Protein AF-A0A535S0N4-F1 (afdb_monomer_lite)

Sequence (488 aa):
NDIAVAIAHVLRCSEAKVLYIDFDAHHGDGVQRAFYDEPRVMTVSLHETGRYLFPGTGDVLELGNGLGRGYSVNLPLAPFTEDDSYIEVMNVLLPPLVMSFAPDVIISQHGCDTHAWDPLTHLELTTRSIQAQVRCAHQLAHTYCHGRWVALGGGGYDQFRVVPRVWSMLWADMSGQALPEQLPEQWVERWHPAWEAVKEQEVLEQELAGKTSFFADFPTTFEDQADHFSPQPRRWSISLENRRTAAMLRQILVPSPIRKVFSMAQRQSPLTDLYDLLHPGGAHAEQSEVFETHKESILLRNFCPPSLVERLSADSGLHAFARLPEREHQLLVDIARSPDCALTLAHTSAGAIVGEVTLTFGDDWWEGLEDIYEVTIEVSSNWRKLGIARKLLAFALELETLDDMILFAMGLSWHWDLEGMGITPRHYRKMITQLFASQGFSEYETTEPNISLEPANVLLVRIGKRVDQYVANRFLRRISSSPRLTGL

Secondary structure (DSSP, 8-state):
-HHHHHHHHHHHH-S--EEEEE-SSS--HHHHHHHTT-TTEEEEEEEE-TTTSTTS---TT----GGGTT-EEEEEEPTT-BHHHHHHHHHHHHHHHHHHH--SEEEEE--STTBTT-SS---BB-HHHHHHHHHHHHHHHHHHSTT-EEEE------TTTTHHHHHHHHHHHHTTPPPPSBPPHHHHHHHHHHHHHHHHHHHHHHHHTTPPP--PPPP-BSSPPGGGSPPPTTHHHHHHHHHHHHHHHHHHHS-HHHHHHT-SS----SSS-HHHHH-TT------EEEEE-SS-EEEEESS--HHHHTTSEE-TT--TTTSSHHHHHHHHHHHHH-TTEEEEEEEETTSEEEEEEEEEE--GGGTT-SSEEEEEEEE-GGGTTSSHHHHHHHHHT--GGGGGSEEEEEE-GGG--HHHHT--HHHHHHHHHHHHHTTT-EEE----HHHHT-TT-EEEEEE-TTS-HHHHHHHHHHHHS----TT-

Radius of gyration: 25.56 Å; chains: 1; bounding box: 58×51×79 Å

pLDDT: mean 88.7, std 12.51, range [27.3, 98.81]

Foldseek 3Di:
DVVLVVVVVDVVVDPFAEEEEEPAQEDPVVNCVSCLQPLSYAYAYAHAALVPAPPSDQDQLSQGDHLSGLRYGGQHAHFQAEQVLLLVLCLLFPPLLCQQSLGQAYEYEQAQCLDCPRPRGRHHYWLNNLLSVLVVQQVSCVVRNVRRYHYDYHHDHPPQQTPVLSVVSSVCSNVVHDFDFFDDPVSCVVCVVVVVVVVVVVCVVCVVVVHDDDDDHRDGGSGDDCVVGDDDPCNVVSSVVSVVSSQVSCLQNRDPLSCLLSPPDPPPPPDFFPVCLLPVPPPPDFDWDWDQFPVGIKIKTKLQALVLLVQAWEDQQPQLGRNGRVSVSVSLSSQNVDRQKMKMFIAGPVRYTFKIWIWGADDPLCPPFPQEIEIDIDGGLVCPPRCCLLVNVCVHLVRLSCLQHKYKYKDQQSSDPCPSVVHDLQVSLVVVQVSVVSVQWDWDQFLPPRQVSDVSMTMIMHNRNNHDPVSVVVVNCSRVPNPPPVDD

Structure (mmCIF, N/CA/C/O backbone):
data_AF-A0A535S0N4-F1
#
_entry.id   AF-A0A535S0N4-F1
#
loop_
_atom_site.group_PDB
_atom_site.id
_atom_site.type_symbol
_atom_site.label_atom_id
_atom_site.label_alt_id
_atom_site.label_comp_id
_atom_site.label_asym_id
_atom_site.label_entity_id
_atom_site.label_seq_id
_atom_site.pdbx_PDB_ins_code
_atom_site.Cartn_x
_atom_site.Cartn_y
_atom_site.Cartn_z
_atom_site.occupancy
_atom_site.B_iso_or_equiv
_atom_site.auth_seq_id
_atom_site.auth_comp_id
_atom_site.auth_asym_id
_atom_site.auth_atom_id
_atom_site.pdbx_PDB_model_num
ATOM 1 N N . ASN A 1 1 ? -4.486 -9.075 -22.495 1.00 92.50 1 ASN A N 1
ATOM 2 C CA . ASN A 1 1 ? -4.234 -8.936 -21.053 1.00 92.50 1 ASN A CA 1
ATOM 3 C C . ASN A 1 1 ? -4.127 -10.335 -20.462 1.00 92.50 1 ASN A C 1
ATOM 5 O O . ASN A 1 1 ? -5.129 -10.955 -20.131 1.00 92.50 1 ASN A O 1
ATOM 9 N N . ASP A 1 2 ? -2.918 -10.873 -20.500 1.00 96.44 2 ASP A N 1
ATOM 10 C CA . ASP A 1 2 ? -2.497 -12.170 -19.960 1.00 96.44 2 ASP A CA 1
ATOM 11 C C . ASP A 1 2 ? -2.483 -12.188 -18.423 1.00 96.44 2 ASP A C 1
ATOM 13 O O . ASP A 1 2 ? -2.951 -13.155 -17.823 1.00 96.44 2 ASP A O 1
ATOM 17 N N . ILE A 1 3 ? -2.063 -11.091 -17.789 1.00 97.94 3 ILE A N 1
ATOM 18 C CA . ILE A 1 3 ? -2.089 -10.902 -16.330 1.00 97.94 3 ILE A CA 1
ATOM 19 C C . ILE A 1 3 ? -3.505 -11.063 -15.781 1.00 97.94 3 ILE A C 1
ATOM 21 O O . ILE A 1 3 ? -3.727 -11.829 -14.845 1.00 97.94 3 ILE A O 1
ATOM 25 N N . ALA A 1 4 ? -4.494 -10.415 -16.399 1.00 98.19 4 ALA A N 1
ATOM 26 C CA . ALA A 1 4 ? -5.887 -10.549 -15.990 1.00 98.19 4 ALA A CA 1
ATOM 27 C C . ALA A 1 4 ? -6.392 -11.992 -16.119 1.00 98.19 4 ALA A C 1
ATOM 29 O O . ALA A 1 4 ? -7.151 -12.462 -15.273 1.00 98.19 4 ALA A O 1
ATOM 30 N N . VAL A 1 5 ? -5.936 -12.733 -17.134 1.00 98.19 5 VAL A N 1
ATOM 31 C CA . VAL A 1 5 ? -6.260 -14.160 -17.275 1.00 98.19 5 VAL A CA 1
ATOM 32 C C . VAL A 1 5 ? -5.619 -14.982 -16.151 1.00 98.19 5 VAL A C 1
ATOM 34 O O . VAL A 1 5 ? -6.281 -15.866 -15.604 1.00 98.19 5 VAL A O 1
ATOM 37 N N . ALA A 1 6 ? -4.373 -14.686 -15.769 1.00 97.69 6 ALA A N 1
ATOM 38 C CA . ALA A 1 6 ? -3.690 -15.352 -14.661 1.00 97.69 6 ALA A CA 1
ATOM 39 C C . ALA A 1 6 ? -4.379 -15.081 -13.312 1.00 97.69 6 ALA A C 1
ATOM 41 O O . ALA A 1 6 ? -4.686 -16.026 -12.582 1.00 97.69 6 ALA A O 1
ATOM 42 N N . ILE A 1 7 ? -4.710 -13.820 -13.017 1.00 98.50 7 ILE A N 1
ATOM 43 C CA . ILE A 1 7 ? -5.450 -13.434 -11.807 1.00 98.50 7 ILE A CA 1
ATOM 44 C C . ILE A 1 7 ? -6.812 -14.139 -11.780 1.00 98.50 7 ILE A C 1
ATOM 46 O O . ILE A 1 7 ? -7.130 -14.829 -10.812 1.00 98.50 7 ILE A O 1
ATOM 50 N N . ALA A 1 8 ? -7.589 -14.064 -12.866 1.00 98.12 8 ALA A N 1
ATOM 51 C CA . ALA A 1 8 ? -8.893 -14.723 -12.953 1.00 98.12 8 ALA A CA 1
ATOM 52 C C . ALA A 1 8 ? -8.799 -16.250 -12.772 1.00 98.12 8 ALA A C 1
ATOM 54 O O . ALA A 1 8 ? -9.701 -16.868 -12.203 1.00 98.12 8 ALA A O 1
ATOM 55 N N . HIS A 1 9 ? -7.706 -16.875 -13.223 1.00 97.50 9 HIS A N 1
ATOM 56 C CA . HIS A 1 9 ? -7.458 -18.291 -12.977 1.00 97.50 9 HIS A CA 1
ATOM 57 C C . HIS A 1 9 ? -7.271 -18.585 -11.483 1.00 97.50 9 HIS A C 1
ATOM 59 O O . HIS A 1 9 ? -7.917 -19.500 -10.971 1.00 97.50 9 HIS A O 1
ATOM 65 N N . VAL A 1 10 ? -6.442 -17.807 -10.777 1.00 97.50 10 VAL A N 1
ATOM 66 C CA . VAL A 1 10 ? -6.228 -17.959 -9.324 1.00 97.50 10 VAL A CA 1
ATOM 67 C C . VAL A 1 10 ? -7.541 -17.785 -8.562 1.00 97.50 10 VAL A C 1
ATOM 69 O O . VAL A 1 10 ? -7.902 -18.643 -7.754 1.00 97.50 10 VAL A O 1
ATOM 72 N N . LEU A 1 11 ? -8.286 -16.728 -8.886 1.00 97.00 11 LEU A N 1
ATOM 73 C CA . LEU A 1 11 ? -9.571 -16.394 -8.274 1.00 97.00 11 LEU A CA 1
ATOM 74 C C . LEU A 1 11 ? -10.645 -17.471 -8.466 1.00 97.00 11 LEU A C 1
ATOM 76 O O . LEU A 1 11 ? -11.520 -17.627 -7.618 1.00 97.00 11 LEU A O 1
ATOM 80 N N . ARG A 1 12 ? -10.613 -18.197 -9.588 1.00 97.31 12 ARG A N 1
ATOM 81 C CA . ARG A 1 12 ? -11.555 -19.289 -9.874 1.00 97.31 12 ARG A CA 1
ATOM 82 C C . ARG A 1 12 ? -11.171 -20.589 -9.170 1.00 97.31 12 ARG A C 1
ATOM 84 O O . ARG A 1 12 ? -12.041 -21.398 -8.865 1.00 97.31 12 ARG A O 1
ATOM 91 N N . CYS A 1 13 ? -9.876 -20.821 -8.978 1.00 95.62 13 CYS A N 1
ATOM 92 C CA . CYS A 1 13 ? -9.352 -22.072 -8.435 1.00 95.62 13 CYS A CA 1
ATOM 93 C C . CYS A 1 13 ? -9.148 -22.027 -6.911 1.00 95.62 13 CYS A C 1
ATOM 95 O O . CYS A 1 13 ? -8.820 -23.056 -6.322 1.00 95.62 13 CYS A O 1
ATOM 97 N N . SER A 1 14 ? -9.294 -20.860 -6.275 1.00 94.31 14 SER A N 1
ATOM 98 C CA . SER A 1 14 ? -8.999 -20.666 -4.854 1.00 94.31 14 SER A CA 1
ATOM 99 C C . SER A 1 14 ? -9.685 -19.423 -4.271 1.00 94.31 14 SER A C 1
ATOM 101 O O . SER A 1 14 ? -10.188 -18.575 -5.004 1.00 94.31 14 SER A O 1
ATOM 103 N N . GLU A 1 15 ? -9.621 -19.287 -2.946 1.00 90.75 15 GLU A N 1
ATOM 104 C CA . GLU A 1 15 ? -10.018 -18.077 -2.204 1.00 90.75 15 GLU A CA 1
ATOM 105 C C . GLU A 1 15 ? -8.841 -17.116 -1.948 1.00 90.75 15 GLU A C 1
ATOM 107 O O . GLU A 1 15 ? -8.884 -16.275 -1.047 1.00 90.75 15 GLU A O 1
ATOM 112 N N . ALA A 1 16 ? -7.757 -17.269 -2.714 1.00 94.62 16 ALA A N 1
ATOM 113 C CA . ALA A 1 16 ? -6.544 -16.484 -2.553 1.00 94.62 16 ALA A CA 1
ATOM 114 C C . ALA A 1 16 ? -6.771 -15.012 -2.918 1.00 94.62 16 ALA A C 1
ATOM 116 O O . ALA A 1 16 ? -7.397 -14.701 -3.935 1.00 94.62 16 ALA A O 1
ATOM 117 N N . LYS A 1 17 ? -6.188 -14.110 -2.124 1.00 95.81 17 LYS A N 1
ATOM 118 C CA . LYS A 1 17 ? -6.025 -12.707 -2.504 1.00 95.81 17 LYS A CA 1
ATOM 119 C C . LYS A 1 17 ? -4.791 -12.535 -3.375 1.00 95.81 17 LYS A C 1
ATOM 121 O O . LYS A 1 17 ? -3.712 -13.026 -3.035 1.00 95.81 17 LYS A O 1
ATOM 126 N N . VAL A 1 18 ? -4.946 -11.803 -4.470 1.00 98.62 18 VAL A N 1
ATOM 127 C CA . VAL A 1 18 ? -3.879 -11.542 -5.434 1.00 98.62 18 VAL A CA 1
ATOM 128 C C . VAL A 1 18 ? -3.472 -10.080 -5.348 1.00 98.62 18 VAL A C 1
ATOM 130 O O . VAL A 1 18 ? -4.295 -9.193 -5.558 1.00 98.62 18 VAL A O 1
ATOM 133 N N . LEU A 1 19 ? -2.204 -9.827 -5.039 1.00 98.69 19 LEU A N 1
ATOM 134 C CA . LEU A 1 19 ? -1.613 -8.505 -5.212 1.00 98.69 19 LEU A CA 1
ATOM 135 C C . LEU A 1 19 ? -0.948 -8.457 -6.586 1.00 98.69 19 LEU A C 1
ATOM 137 O O . LEU A 1 19 ? -0.023 -9.224 -6.848 1.00 98.69 19 LEU A O 1
ATOM 141 N N . TYR A 1 20 ? -1.424 -7.565 -7.444 1.00 98.81 20 TYR A N 1
ATOM 142 C CA . TYR A 1 20 ? -0.793 -7.223 -8.706 1.00 98.81 20 TYR A CA 1
ATOM 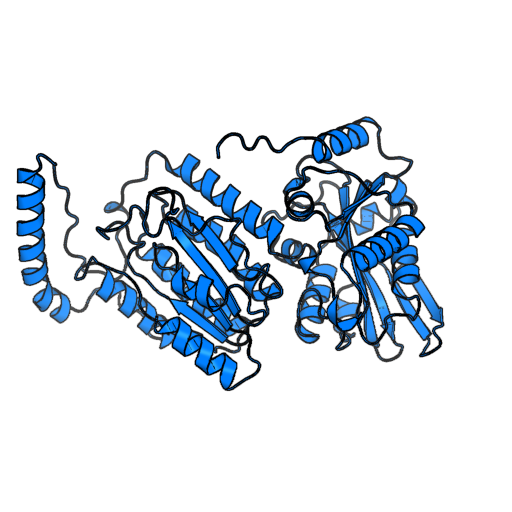143 C C . TYR A 1 20 ? 0.065 -5.966 -8.532 1.00 98.81 20 TYR A C 1
ATOM 145 O O . TYR A 1 20 ? -0.469 -4.929 -8.141 1.00 98.81 20 TYR A O 1
ATOM 153 N N . ILE A 1 21 ? 1.369 -6.055 -8.809 1.00 98.81 21 ILE A N 1
ATOM 154 C CA . ILE A 1 21 ? 2.291 -4.909 -8.791 1.00 98.81 21 ILE A CA 1
ATOM 155 C C . ILE A 1 21 ? 2.780 -4.643 -10.212 1.00 98.81 21 ILE A C 1
ATOM 157 O O . ILE A 1 21 ? 3.430 -5.491 -10.817 1.00 98.81 21 ILE A O 1
ATOM 161 N N . ASP A 1 22 ? 2.481 -3.463 -10.726 1.00 98.81 22 ASP A N 1
ATOM 162 C CA . ASP A 1 22 ? 2.873 -3.015 -12.049 1.00 98.81 22 ASP A CA 1
ATOM 163 C C . ASP A 1 22 ? 4.026 -2.015 -11.955 1.00 98.81 22 ASP A C 1
ATOM 165 O O . ASP A 1 22 ? 3.853 -0.916 -11.416 1.00 98.81 22 ASP A O 1
ATOM 169 N N . PHE A 1 23 ? 5.196 -2.425 -12.445 1.00 98.62 23 PHE A N 1
ATOM 170 C CA . PHE A 1 23 ? 6.384 -1.580 -12.560 1.00 98.62 23 PHE A CA 1
ATOM 171 C C . PHE A 1 23 ? 6.606 -1.050 -13.983 1.00 98.62 23 PHE A C 1
ATOM 173 O O . PHE A 1 23 ? 7.646 -0.450 -14.237 1.00 98.62 23 PHE A O 1
ATOM 180 N N . ASP A 1 24 ? 5.681 -1.301 -14.912 1.00 98.31 24 ASP A N 1
ATOM 181 C CA . ASP A 1 24 ? 5.698 -0.670 -16.230 1.00 98.31 24 ASP A CA 1
ATOM 182 C C . ASP A 1 24 ? 5.465 0.838 -16.100 1.00 98.31 24 ASP A C 1
ATOM 184 O O . ASP A 1 24 ? 4.709 1.307 -15.244 1.00 98.31 24 ASP A O 1
ATOM 188 N N . ALA A 1 25 ? 6.139 1.611 -16.946 1.00 98.25 25 ALA A N 1
ATOM 189 C CA . ALA A 1 25 ? 6.037 3.062 -16.923 1.00 98.25 25 ALA A CA 1
ATOM 190 C C . ALA A 1 25 ? 4.658 3.568 -17.367 1.00 98.25 25 ALA A C 1
ATOM 192 O O . ALA A 1 25 ? 4.308 4.708 -17.055 1.00 98.25 25 ALA A O 1
ATOM 193 N N . HIS A 1 26 ? 3.874 2.751 -18.073 1.00 98.50 26 HIS A N 1
ATOM 194 C CA . HIS A 1 26 ? 2.494 3.043 -18.425 1.00 98.50 26 HIS A CA 1
ATOM 195 C C . HIS A 1 26 ? 1.540 2.499 -17.360 1.00 98.50 26 HIS A C 1
ATOM 197 O O . HIS A 1 26 ? 1.743 1.438 -16.773 1.00 98.50 26 HIS A O 1
ATOM 203 N N . HIS A 1 27 ? 0.436 3.207 -17.131 1.00 98.50 27 HIS A N 1
ATOM 204 C CA . HIS A 1 27 ? -0.585 2.722 -16.209 1.00 98.50 27 HIS A CA 1
ATOM 205 C C . HIS A 1 27 ? -1.194 1.394 -16.698 1.00 98.50 27 HIS A C 1
ATOM 207 O O . HIS A 1 27 ? -1.699 1.310 -17.820 1.00 98.50 27 HIS A O 1
ATOM 213 N N . GLY A 1 28 ? -1.227 0.392 -15.812 1.00 97.44 28 GLY A N 1
ATOM 214 C CA . GLY A 1 28 ? -1.862 -0.920 -15.999 1.00 97.44 28 GLY A CA 1
ATOM 215 C C . GLY A 1 28 ? -3.400 -0.900 -16.044 1.00 97.44 28 GLY A C 1
ATOM 216 O O . GLY A 1 28 ? -4.067 -1.715 -15.393 1.00 97.44 28 GLY A O 1
ATOM 217 N N . ASP A 1 29 ? -3.978 0.012 -16.825 1.00 97.25 29 ASP A N 1
ATOM 218 C CA . ASP A 1 29 ? -5.404 0.349 -16.878 1.00 97.25 29 ASP A CA 1
ATOM 219 C C . ASP A 1 29 ? -6.316 -0.854 -17.166 1.00 97.25 29 ASP A C 1
ATOM 221 O O . ASP A 1 29 ? -7.404 -0.989 -16.599 1.00 97.25 29 ASP A O 1
ATOM 225 N N . GLY A 1 30 ? -5.863 -1.774 -18.017 1.00 98.00 30 GLY A N 1
ATOM 226 C CA . GLY A 1 30 ? -6.599 -2.980 -18.365 1.00 98.00 30 GLY A CA 1
ATOM 227 C C . GLY A 1 30 ? -6.750 -3.953 -17.194 1.00 98.00 30 GLY A C 1
ATOM 228 O O . GLY A 1 30 ? -7.814 -4.559 -17.053 1.00 98.00 30 GLY A O 1
ATOM 229 N N . VAL A 1 31 ? -5.711 -4.113 -16.361 1.00 98.38 31 VAL A N 1
ATOM 230 C CA . VAL A 1 31 ? -5.774 -4.984 -15.172 1.00 98.38 31 VAL A CA 1
ATOM 231 C C . VAL A 1 31 ? -6.602 -4.305 -14.088 1.00 98.38 31 VAL A C 1
ATOM 233 O O . VAL A 1 31 ? -7.505 -4.942 -13.546 1.00 98.38 31 VAL A O 1
ATOM 236 N N . GLN A 1 32 ? -6.375 -3.006 -13.848 1.00 98.44 32 GLN A N 1
ATOM 237 C CA . GLN A 1 32 ? -7.184 -2.207 -12.924 1.00 98.44 32 GLN A CA 1
ATOM 238 C C . GLN A 1 32 ? -8.675 -2.335 -13.253 1.00 98.44 32 GLN A C 1
ATOM 240 O O . GLN A 1 32 ? -9.481 -2.705 -12.402 1.00 98.44 32 GLN A O 1
ATOM 245 N N . ARG A 1 33 ? -9.057 -2.097 -14.513 1.00 98.06 33 ARG A N 1
ATOM 246 C CA . ARG A 1 33 ? -10.456 -2.167 -14.946 1.00 98.06 33 ARG A CA 1
ATOM 247 C C . ARG A 1 33 ? -11.065 -3.558 -14.775 1.00 98.06 33 ARG A C 1
ATOM 249 O O . ARG A 1 33 ? -12.255 -3.658 -14.483 1.00 98.06 33 ARG A O 1
ATOM 256 N N . ALA A 1 34 ? -10.291 -4.621 -14.986 1.00 98.38 34 ALA A N 1
ATOM 257 C CA . ALA A 1 34 ? -10.788 -5.991 -14.881 1.00 98.38 34 ALA A CA 1
ATOM 258 C C . ALA A 1 34 ? -11.195 -6.372 -13.446 1.00 98.38 34 ALA A C 1
ATOM 260 O O . ALA A 1 34 ? -12.080 -7.210 -13.280 1.00 98.38 34 ALA A O 1
ATOM 261 N N . PHE A 1 35 ? -10.581 -5.749 -12.435 1.00 98.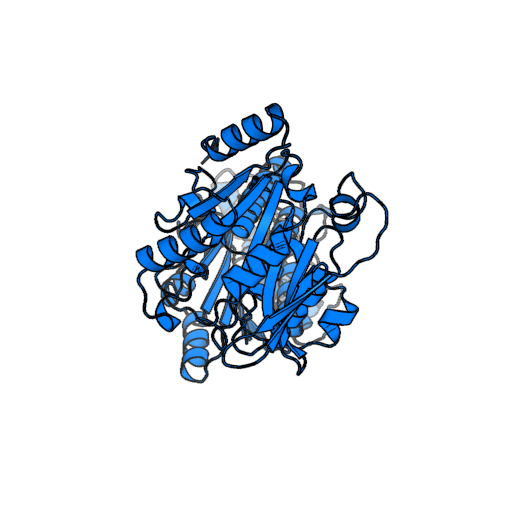31 35 PHE A N 1
ATOM 262 C CA . PHE A 1 35 ? -10.764 -6.095 -11.022 1.00 98.31 35 PHE A CA 1
ATOM 263 C C . PHE A 1 35 ? -11.190 -4.913 -10.142 1.00 98.31 35 PHE A C 1
ATOM 265 O O . PHE A 1 35 ? -11.116 -4.997 -8.923 1.00 98.31 35 PHE A O 1
ATOM 272 N N . TYR A 1 36 ? -11.688 -3.834 -10.749 1.00 97.69 36 TYR A N 1
ATOM 273 C CA . TYR A 1 36 ? -12.005 -2.573 -10.068 1.00 97.69 36 TYR A CA 1
ATOM 274 C C . TYR A 1 36 ? -13.025 -2.705 -8.918 1.00 97.69 36 TYR A C 1
ATOM 276 O O . TYR A 1 36 ? -13.026 -1.897 -7.991 1.00 97.69 36 TYR A O 1
ATOM 284 N N . ASP A 1 37 ? -13.879 -3.733 -8.972 1.00 94.38 37 ASP A N 1
ATOM 285 C CA . ASP A 1 37 ? -14.899 -4.040 -7.960 1.00 94.38 37 ASP A CA 1
ATOM 286 C C . ASP A 1 37 ? -14.574 -5.303 -7.121 1.00 94.38 37 ASP A C 1
ATOM 288 O O . ASP A 1 37 ? -15.393 -5.718 -6.300 1.00 94.38 37 ASP A O 1
ATOM 292 N N . GLU A 1 38 ? -13.420 -5.953 -7.332 1.00 95.56 38 GLU A N 1
ATOM 293 C CA . GLU A 1 38 ? -13.083 -7.267 -6.757 1.00 95.56 38 GLU A CA 1
ATOM 294 C C . GLU A 1 38 ? -12.259 -7.134 -5.456 1.00 95.56 38 GLU A C 1
ATOM 296 O O . GLU A 1 38 ? -11.072 -6.812 -5.510 1.00 95.56 38 GLU A O 1
ATOM 301 N N . PRO A 1 39 ? -12.828 -7.445 -4.273 1.00 91.75 39 PRO A N 1
ATOM 302 C CA . PRO A 1 39 ? -12.140 -7.292 -2.987 1.00 91.75 39 PRO A CA 1
ATOM 303 C C . PRO A 1 39 ? -10.934 -8.223 -2.790 1.00 91.75 39 PRO A C 1
ATOM 305 O O . PRO A 1 39 ? -10.112 -8.018 -1.889 1.00 91.75 39 PRO A O 1
ATOM 308 N N . ARG A 1 40 ? -10.822 -9.290 -3.593 1.00 95.25 40 ARG A N 1
ATOM 309 C CA . ARG A 1 40 ? -9.703 -10.235 -3.516 1.00 95.25 40 ARG A CA 1
ATOM 310 C C . ARG A 1 40 ? -8.510 -9.838 -4.382 1.00 95.25 40 ARG A C 1
ATOM 312 O O . ARG A 1 40 ? -7.495 -10.530 -4.324 1.00 95.25 40 ARG A O 1
ATOM 319 N N . VAL A 1 41 ? -8.580 -8.749 -5.146 1.00 98.25 41 VAL A N 1
ATOM 320 C CA . VAL A 1 41 ? -7.472 -8.286 -5.993 1.00 98.25 41 VAL A CA 1
ATOM 321 C C . VAL A 1 41 ? -7.111 -6.856 -5.637 1.00 98.25 41 VAL A C 1
ATOM 323 O O . VAL A 1 41 ? -7.968 -5.985 -5.657 1.00 98.25 41 VAL A O 1
ATOM 326 N N . MET A 1 42 ? -5.832 -6.620 -5.347 1.00 98.44 42 MET A N 1
ATOM 327 C CA . MET A 1 42 ? -5.281 -5.273 -5.257 1.00 98.44 42 MET A CA 1
ATOM 328 C C . MET A 1 42 ? -4.370 -5.034 -6.447 1.00 98.44 42 MET A C 1
ATOM 330 O O . MET A 1 42 ? -3.444 -5.809 -6.668 1.00 98.44 42 MET A O 1
ATOM 334 N N . THR A 1 43 ? -4.623 -3.969 -7.199 1.00 98.75 43 THR A N 1
ATOM 335 C CA . THR A 1 43 ? -3.753 -3.505 -8.281 1.00 98.75 43 THR A CA 1
ATOM 336 C C . THR A 1 43 ? -2.959 -2.304 -7.795 1.00 98.75 43 THR A C 1
ATOM 338 O O . THR A 1 43 ? -3.552 -1.313 -7.378 1.00 98.75 43 THR A O 1
ATOM 341 N N . VAL A 1 44 ? -1.632 -2.379 -7.857 1.00 98.81 44 VAL A N 1
ATOM 342 C CA . VAL A 1 44 ? -0.731 -1.268 -7.546 1.00 98.81 44 VAL A CA 1
ATOM 343 C C . VAL A 1 44 ? 0.097 -0.962 -8.780 1.00 98.81 44 VAL A C 1
ATOM 345 O O . VAL A 1 44 ? 0.812 -1.842 -9.240 1.00 98.81 44 VAL A O 1
ATOM 348 N N . SER A 1 45 ? 0.021 0.255 -9.311 1.00 98.75 45 SER A N 1
ATOM 349 C CA . SER A 1 45 ? 0.784 0.662 -10.494 1.00 98.75 45 SER A CA 1
ATOM 350 C C . SER A 1 45 ? 1.634 1.894 -10.198 1.00 98.75 45 SER A C 1
ATOM 352 O O . SER A 1 45 ? 1.116 2.909 -9.728 1.00 98.75 45 SER A O 1
ATOM 354 N N . LEU A 1 46 ? 2.941 1.782 -10.450 1.00 98.69 46 LEU A N 1
ATOM 355 C CA . LEU A 1 46 ? 3.918 2.864 -10.339 1.00 98.69 46 LEU A CA 1
ATOM 356 C C . LEU A 1 46 ? 4.309 3.286 -11.756 1.00 98.69 46 LEU A C 1
ATOM 358 O O . LEU A 1 46 ? 5.177 2.672 -12.361 1.00 98.69 46 LEU A O 1
ATOM 362 N N . HIS A 1 47 ? 3.661 4.324 -12.272 1.00 98.69 47 HIS A N 1
ATOM 363 C CA . HIS A 1 47 ? 3.736 4.705 -13.684 1.00 98.69 47 HIS A CA 1
ATOM 364 C C . HIS A 1 47 ? 3.986 6.203 -13.836 1.00 98.69 47 HIS A C 1
ATOM 366 O O . HIS A 1 47 ? 3.706 6.980 -12.927 1.00 98.69 47 HIS A O 1
ATOM 372 N N . GLU A 1 48 ? 4.476 6.642 -14.992 1.00 98.56 48 GLU A N 1
ATOM 373 C CA . GLU A 1 48 ? 4.490 8.064 -15.328 1.00 98.56 48 GLU A CA 1
ATOM 374 C C . GLU A 1 48 ? 3.054 8.585 -15.455 1.00 98.56 48 GLU A C 1
ATOM 376 O O . GLU A 1 48 ? 2.181 7.942 -16.035 1.00 98.56 48 GLU A O 1
ATOM 381 N N . THR A 1 49 ? 2.796 9.772 -14.910 1.00 97.31 49 THR A N 1
ATOM 382 C CA . THR A 1 49 ? 1.460 10.367 -14.900 1.00 97.31 49 THR A CA 1
ATOM 383 C C . THR A 1 49 ? 0.799 10.403 -16.286 1.00 97.31 49 THR A C 1
ATOM 385 O O . THR A 1 49 ? 1.330 10.950 -17.259 1.00 97.31 49 THR A O 1
ATOM 388 N N . GLY A 1 50 ? -0.452 9.930 -16.343 1.00 93.50 50 GLY A N 1
ATOM 389 C CA . GLY A 1 50 ? -1.288 9.967 -17.546 1.00 93.50 50 GLY A CA 1
ATOM 390 C C . GLY A 1 50 ? -1.589 11.378 -18.077 1.00 93.50 50 GLY A C 1
ATOM 391 O O . GLY A 1 50 ? -2.132 11.536 -19.165 1.00 93.50 50 GLY A O 1
ATOM 392 N N . ARG A 1 51 ? -1.213 12.442 -17.351 1.00 92.12 51 ARG A N 1
ATOM 393 C CA . ARG A 1 51 ? -1.288 13.821 -17.868 1.00 92.12 51 ARG A CA 1
ATOM 394 C C . ARG A 1 51 ? -0.446 14.018 -19.131 1.00 92.12 51 ARG A C 1
ATOM 396 O O . ARG A 1 51 ? -0.790 14.872 -19.948 1.00 92.12 51 ARG A O 1
ATOM 403 N N . TYR A 1 52 ? 0.644 13.261 -19.267 1.00 88.69 52 TYR A N 1
ATOM 404 C CA . TYR A 1 52 ? 1.589 13.373 -20.381 1.00 88.69 52 TYR A CA 1
ATOM 405 C C . TYR A 1 52 ? 1.775 12.062 -21.149 1.00 88.69 52 TYR A C 1
ATOM 407 O O . TYR A 1 52 ? 2.107 12.119 -22.333 1.00 88.69 52 TYR A O 1
ATOM 415 N N . LEU A 1 53 ? 1.531 10.911 -20.511 1.00 94.12 53 LEU A N 1
ATOM 416 C CA . LEU A 1 53 ? 1.743 9.593 -21.105 1.00 94.12 53 LEU A CA 1
ATOM 417 C C . LEU A 1 53 ? 0.422 8.849 -21.377 1.00 94.12 53 LEU A C 1
ATOM 419 O O . LEU A 1 53 ? -0.586 9.026 -20.689 1.00 94.12 53 LEU A O 1
ATOM 423 N N . PHE A 1 54 ? 0.419 7.996 -22.404 1.00 94.00 54 PHE A N 1
ATOM 424 C CA . PHE A 1 54 ? -0.648 7.010 -22.603 1.00 94.00 54 PHE A CA 1
ATOM 425 C C . PHE A 1 54 ? -0.758 6.114 -21.349 1.00 94.00 54 PHE A C 1
ATOM 427 O O . PHE A 1 54 ? 0.268 5.823 -20.740 1.00 94.00 54 PHE A O 1
ATOM 434 N N . PRO A 1 55 ? -1.950 5.645 -20.935 1.00 95.88 55 PRO A N 1
ATOM 435 C CA . PRO A 1 55 ? -3.277 5.764 -21.557 1.00 95.88 55 PRO A CA 1
ATOM 436 C C . PRO A 1 55 ? -4.095 7.009 -21.183 1.00 95.88 55 PRO A C 1
ATOM 438 O O . PRO A 1 55 ? -5.244 7.127 -21.610 1.00 95.88 55 PRO A O 1
ATOM 441 N N . GLY A 1 56 ? -3.550 7.941 -20.399 1.00 94.31 56 GLY A N 1
ATOM 442 C CA . GLY A 1 56 ? -4.314 9.089 -19.897 1.00 94.31 56 GLY A CA 1
ATOM 443 C C . GLY A 1 56 ? -5.188 8.805 -18.669 1.00 94.31 56 GLY A C 1
ATOM 444 O O . GLY A 1 56 ? -5.984 9.658 -18.281 1.00 94.31 56 GLY A O 1
ATOM 445 N N . THR A 1 57 ? -5.053 7.621 -18.070 1.00 96.69 57 THR A N 1
ATOM 446 C CA . THR A 1 57 ? -5.677 7.210 -16.797 1.00 96.69 57 THR A CA 1
ATOM 447 C C . THR A 1 57 ? -4.594 6.992 -15.733 1.00 96.69 57 THR A C 1
ATOM 449 O O . THR A 1 57 ? -3.417 7.237 -16.006 1.00 96.69 57 THR A O 1
ATOM 452 N N . GLY A 1 58 ? -4.973 6.544 -14.534 1.00 96.44 58 GLY A N 1
ATOM 453 C CA . GLY A 1 58 ? -4.031 6.298 -13.436 1.00 96.44 58 GLY A CA 1
ATOM 454 C C . GLY A 1 58 ? -3.984 7.446 -12.427 1.00 96.44 58 GLY A C 1
ATOM 455 O O . GLY A 1 58 ? -2.954 7.712 -11.809 1.00 96.44 58 GLY A O 1
ATOM 456 N N . ASP A 1 59 ? -5.091 8.177 -12.268 1.00 95.31 59 ASP A N 1
ATOM 457 C CA . ASP A 1 59 ? -5.189 9.203 -11.232 1.00 95.31 59 ASP A CA 1
ATOM 458 C C . ASP A 1 59 ? -5.261 8.577 -9.827 1.00 95.31 59 ASP A C 1
ATOM 460 O O . ASP A 1 59 ? -5.802 7.485 -9.628 1.00 95.31 59 ASP A O 1
ATOM 464 N N . VAL A 1 60 ? -4.747 9.300 -8.827 1.00 93.00 60 VAL A N 1
ATOM 465 C CA . VAL A 1 60 ? -4.737 8.869 -7.418 1.00 93.00 60 VAL A CA 1
ATOM 466 C C . VAL A 1 60 ? -6.134 8.618 -6.843 1.00 93.00 60 VAL A C 1
ATOM 468 O O . VAL A 1 60 ? -6.257 7.911 -5.848 1.00 93.00 60 VAL A O 1
ATOM 471 N N . LEU A 1 61 ? -7.185 9.203 -7.428 1.00 90.75 61 LEU A N 1
ATOM 472 C CA . LEU A 1 61 ? -8.570 9.039 -6.978 1.00 90.75 61 LEU A CA 1
ATOM 473 C C . LEU A 1 61 ? -9.302 7.866 -7.653 1.00 90.75 61 LEU A C 1
ATOM 475 O O . LEU A 1 61 ? -10.447 7.573 -7.291 1.00 90.75 61 LEU A O 1
ATOM 479 N N . GLU A 1 62 ? -8.658 7.156 -8.583 1.00 94.19 62 GLU A N 1
ATOM 480 C CA . GLU A 1 62 ? -9.164 5.912 -9.180 1.00 94.19 62 GLU A CA 1
ATOM 481 C C . GLU A 1 62 ? -8.989 4.725 -8.210 1.00 94.19 62 GLU A C 1
ATOM 483 O O . GLU A 1 62 ? -8.203 3.810 -8.430 1.00 94.19 62 GLU A O 1
ATOM 488 N N . LEU A 1 63 ? -9.726 4.759 -7.098 1.00 92.38 63 LEU A N 1
ATOM 489 C CA . LEU A 1 63 ? -9.511 3.895 -5.929 1.00 92.38 63 LEU A CA 1
ATOM 490 C C . LEU A 1 63 ? -10.248 2.546 -5.976 1.00 92.38 63 LEU A C 1
ATOM 492 O O . LEU A 1 63 ? -10.306 1.858 -4.961 1.00 92.38 63 LEU A O 1
ATOM 496 N N . GLY A 1 64 ? -10.878 2.174 -7.087 1.00 92.75 64 GLY A N 1
ATOM 497 C CA . GLY A 1 64 ? -11.819 1.050 -7.130 1.00 92.75 64 GLY A CA 1
ATOM 498 C C . GLY A 1 64 ? -13.244 1.461 -6.742 1.00 92.75 64 GLY A C 1
ATOM 499 O O . GLY A 1 64 ? -13.520 2.619 -6.397 1.00 92.75 64 GLY A O 1
ATOM 500 N N . ASN A 1 65 ? -14.175 0.513 -6.804 1.00 87.00 65 ASN A N 1
ATOM 501 C CA . ASN A 1 65 ? -15.591 0.745 -6.527 1.00 87.00 65 ASN A CA 1
ATOM 502 C C . ASN A 1 65 ? -16.237 -0.427 -5.767 1.00 87.00 65 ASN A C 1
ATOM 504 O O . ASN A 1 65 ? -15.714 -1.536 -5.709 1.00 87.00 65 ASN A O 1
ATOM 508 N N . GLY A 1 66 ? -17.365 -0.155 -5.101 1.00 84.81 66 GLY A N 1
ATOM 509 C CA . GLY A 1 66 ? -18.070 -1.142 -4.285 1.00 84.81 66 GLY A CA 1
ATOM 510 C C . GLY A 1 66 ? -17.155 -1.792 -3.243 1.00 84.81 66 GLY A C 1
ATOM 511 O O . GLY A 1 66 ? -16.543 -1.099 -2.433 1.00 84.81 66 GLY A O 1
ATOM 512 N N . LEU A 1 67 ? -17.064 -3.124 -3.283 1.00 80.44 67 LEU A N 1
ATOM 513 C CA . LEU A 1 67 ? -16.198 -3.914 -2.399 1.00 80.44 67 LEU A CA 1
ATOM 514 C C . LEU A 1 67 ? -14.708 -3.841 -2.785 1.00 80.44 67 LEU A C 1
ATOM 516 O O . LEU A 1 67 ? -13.861 -4.127 -1.948 1.00 80.44 67 LEU A O 1
ATOM 520 N N . GLY A 1 68 ? -14.387 -3.449 -4.022 1.00 86.81 68 GLY A N 1
ATOM 521 C CA . GLY A 1 68 ? -13.017 -3.246 -4.507 1.00 86.81 68 GLY A CA 1
ATOM 522 C C . GLY A 1 68 ? -12.429 -1.871 -4.169 1.00 86.81 68 GLY A C 1
ATOM 523 O O . GLY A 1 68 ? -11.272 -1.596 -4.484 1.00 86.81 68 GLY A O 1
ATOM 524 N N . ARG A 1 69 ? -13.203 -0.978 -3.533 1.00 87.38 69 ARG A N 1
ATOM 525 C CA . ARG A 1 69 ? -12.721 0.355 -3.150 1.00 87.38 69 ARG A CA 1
ATOM 526 C C . ARG A 1 69 ? -11.583 0.253 -2.129 1.00 87.38 69 ARG A C 1
ATOM 528 O O . ARG A 1 69 ? -11.710 -0.415 -1.110 1.00 87.38 69 ARG A O 1
ATOM 535 N N . GLY A 1 70 ? -10.498 0.974 -2.389 1.00 88.00 70 GLY A N 1
ATOM 536 C CA . GLY A 1 70 ? -9.236 0.902 -1.654 1.00 88.00 70 GLY A CA 1
ATOM 537 C C . GLY A 1 70 ? -8.250 -0.129 -2.213 1.00 88.00 70 GLY A C 1
ATOM 538 O O . GLY A 1 70 ? -7.138 -0.229 -1.701 1.00 88.00 70 GLY A O 1
ATOM 539 N N . TYR A 1 71 ? -8.620 -0.886 -3.254 1.00 94.56 71 TYR A N 1
ATOM 540 C CA . TYR A 1 71 ? -7.768 -1.924 -3.844 1.00 94.56 71 TYR A CA 1
ATOM 541 C C . TYR A 1 71 ? -7.307 -1.618 -5.276 1.00 94.56 71 TYR A C 1
ATOM 543 O O . TYR A 1 71 ? -6.619 -2.432 -5.883 1.00 94.56 71 TYR A O 1
ATOM 551 N N . SER A 1 72 ? -7.579 -0.420 -5.792 1.00 97.19 72 SER A N 1
ATOM 552 C CA . SER A 1 72 ? -6.845 0.138 -6.933 1.00 97.19 72 SER A CA 1
ATOM 553 C C . SER A 1 72 ? -5.963 1.284 -6.449 1.00 97.19 72 SER A C 1
ATOM 555 O O . SER A 1 72 ? -6.448 2.240 -5.848 1.00 97.19 72 SER A O 1
ATOM 557 N N . VAL A 1 73 ? -4.654 1.143 -6.645 1.00 98.25 73 VAL A N 1
ATOM 558 C CA . VAL A 1 73 ? -3.634 2.058 -6.138 1.00 98.25 73 VAL A CA 1
ATOM 559 C C . VAL A 1 73 ? -2.769 2.534 -7.293 1.00 98.25 73 VAL A C 1
ATOM 561 O O . VAL A 1 73 ? -1.961 1.780 -7.832 1.00 98.25 73 VAL A O 1
ATOM 564 N N . ASN A 1 74 ? -2.900 3.812 -7.624 1.00 98.50 74 ASN A N 1
ATOM 565 C CA . ASN A 1 74 ? -2.120 4.449 -8.675 1.00 98.50 74 ASN A CA 1
ATOM 566 C C . ASN A 1 74 ? -1.143 5.436 -8.070 1.00 98.50 74 ASN A C 1
ATOM 568 O O . ASN A 1 74 ? -1.565 6.389 -7.417 1.00 98.50 74 ASN A O 1
ATOM 572 N N . LEU A 1 75 ? 0.149 5.218 -8.309 1.00 98.44 75 LEU A N 1
ATOM 573 C CA . LEU A 1 75 ? 1.209 6.168 -8.005 1.00 98.44 75 LEU A CA 1
ATOM 574 C C . LEU A 1 75 ? 1.681 6.822 -9.313 1.00 98.44 75 LEU A C 1
ATOM 576 O O . LEU A 1 75 ? 2.660 6.354 -9.897 1.00 98.44 75 LEU A O 1
ATOM 580 N N . PRO A 1 76 ? 1.006 7.893 -9.775 1.00 98.31 76 PRO A N 1
ATOM 581 C CA . PRO A 1 76 ? 1.455 8.656 -10.927 1.00 98.31 76 PRO A CA 1
ATOM 582 C C . PRO A 1 76 ? 2.711 9.451 -10.557 1.00 98.31 76 PRO A C 1
ATOM 584 O O . PRO A 1 76 ? 2.680 10.370 -9.735 1.00 98.31 76 PRO A O 1
ATOM 587 N N . LEU A 1 77 ? 3.823 9.082 -11.176 1.00 98.56 77 LEU A N 1
ATOM 588 C CA . LEU A 1 77 ? 5.128 9.705 -11.038 1.00 98.56 77 LEU A CA 1
ATOM 589 C C . LEU A 1 77 ? 5.254 10.879 -12.004 1.00 98.56 77 LEU A C 1
ATOM 591 O O . LEU A 1 77 ? 4.776 10.840 -13.142 1.00 98.56 77 LEU A O 1
ATOM 595 N N . ALA A 1 78 ? 5.931 11.931 -11.561 1.00 98.06 78 ALA A N 1
ATOM 596 C CA . ALA A 1 78 ? 6.285 13.032 -12.438 1.00 98.06 78 ALA A CA 1
ATOM 597 C C . ALA A 1 78 ? 7.271 12.556 -13.534 1.00 98.06 78 ALA A C 1
ATOM 599 O O . ALA A 1 78 ? 8.152 11.736 -13.250 1.00 98.06 78 ALA A O 1
ATOM 600 N N . PRO A 1 79 ? 7.174 13.081 -14.770 1.00 97.56 79 PRO A N 1
ATOM 601 C CA . PRO A 1 79 ? 8.168 12.828 -15.812 1.00 97.56 79 PRO A CA 1
ATOM 602 C C . PRO A 1 79 ? 9.580 13.153 -15.316 1.00 97.56 79 PRO A C 1
ATOM 604 O O . PRO A 1 79 ? 9.755 14.074 -14.508 1.00 97.56 79 PRO A O 1
ATOM 607 N N . PHE A 1 80 ? 10.582 12.434 -15.822 1.00 97.81 80 PHE A N 1
ATOM 608 C CA . PHE A 1 80 ? 11.990 12.577 -15.430 1.00 97.81 80 PHE A CA 1
ATOM 609 C C . PHE A 1 80 ? 12.283 12.204 -13.970 1.00 97.81 80 PHE A C 1
ATOM 611 O O . PHE A 1 80 ? 13.202 12.729 -13.340 1.00 97.81 80 PHE A O 1
ATOM 618 N N . THR A 1 81 ? 11.474 11.316 -13.390 1.00 98.50 81 THR A N 1
ATOM 619 C CA . THR A 1 81 ? 11.773 10.736 -12.076 1.00 98.50 81 THR A CA 1
ATOM 620 C C . THR A 1 81 ? 13.050 9.899 -12.161 1.00 98.50 81 THR A C 1
ATOM 622 O O . THR A 1 81 ? 13.126 8.971 -12.960 1.00 98.50 81 THR A O 1
ATOM 625 N N . GLU A 1 82 ? 14.027 10.233 -11.315 1.00 98.06 82 GLU A N 1
ATOM 626 C CA . GLU A 1 82 ? 15.300 9.518 -11.158 1.00 98.06 82 GLU A CA 1
ATOM 627 C C . GLU A 1 82 ? 15.222 8.453 -10.048 1.00 98.06 82 GLU A C 1
ATOM 629 O O . GLU A 1 82 ? 14.297 8.434 -9.225 1.00 98.06 82 GLU A O 1
ATOM 634 N N . ASP A 1 83 ? 16.262 7.619 -9.967 1.00 98.19 83 ASP A N 1
ATOM 635 C CA . ASP A 1 83 ? 16.298 6.442 -9.102 1.00 98.19 83 ASP A CA 1
ATOM 636 C C . ASP A 1 83 ? 15.953 6.689 -7.630 1.00 98.19 83 ASP A C 1
ATOM 638 O O . ASP A 1 83 ? 15.115 5.992 -7.061 1.00 98.19 83 ASP A O 1
ATOM 642 N N . ASP A 1 84 ? 16.593 7.673 -6.992 1.00 97.06 84 ASP A N 1
ATOM 643 C CA . ASP A 1 84 ? 16.393 7.924 -5.558 1.00 97.06 84 ASP A CA 1
ATOM 644 C C . ASP A 1 84 ? 14.938 8.268 -5.250 1.00 97.06 84 ASP A C 1
ATOM 646 O O . ASP A 1 84 ? 14.373 7.775 -4.275 1.00 97.06 84 ASP A O 1
ATOM 650 N N . SER A 1 85 ? 14.315 9.066 -6.120 1.00 98.06 85 SER A N 1
ATOM 651 C CA . SER A 1 85 ? 12.919 9.443 -5.962 1.00 98.06 85 SER A CA 1
ATOM 652 C C . SER A 1 85 ? 11.987 8.253 -6.143 1.00 98.06 85 SER A C 1
ATOM 654 O O . SER A 1 85 ? 11.017 8.162 -5.398 1.00 98.06 85 SER A O 1
ATOM 656 N N . TYR A 1 86 ? 12.247 7.388 -7.129 1.00 98.69 86 TYR A N 1
ATOM 657 C CA . TYR A 1 86 ? 11.429 6.207 -7.406 1.00 98.69 86 TYR A CA 1
ATOM 658 C C . TYR A 1 86 ? 11.515 5.195 -6.260 1.00 98.69 86 TYR A C 1
ATOM 660 O O . TYR A 1 86 ? 10.498 4.748 -5.727 1.00 98.69 86 TYR A O 1
ATOM 668 N N . ILE A 1 87 ? 12.742 4.868 -5.844 1.00 98.56 87 ILE A N 1
ATOM 669 C CA . ILE A 1 87 ? 13.011 3.903 -4.775 1.00 98.56 87 ILE A CA 1
ATOM 670 C C . ILE A 1 87 ? 12.413 4.389 -3.450 1.00 98.56 87 ILE A C 1
ATOM 672 O O . ILE A 1 87 ? 11.825 3.587 -2.723 1.00 98.56 87 ILE A O 1
ATOM 676 N N . GLU A 1 88 ? 12.530 5.685 -3.137 1.00 96.81 88 GLU A N 1
ATOM 677 C CA . GLU A 1 88 ? 11.936 6.275 -1.934 1.00 96.81 88 GLU A CA 1
ATOM 678 C C . GLU A 1 88 ? 10.423 6.030 -1.887 1.00 96.81 88 GLU A C 1
ATOM 680 O O . GLU A 1 88 ? 9.928 5.414 -0.942 1.00 96.81 88 GLU A O 1
ATOM 685 N N . VAL A 1 89 ? 9.683 6.469 -2.909 1.00 97.19 89 VAL A N 1
ATOM 686 C CA . VAL A 1 89 ? 8.215 6.382 -2.888 1.00 97.19 89 VAL A CA 1
ATOM 687 C C . VAL A 1 89 ? 7.707 4.944 -2.969 1.00 97.19 89 VAL A C 1
ATOM 689 O O . VAL A 1 89 ? 6.731 4.610 -2.297 1.00 97.19 89 VAL A O 1
ATOM 692 N N . MET A 1 90 ? 8.399 4.071 -3.706 1.00 97.94 90 MET A N 1
ATOM 693 C CA . MET A 1 90 ? 8.094 2.640 -3.764 1.00 97.94 90 MET A CA 1
ATOM 694 C C . MET A 1 90 ? 8.210 1.988 -2.379 1.00 97.94 90 MET A C 1
ATOM 696 O O . MET A 1 90 ? 7.281 1.311 -1.932 1.00 97.94 90 MET A O 1
ATOM 700 N N . ASN A 1 91 ? 9.320 2.225 -1.672 1.00 94.56 91 ASN A N 1
ATOM 701 C CA . ASN A 1 91 ? 9.570 1.644 -0.349 1.00 94.56 91 ASN A CA 1
ATOM 702 C C . ASN A 1 91 ? 8.645 2.207 0.736 1.00 94.56 91 ASN A C 1
ATOM 704 O O . ASN A 1 91 ? 8.340 1.520 1.708 1.00 94.56 91 ASN A O 1
ATOM 708 N N . VAL A 1 92 ? 8.190 3.449 0.579 1.00 90.06 92 VAL A N 1
ATOM 709 C CA . VAL A 1 92 ? 7.235 4.086 1.494 1.00 90.06 92 VAL A CA 1
ATOM 710 C C . VAL A 1 92 ? 5.823 3.527 1.334 1.00 90.06 92 VAL A C 1
ATOM 712 O O . VAL A 1 92 ? 5.074 3.487 2.316 1.00 90.06 92 VAL A O 1
ATOM 715 N N . LEU A 1 93 ? 5.455 3.129 0.114 1.00 94.31 93 LEU A N 1
ATOM 716 C CA . LEU A 1 93 ? 4.086 2.775 -0.248 1.00 94.31 93 LEU A CA 1
ATOM 717 C C . LEU A 1 93 ? 3.825 1.261 -0.224 1.00 94.31 93 LEU A C 1
ATOM 719 O O . LEU A 1 93 ? 2.823 0.833 0.345 1.00 94.31 93 LEU A O 1
ATOM 723 N N . LEU A 1 94 ? 4.701 0.438 -0.813 1.00 96.69 94 LEU A N 1
ATOM 724 C CA . LEU A 1 94 ? 4.405 -0.986 -1.025 1.00 96.69 94 LEU A CA 1
ATOM 725 C C . LEU A 1 94 ? 4.316 -1.811 0.272 1.00 96.69 94 LEU A C 1
ATOM 727 O O . LEU A 1 94 ? 3.294 -2.476 0.454 1.00 96.69 94 LEU A O 1
ATOM 731 N N . PRO A 1 95 ? 5.298 -1.791 1.198 1.00 93.50 95 PRO A N 1
ATOM 732 C CA . PRO A 1 95 ? 5.237 -2.613 2.409 1.00 93.50 95 PRO A CA 1
ATOM 733 C C . PRO A 1 95 ? 3.963 -2.428 3.256 1.00 93.50 95 PRO A C 1
ATOM 735 O O . PRO A 1 95 ? 3.331 -3.442 3.576 1.00 93.50 95 PRO A O 1
ATOM 738 N N . PRO A 1 96 ? 3.508 -1.196 3.578 1.00 90.81 96 PRO A N 1
ATOM 739 C CA . PRO A 1 96 ? 2.275 -1.029 4.341 1.00 90.81 96 PRO A CA 1
ATOM 740 C C . PRO A 1 96 ? 1.023 -1.493 3.583 1.00 90.81 96 PRO A C 1
ATOM 742 O O . PRO A 1 96 ? 0.122 -2.058 4.206 1.00 90.81 96 PRO A O 1
ATOM 745 N N . LEU A 1 97 ? 0.963 -1.315 2.256 1.00 93.31 97 LEU A N 1
ATOM 746 C CA . LEU A 1 97 ? -0.143 -1.835 1.442 1.00 93.31 97 LEU A CA 1
ATOM 747 C C . LEU A 1 97 ? -0.184 -3.363 1.463 1.00 93.31 97 LEU A C 1
ATOM 749 O O . LEU A 1 97 ? -1.247 -3.941 1.671 1.00 93.31 97 LEU A O 1
ATOM 753 N N . VAL A 1 98 ? 0.965 -4.026 1.301 1.00 93.56 98 VAL A N 1
ATOM 754 C CA . VAL A 1 98 ? 1.049 -5.495 1.323 1.00 93.56 98 VAL A CA 1
ATOM 755 C C . VAL A 1 98 ? 0.666 -6.042 2.698 1.00 93.56 98 VAL A C 1
ATOM 757 O O . VAL A 1 98 ? -0.066 -7.031 2.781 1.00 93.56 98 VAL A O 1
ATOM 760 N N . MET A 1 99 ? 1.110 -5.388 3.779 1.00 88.75 99 MET A N 1
ATOM 761 C CA . MET A 1 99 ? 0.726 -5.768 5.139 1.00 88.75 99 MET A CA 1
ATOM 762 C C . MET A 1 99 ? -0.787 -5.646 5.348 1.00 88.75 99 MET A C 1
ATOM 764 O O . MET A 1 99 ? -1.398 -6.599 5.828 1.00 88.75 99 MET A O 1
ATOM 768 N N . SER A 1 100 ? -1.388 -4.526 4.934 1.00 87.25 100 SER A N 1
ATOM 769 C CA . SER A 1 100 ? -2.828 -4.278 5.084 1.00 87.25 100 SER A CA 1
ATOM 770 C C . SER A 1 100 ? -3.687 -5.186 4.206 1.00 87.25 100 SER A C 1
ATOM 772 O O . SER A 1 100 ? -4.671 -5.764 4.662 1.00 87.25 100 SER A O 1
ATOM 774 N N . PHE A 1 101 ? -3.318 -5.349 2.935 1.00 91.81 101 PHE A N 1
ATOM 775 C CA . PHE A 1 101 ? -4.083 -6.163 1.998 1.00 91.81 101 PHE A CA 1
ATOM 776 C C . PHE A 1 101 ? -3.994 -7.654 2.322 1.00 91.81 101 PHE A C 1
ATOM 778 O O . PHE A 1 101 ? -4.935 -8.405 2.055 1.00 91.81 101 PHE A O 1
ATOM 785 N N . ALA A 1 102 ? -2.873 -8.077 2.900 1.00 90.94 102 ALA A N 1
ATOM 786 C CA . ALA A 1 102 ? -2.565 -9.457 3.214 1.00 90.94 102 ALA A CA 1
ATOM 787 C C . ALA A 1 102 ? -2.777 -10.425 2.030 1.00 90.94 102 ALA A C 1
ATOM 789 O O . ALA A 1 102 ? -3.657 -11.296 2.094 1.00 90.94 102 ALA A O 1
ATOM 790 N N . PRO A 1 103 ? -2.000 -10.267 0.936 1.00 95.69 103 PRO A N 1
ATOM 791 C CA . PRO A 1 103 ? -2.105 -11.141 -0.220 1.00 95.69 103 PRO A CA 1
ATOM 792 C C . PRO A 1 103 ? -1.618 -12.552 0.091 1.00 95.69 103 PRO A C 1
ATOM 794 O O . PRO A 1 103 ? -0.759 -12.772 0.948 1.00 95.69 103 PRO A O 1
ATOM 797 N N . ASP A 1 104 ? -2.158 -13.497 -0.668 1.00 95.81 104 ASP A N 1
ATOM 798 C CA . ASP A 1 104 ? -1.741 -14.891 -0.667 1.00 95.81 104 ASP A CA 1
ATOM 799 C C . ASP A 1 104 ? -0.726 -15.169 -1.785 1.00 95.81 104 ASP A C 1
ATOM 801 O O . ASP A 1 104 ? 0.066 -16.102 -1.665 1.00 95.81 104 ASP A O 1
ATOM 805 N N . VAL A 1 105 ? -0.734 -14.377 -2.858 1.00 98.06 105 VAL A N 1
ATOM 806 C CA . VAL A 1 105 ? 0.207 -14.448 -3.983 1.00 98.06 105 VAL A CA 1
ATOM 807 C C . VAL A 1 105 ? 0.469 -13.048 -4.535 1.00 98.06 105 VAL A C 1
ATOM 809 O O . VAL A 1 105 ? -0.450 -12.227 -4.612 1.00 98.06 105 VAL A O 1
ATOM 812 N N . ILE A 1 106 ? 1.716 -12.792 -4.938 1.00 98.69 106 ILE A N 1
ATOM 813 C CA . ILE A 1 106 ? 2.091 -11.587 -5.686 1.00 98.69 106 ILE A CA 1
ATOM 814 C C . ILE A 1 106 ? 2.279 -11.956 -7.156 1.00 98.69 106 ILE A C 1
ATOM 816 O O . ILE A 1 106 ? 3.012 -12.892 -7.482 1.00 98.69 106 ILE A O 1
ATOM 820 N N . ILE A 1 107 ? 1.623 -11.207 -8.035 1.00 98.69 107 ILE A N 1
ATOM 821 C CA . ILE A 1 107 ? 1.870 -11.209 -9.475 1.00 98.69 107 ILE A CA 1
ATOM 822 C C . ILE A 1 107 ? 2.488 -9.855 -9.819 1.00 98.69 107 ILE A C 1
ATOM 824 O O . ILE A 1 107 ? 1.883 -8.833 -9.514 1.00 98.69 107 ILE A O 1
ATOM 828 N N . SER A 1 108 ? 3.673 -9.816 -10.421 1.00 98.56 108 SER A N 1
ATOM 829 C CA . SER A 1 108 ? 4.315 -8.551 -10.803 1.00 98.56 108 SER A CA 1
ATOM 830 C C . SER A 1 108 ? 4.579 -8.457 -12.301 1.00 98.56 108 SER A C 1
ATOM 832 O O . SER A 1 108 ? 4.970 -9.442 -12.928 1.00 98.56 108 SER A O 1
ATOM 834 N N . GLN A 1 109 ? 4.369 -7.269 -12.865 1.00 98.25 109 GLN A N 1
ATOM 835 C CA . GLN A 1 109 ? 4.733 -6.912 -14.236 1.00 98.25 109 GLN A CA 1
ATOM 836 C C . GLN A 1 109 ? 6.035 -6.108 -14.198 1.00 98.25 109 GLN A C 1
ATOM 838 O O . GLN A 1 109 ? 6.110 -5.087 -13.518 1.00 98.25 109 GLN A O 1
ATOM 843 N N . HIS A 1 110 ? 7.066 -6.584 -14.897 1.00 97.94 110 HIS A N 1
ATOM 844 C CA . HIS A 1 110 ? 8.385 -5.950 -14.954 1.00 97.94 110 HIS A CA 1
ATOM 845 C C . HIS A 1 110 ? 8.632 -5.365 -16.346 1.00 97.94 110 HIS A C 1
ATOM 847 O O . HIS A 1 110 ? 9.412 -5.912 -17.139 1.00 97.94 110 HIS A O 1
ATOM 853 N N . GLY A 1 111 ? 7.935 -4.263 -16.637 1.00 97.25 111 GLY A N 1
ATOM 854 C CA . GLY A 1 111 ? 8.258 -3.410 -17.775 1.00 97.25 111 GLY A CA 1
ATOM 855 C C . GLY A 1 111 ? 9.670 -2.834 -17.636 1.00 97.25 111 GLY A C 1
ATOM 856 O O . GLY A 1 111 ? 10.134 -2.529 -16.540 1.00 97.25 111 GLY A O 1
ATOM 857 N N . CYS A 1 112 ? 10.385 -2.738 -18.751 1.00 97.69 112 CYS A N 1
ATOM 858 C CA . CYS A 1 112 ? 11.721 -2.145 -18.832 1.00 97.69 112 CYS A CA 1
ATOM 859 C C . CYS A 1 112 ? 11.675 -0.675 -19.272 1.00 97.69 112 CYS A C 1
ATOM 861 O O . CYS A 1 112 ? 12.716 -0.023 -19.342 1.00 97.69 112 CYS A O 1
ATOM 863 N N . ASP A 1 113 ? 10.488 -0.171 -19.601 1.00 97.81 113 ASP A N 1
ATOM 864 C CA . ASP A 1 113 ? 10.265 1.143 -20.196 1.00 97.81 113 ASP A CA 1
ATOM 865 C C . ASP A 1 113 ? 10.321 2.300 -19.197 1.00 97.81 113 ASP A C 1
ATOM 867 O O . ASP A 1 113 ? 10.251 3.458 -19.590 1.00 97.81 113 ASP A O 1
ATOM 871 N N . THR A 1 114 ? 10.557 2.015 -17.915 1.00 97.75 114 THR A N 1
ATOM 872 C CA . THR A 1 114 ? 10.948 3.026 -16.925 1.00 97.75 114 THR A CA 1
ATOM 873 C C . THR A 1 114 ? 12.400 3.495 -17.083 1.00 97.75 114 THR A C 1
ATOM 875 O O . THR A 1 114 ? 12.806 4.459 -16.437 1.00 97.75 114 THR A O 1
ATOM 878 N N . HIS A 1 115 ? 13.223 2.770 -17.851 1.00 97.88 115 HIS A N 1
ATOM 879 C CA . HIS A 1 115 ? 14.647 3.068 -18.008 1.00 97.88 115 HIS A CA 1
ATOM 880 C C . HIS A 1 115 ? 14.868 4.342 -18.832 1.00 97.88 115 HIS A C 1
ATOM 882 O O . HIS A 1 115 ? 14.257 4.512 -19.879 1.00 97.88 115 HIS A O 1
ATOM 888 N N . ALA A 1 116 ? 15.864 5.152 -18.472 1.00 96.00 116 ALA A N 1
ATOM 889 C CA . ALA A 1 116 ? 16.215 6.421 -19.128 1.00 96.00 116 ALA A CA 1
ATOM 890 C C . ALA A 1 116 ? 16.620 6.327 -20.617 1.00 96.00 116 ALA A C 1
ATOM 892 O O . ALA A 1 116 ? 16.904 7.338 -21.255 1.00 96.00 116 ALA A O 1
ATOM 893 N N . TRP A 1 117 ? 16.733 5.115 -21.161 1.00 93.88 117 TRP A N 1
ATOM 894 C CA . TRP A 1 117 ? 17.060 4.870 -22.573 1.00 93.88 117 TRP A CA 1
ATOM 895 C C . TRP A 1 117 ? 15.856 4.354 -23.351 1.00 93.88 117 TRP A C 1
ATOM 897 O O . TRP A 1 117 ? 15.963 4.159 -24.560 1.00 93.88 117 TRP A O 1
ATOM 907 N N . ASP A 1 118 ? 14.734 4.107 -22.676 1.00 94.69 118 ASP A N 1
ATOM 908 C CA . ASP A 1 118 ? 13.520 3.707 -23.352 1.00 94.69 118 ASP A CA 1
ATOM 909 C C . ASP A 1 118 ? 12.966 4.883 -24.176 1.00 94.69 118 ASP A C 1
ATOM 911 O O . ASP A 1 118 ? 12.893 6.008 -23.681 1.00 94.69 118 ASP A O 1
ATOM 915 N N . PRO A 1 119 ? 12.599 4.661 -25.447 1.00 91.50 119 PRO A N 1
ATOM 916 C CA . PRO A 1 119 ? 12.141 5.731 -26.323 1.00 91.50 119 PRO A CA 1
ATOM 917 C C . PRO A 1 119 ? 10.692 6.175 -26.082 1.00 91.50 119 PRO A C 1
ATOM 919 O O . PRO A 1 119 ? 10.281 7.173 -26.679 1.00 91.50 119 PRO A O 1
ATOM 922 N N . LEU A 1 120 ? 9.886 5.435 -25.309 1.00 94.44 120 LEU A N 1
ATOM 923 C CA . LEU A 1 120 ? 8.442 5.686 -25.208 1.00 94.44 120 LEU A CA 1
ATOM 924 C C . LEU A 1 120 ? 8.018 6.460 -23.960 1.00 94.44 120 LEU A C 1
ATOM 926 O O . LEU A 1 120 ? 6.860 6.866 -23.885 1.00 94.44 120 LEU A O 1
ATOM 930 N N . THR A 1 121 ? 8.919 6.688 -23.008 1.00 95.94 121 THR A N 1
ATOM 931 C CA . THR A 1 121 ? 8.595 7.310 -21.716 1.00 95.94 121 THR A CA 1
ATOM 932 C C . THR A 1 121 ? 9.626 8.376 -21.363 1.00 95.94 121 THR A C 1
ATOM 934 O O . THR A 1 121 ? 10.616 8.562 -22.072 1.00 95.94 121 THR A O 1
ATOM 937 N N . HIS A 1 122 ? 9.384 9.124 -20.289 1.00 96.81 122 HIS A N 1
ATOM 938 C CA . HIS A 1 122 ? 10.287 10.174 -19.830 1.00 96.81 122 HIS A CA 1
ATOM 939 C C . HIS A 1 122 ? 10.909 9.853 -18.472 1.00 96.81 122 HIS A C 1
ATOM 941 O O . HIS A 1 122 ? 11.557 10.723 -17.890 1.00 96.81 122 HIS A O 1
ATOM 947 N N . LEU A 1 123 ? 10.682 8.663 -17.912 1.00 97.75 123 LEU A N 1
ATOM 948 C CA . LEU A 1 123 ? 11.309 8.277 -16.652 1.00 97.75 123 LEU A CA 1
ATOM 949 C C . LEU A 1 123 ? 12.818 8.098 -16.857 1.00 97.75 123 LEU A C 1
ATOM 951 O O . LEU A 1 123 ? 13.271 7.600 -17.882 1.00 97.75 123 LEU A O 1
ATOM 955 N N . GLU A 1 124 ? 13.606 8.521 -15.871 1.00 97.12 124 GLU A N 1
ATOM 956 C CA . GLU A 1 124 ? 15.070 8.532 -15.947 1.00 97.12 124 GLU A CA 1
ATOM 957 C C . GLU A 1 124 ? 15.660 7.496 -14.978 1.00 97.12 124 GLU A C 1
ATOM 959 O O . GLU A 1 124 ? 16.611 7.774 -14.245 1.00 97.12 124 GLU A O 1
ATOM 964 N N . LEU A 1 125 ? 15.072 6.293 -14.935 1.00 98.00 125 LEU A N 1
ATOM 965 C CA . LEU A 1 125 ? 15.588 5.223 -14.082 1.00 98.00 125 LEU A CA 1
ATOM 966 C C . LEU A 1 125 ? 16.793 4.538 -14.718 1.00 98.00 125 LEU A C 1
ATOM 968 O O . LEU A 1 125 ? 16.893 4.395 -15.937 1.00 98.00 125 LEU A O 1
ATOM 972 N N . THR A 1 126 ? 17.673 4.035 -13.865 1.00 97.62 126 THR A N 1
ATOM 973 C CA . THR A 1 126 ? 18.743 3.119 -14.248 1.00 97.62 126 THR A CA 1
ATOM 974 C C . THR A 1 126 ? 18.407 1.698 -13.798 1.00 97.62 126 THR A C 1
ATOM 976 O O . THR A 1 126 ? 17.469 1.439 -13.030 1.00 97.62 126 THR A O 1
ATOM 979 N N . THR A 1 127 ? 19.230 0.748 -14.223 1.00 96.81 127 THR A N 1
ATOM 980 C CA . THR A 1 127 ? 19.267 -0.627 -13.709 1.00 96.81 127 THR A CA 1
ATOM 981 C C . THR A 1 127 ? 19.281 -0.706 -12.177 1.00 96.81 127 THR A C 1
ATOM 983 O O . THR A 1 127 ? 18.768 -1.686 -11.636 1.00 96.81 127 THR A O 1
ATOM 986 N N . ARG A 1 128 ? 19.754 0.319 -11.447 1.00 96.69 128 ARG A N 1
ATOM 987 C CA . ARG A 1 128 ? 19.672 0.376 -9.977 1.00 96.69 128 ARG A CA 1
ATOM 988 C C . ARG A 1 128 ? 18.229 0.336 -9.465 1.00 96.69 128 ARG A C 1
ATOM 990 O O . ARG A 1 128 ? 17.928 -0.461 -8.574 1.00 96.69 128 ARG A O 1
ATOM 997 N N . SER A 1 129 ? 17.335 1.172 -9.994 1.00 97.31 129 SER A N 1
ATOM 998 C CA . SER A 1 129 ? 15.925 1.164 -9.568 1.00 97.31 129 SER A CA 1
ATOM 999 C C . SER A 1 129 ? 15.208 -0.092 -10.000 1.00 97.31 129 SER A C 1
ATOM 1001 O O . SER A 1 129 ? 14.416 -0.637 -9.239 1.00 97.31 129 SER A O 1
ATOM 1003 N N . ILE A 1 130 ? 15.524 -0.592 -11.189 1.00 96.06 130 ILE A N 1
ATOM 1004 C CA . ILE A 1 130 ? 14.923 -1.819 -11.702 1.00 96.06 130 ILE A CA 1
ATOM 1005 C C . ILE A 1 130 ? 15.318 -3.017 -10.824 1.00 96.06 130 ILE A C 1
ATOM 1007 O O . ILE A 1 130 ? 14.464 -3.801 -10.415 1.00 96.06 130 ILE A O 1
ATOM 1011 N N . GLN A 1 131 ? 16.588 -3.127 -10.419 1.00 96.81 131 GLN A N 1
ATOM 1012 C CA . GLN A 1 131 ? 16.999 -4.116 -9.418 1.00 96.81 131 GLN A CA 1
ATOM 1013 C C . GLN A 1 131 ? 16.275 -3.915 -8.078 1.00 96.81 131 GLN A C 1
ATOM 1015 O O . GLN A 1 131 ? 15.922 -4.895 -7.420 1.00 96.81 131 GLN A O 1
ATOM 1020 N N . ALA A 1 132 ? 16.037 -2.669 -7.658 1.00 98.12 132 ALA A N 1
ATOM 1021 C CA . ALA A 1 132 ? 15.273 -2.387 -6.446 1.00 98.12 132 ALA A CA 1
ATOM 1022 C C . ALA A 1 132 ? 13.807 -2.848 -6.559 1.00 98.12 132 ALA A C 1
ATOM 1024 O O . ALA A 1 132 ? 13.299 -3.423 -5.599 1.00 98.12 132 ALA A O 1
ATOM 1025 N N . GLN A 1 133 ? 13.152 -2.678 -7.715 1.00 98.19 133 GLN A N 1
ATOM 1026 C CA . GLN A 1 133 ? 11.804 -3.203 -7.987 1.00 98.19 133 GLN A CA 1
ATOM 1027 C C . GLN A 1 133 ? 11.767 -4.732 -7.846 1.00 98.19 133 GLN A C 1
ATOM 1029 O O . GLN A 1 133 ? 10.919 -5.274 -7.134 1.00 98.19 133 GLN A O 1
ATOM 1034 N N . VAL A 1 134 ? 12.722 -5.427 -8.479 1.00 97.81 134 VAL A N 1
ATOM 1035 C CA . VAL A 1 134 ? 12.856 -6.894 -8.422 1.00 97.81 134 VAL A CA 1
ATOM 1036 C C . VAL A 1 134 ? 13.038 -7.367 -6.979 1.00 97.81 134 VAL A C 1
ATOM 1038 O O . VAL A 1 134 ? 12.261 -8.189 -6.493 1.00 97.81 134 VAL A O 1
ATOM 1041 N N . ARG A 1 135 ? 14.006 -6.788 -6.255 1.00 97.56 135 ARG A N 1
ATOM 1042 C CA . ARG A 1 135 ? 14.268 -7.128 -4.848 1.00 97.56 135 ARG A CA 1
ATOM 1043 C C . ARG A 1 135 ? 13.069 -6.833 -3.954 1.00 97.56 135 ARG A C 1
ATOM 1045 O O . ARG A 1 135 ? 12.801 -7.602 -3.036 1.00 97.56 135 ARG A O 1
ATOM 1052 N N . CYS A 1 136 ? 12.342 -5.747 -4.214 1.00 97.94 136 CYS A N 1
ATOM 1053 C CA . CYS A 1 136 ? 11.133 -5.405 -3.474 1.00 97.94 136 CYS A CA 1
ATOM 1054 C C . CYS A 1 136 ? 10.055 -6.484 -3.661 1.00 97.94 136 CYS A C 1
ATOM 1056 O O . CYS A 1 136 ? 9.573 -7.036 -2.673 1.00 97.94 136 CYS A O 1
ATOM 1058 N N . ALA A 1 137 ? 9.735 -6.862 -4.905 1.00 98.19 137 ALA A N 1
ATOM 1059 C CA . ALA A 1 137 ? 8.758 -7.917 -5.191 1.00 98.19 137 ALA A CA 1
ATOM 1060 C C . ALA A 1 137 ? 9.153 -9.263 -4.559 1.00 98.19 137 ALA A C 1
ATOM 1062 O O . ALA A 1 137 ? 8.326 -9.895 -3.895 1.00 98.19 137 ALA A O 1
ATOM 1063 N N . HIS A 1 138 ? 10.428 -9.649 -4.678 1.00 98.06 138 HIS A N 1
ATOM 1064 C CA . HIS A 1 138 ? 10.992 -10.830 -4.026 1.00 98.06 138 HIS A CA 1
ATOM 1065 C C . HIS A 1 138 ? 10.766 -10.788 -2.509 1.00 98.06 138 HIS A C 1
ATOM 1067 O O . HIS A 1 138 ? 10.156 -11.689 -1.928 1.00 98.06 138 HIS A O 1
ATOM 1073 N N . GLN A 1 139 ? 11.227 -9.724 -1.845 1.00 97.75 139 GLN A N 1
ATOM 1074 C CA . GLN A 1 139 ? 11.134 -9.585 -0.391 1.00 97.75 139 GLN A CA 1
ATOM 1075 C C . GLN A 1 139 ? 9.684 -9.602 0.091 1.00 97.75 139 GLN A C 1
ATOM 1077 O O . GLN A 1 139 ? 9.372 -10.305 1.055 1.00 97.75 139 GLN A O 1
ATOM 1082 N N . LEU A 1 140 ? 8.786 -8.889 -0.590 1.00 97.19 140 LEU A N 1
ATOM 1083 C CA . LEU A 1 140 ? 7.365 -8.863 -0.254 1.00 97.19 140 LEU A CA 1
ATOM 1084 C C . LEU A 1 140 ? 6.726 -10.250 -0.414 1.00 97.19 140 LEU A C 1
ATOM 1086 O O . LEU A 1 140 ? 6.000 -10.698 0.475 1.00 97.19 140 LEU A O 1
ATOM 1090 N N . ALA A 1 141 ? 7.027 -10.975 -1.493 1.00 97.81 141 ALA A N 1
ATOM 1091 C CA . ALA A 1 141 ? 6.459 -12.300 -1.715 1.00 97.81 141 ALA A CA 1
ATOM 1092 C C . ALA A 1 141 ? 6.978 -13.332 -0.703 1.00 97.81 141 ALA A C 1
ATOM 1094 O O . ALA A 1 141 ? 6.202 -14.134 -0.176 1.00 97.81 141 ALA A O 1
ATOM 1095 N N . HIS A 1 142 ? 8.273 -13.308 -0.383 1.00 96.50 142 HIS A N 1
ATOM 1096 C CA . HIS A 1 142 ? 8.858 -14.215 0.605 1.00 96.50 142 HIS A CA 1
ATOM 1097 C C . HIS A 1 142 ? 8.396 -13.912 2.032 1.00 96.50 142 HIS A C 1
ATOM 1099 O O . HIS A 1 142 ? 8.126 -14.846 2.787 1.00 96.50 142 HIS A O 1
ATOM 1105 N N . THR A 1 143 ? 8.227 -12.633 2.369 1.00 92.38 143 THR A N 1
ATOM 1106 C CA . THR A 1 143 ? 7.774 -12.200 3.698 1.00 92.38 143 THR A CA 1
ATOM 1107 C C . THR A 1 143 ? 6.283 -12.467 3.902 1.00 92.38 143 THR A C 1
ATOM 1109 O O . THR A 1 143 ? 5.894 -13.020 4.927 1.00 92.38 143 THR A O 1
ATOM 1112 N N . TYR A 1 144 ? 5.435 -12.115 2.928 1.00 91.00 144 TYR A N 1
ATOM 1113 C CA . TYR A 1 144 ? 3.979 -12.085 3.119 1.00 91.00 144 TYR A CA 1
ATOM 1114 C C . TYR A 1 144 ? 3.213 -13.193 2.391 1.00 91.00 144 TYR A C 1
ATOM 1116 O O . TYR A 1 144 ? 2.063 -13.447 2.738 1.00 91.00 144 TYR A O 1
ATOM 1124 N N . CYS A 1 145 ? 3.813 -13.857 1.401 1.00 94.62 145 CYS A N 1
ATOM 1125 C CA . CYS A 1 145 ? 3.135 -14.849 0.553 1.00 94.62 145 CYS A CA 1
ATOM 1126 C C . CYS A 1 145 ? 3.817 -16.226 0.573 1.00 94.62 145 CYS A C 1
ATOM 1128 O O . CYS A 1 145 ? 3.564 -17.051 -0.304 1.00 94.62 145 CYS A O 1
ATOM 1130 N N . HIS A 1 146 ? 4.698 -16.491 1.546 1.00 94.12 146 HIS A N 1
ATOM 1131 C CA . HIS A 1 146 ? 5.492 -17.725 1.624 1.00 94.12 146 HIS A CA 1
ATOM 1132 C C . HIS A 1 146 ? 6.261 -18.034 0.324 1.00 94.12 146 HIS A C 1
ATOM 1134 O O . HIS A 1 146 ? 6.354 -19.186 -0.096 1.00 94.12 146 HIS A O 1
ATOM 1140 N N . GLY A 1 147 ? 6.762 -16.994 -0.348 1.00 96.38 147 GLY A N 1
ATOM 1141 C CA . GLY A 1 147 ? 7.509 -17.110 -1.602 1.00 96.38 147 GLY A CA 1
ATOM 1142 C C . GLY A 1 147 ? 6.648 -17.355 -2.844 1.00 96.38 147 GLY A C 1
ATOM 1143 O O . GLY A 1 147 ? 7.193 -17.621 -3.910 1.00 96.38 147 GLY A O 1
ATOM 1144 N N . ARG A 1 148 ? 5.312 -17.280 -2.750 1.00 97.69 148 ARG A N 1
ATOM 1145 C CA . ARG A 1 148 ? 4.429 -17.394 -3.921 1.00 97.69 148 ARG A CA 1
ATOM 1146 C C . ARG A 1 148 ? 4.473 -16.108 -4.744 1.00 97.69 148 ARG A C 1
ATOM 1148 O O . ARG A 1 148 ? 3.759 -15.147 -4.450 1.00 97.69 148 ARG A O 1
ATOM 1155 N N . TRP A 1 149 ? 5.305 -16.131 -5.778 1.00 98.25 149 TRP A N 1
ATOM 1156 C CA . TRP A 1 149 ? 5.540 -15.026 -6.698 1.00 98.25 149 TRP A CA 1
ATOM 1157 C C . TRP A 1 149 ? 5.460 -15.499 -8.152 1.00 98.25 149 TRP A C 1
ATOM 1159 O O . TRP A 1 149 ? 6.073 -16.502 -8.519 1.00 98.25 149 TRP A O 1
ATOM 1169 N N . VAL A 1 150 ? 4.708 -14.772 -8.978 1.00 98.06 150 VAL A N 1
ATOM 1170 C CA . VAL A 1 150 ? 4.712 -14.912 -10.438 1.00 98.06 150 VAL A CA 1
ATOM 1171 C C . VAL A 1 150 ? 5.165 -13.587 -11.041 1.00 98.06 150 VAL A C 1
ATOM 1173 O O . VAL A 1 150 ? 4.487 -12.578 -10.874 1.00 98.06 150 VAL A O 1
ATOM 1176 N N . ALA A 1 151 ? 6.289 -13.589 -11.750 1.00 97.88 151 ALA A N 1
ATOM 1177 C CA . ALA A 1 151 ? 6.772 -12.418 -12.471 1.00 97.88 151 ALA A CA 1
ATOM 1178 C C . ALA A 1 151 ? 6.475 -12.557 -13.967 1.00 97.88 151 ALA A C 1
ATOM 1180 O O . ALA A 1 151 ? 6.658 -13.628 -14.551 1.00 97.88 151 ALA A O 1
ATOM 1181 N N . LEU A 1 152 ? 6.029 -11.469 -14.581 1.00 97.56 152 LEU A N 1
ATOM 1182 C CA . LEU A 1 152 ? 5.849 -11.332 -16.018 1.00 97.56 152 LEU A CA 1
ATOM 1183 C C . LEU A 1 152 ? 6.774 -10.227 -16.540 1.00 97.56 152 LEU A C 1
ATOM 1185 O O . LEU A 1 152 ? 7.239 -9.382 -15.774 1.00 97.56 152 LEU A O 1
ATOM 1189 N N . GLY A 1 153 ? 7.032 -10.246 -17.851 1.00 96.00 153 GLY A N 1
ATOM 1190 C CA . GLY A 1 153 ? 7.631 -9.103 -18.548 1.00 96.00 153 GLY A CA 1
ATOM 1191 C C . GLY A 1 153 ? 6.660 -7.919 -18.605 1.00 96.00 153 GLY A C 1
ATOM 1192 O O . GLY A 1 153 ? 5.782 -7.800 -17.762 1.00 96.00 153 GLY A O 1
ATOM 1193 N N . GLY A 1 154 ? 6.787 -7.067 -19.613 1.00 94.62 154 GLY A N 1
ATOM 1194 C CA . GLY A 1 154 ? 5.945 -5.885 -19.809 1.00 94.62 154 GLY A CA 1
ATOM 1195 C C . GLY A 1 154 ? 6.393 -5.117 -21.049 1.00 94.62 154 GLY A C 1
ATOM 1196 O O . GLY A 1 154 ? 6.962 -5.719 -21.968 1.00 94.62 154 GLY A O 1
ATOM 1197 N N . GLY A 1 155 ? 6.168 -3.806 -21.060 1.00 95.19 155 GLY A N 1
ATOM 1198 C CA . GLY A 1 155 ? 6.784 -2.866 -21.989 1.00 95.19 155 GLY A CA 1
ATOM 1199 C C . GLY A 1 155 ? 8.310 -2.852 -21.880 1.00 95.19 155 GLY A C 1
ATOM 1200 O O . GLY A 1 155 ? 8.910 -3.454 -20.989 1.00 95.19 155 GLY A O 1
ATOM 1201 N N . GLY A 1 156 ? 8.968 -2.208 -22.836 1.00 95.94 156 GLY A N 1
ATOM 1202 C CA . GLY A 1 156 ? 10.422 -2.206 -22.950 1.00 95.94 156 GLY A CA 1
ATOM 1203 C C . GLY A 1 156 ? 10.837 -2.208 -24.408 1.00 95.94 156 GLY A C 1
ATOM 1204 O O . GLY A 1 156 ? 10.723 -3.220 -25.103 1.00 95.94 156 GLY A O 1
ATOM 1205 N N . TYR A 1 157 ? 11.306 -1.060 -24.873 1.00 95.25 157 TYR A N 1
ATOM 1206 C CA . TYR A 1 157 ? 11.431 -0.768 -26.296 1.00 95.25 157 TYR A CA 1
ATOM 1207 C C . TYR A 1 157 ? 12.876 -0.483 -26.713 1.00 95.25 157 TYR A C 1
ATOM 1209 O O . TYR A 1 157 ? 13.180 -0.529 -27.904 1.00 95.25 157 TYR A O 1
ATOM 1217 N N . ASP A 1 158 ? 13.797 -0.343 -25.754 1.00 93.31 158 ASP A N 1
ATOM 1218 C CA . ASP A 1 158 ? 15.228 -0.529 -26.004 1.00 93.31 158 ASP A CA 1
ATOM 1219 C C . ASP A 1 158 ? 15.593 -2.028 -25.955 1.00 93.31 158 ASP A C 1
ATOM 1221 O O . ASP A 1 158 ? 15.891 -2.627 -24.913 1.00 93.31 158 ASP A O 1
ATOM 1225 N N . GLN A 1 159 ? 15.536 -2.643 -27.135 1.00 91.56 159 GLN A N 1
ATOM 1226 C CA . GLN A 1 159 ? 15.623 -4.094 -27.335 1.00 91.56 159 GLN A CA 1
ATOM 1227 C C . GLN A 1 159 ? 17.027 -4.671 -27.124 1.00 91.56 159 GLN A C 1
ATOM 1229 O O . GLN A 1 159 ? 17.172 -5.883 -26.957 1.00 91.56 159 GLN A O 1
ATOM 1234 N N . PHE A 1 160 ? 18.060 -3.829 -27.164 1.00 92.62 160 PHE A N 1
ATOM 1235 C CA . PHE A 1 160 ? 19.449 -4.281 -27.156 1.00 92.62 160 PHE A CA 1
ATOM 1236 C C . PHE A 1 160 ? 20.133 -3.948 -25.843 1.00 92.62 160 PHE A C 1
ATOM 1238 O O . PHE A 1 160 ? 20.708 -4.827 -25.211 1.00 92.62 160 PHE A O 1
ATOM 1245 N N . ARG A 1 161 ? 20.063 -2.689 -25.416 1.00 92.94 161 ARG A N 1
ATOM 1246 C CA . ARG A 1 161 ? 20.807 -2.187 -24.269 1.00 92.94 161 ARG A CA 1
ATOM 1247 C C . ARG A 1 161 ? 20.046 -2.386 -22.970 1.00 92.94 161 ARG A C 1
ATOM 1249 O O . ARG A 1 161 ? 20.696 -2.578 -21.954 1.00 92.94 161 ARG A O 1
ATOM 1256 N N . VAL A 1 162 ? 18.712 -2.354 -22.955 1.00 95.12 162 VAL A N 1
ATOM 1257 C CA . VAL A 1 162 ? 17.942 -2.402 -21.693 1.00 95.12 162 VAL A CA 1
ATOM 1258 C C . VAL A 1 162 ? 17.293 -3.762 -21.460 1.00 95.12 162 VAL A C 1
ATOM 1260 O O . VAL A 1 162 ? 17.678 -4.465 -20.523 1.00 95.12 162 VAL A O 1
ATOM 1263 N N . VAL A 1 163 ? 16.336 -4.155 -22.308 1.00 96.69 163 VAL A N 1
ATOM 1264 C CA . VAL A 1 163 ? 15.447 -5.307 -22.057 1.00 96.69 163 VAL A CA 1
ATOM 1265 C C . VAL A 1 163 ? 16.210 -6.600 -21.727 1.00 96.69 163 VAL A C 1
ATOM 1267 O O . VAL A 1 163 ? 15.889 -7.236 -20.718 1.00 96.69 163 VAL A O 1
ATOM 1270 N N . PRO A 1 164 ? 17.259 -6.995 -22.481 1.00 95.56 164 PRO A N 1
ATOM 1271 C CA . PRO A 1 164 ? 17.979 -8.235 -22.199 1.00 95.56 164 PRO A CA 1
ATOM 1272 C C . PRO A 1 164 ? 18.695 -8.218 -20.847 1.00 95.56 164 PRO A C 1
ATOM 1274 O O . PRO A 1 164 ? 18.719 -9.246 -20.166 1.00 95.56 164 PRO A O 1
ATOM 1277 N N . ARG A 1 165 ? 19.256 -7.069 -20.438 1.00 95.50 165 ARG A N 1
ATOM 1278 C CA . ARG A 1 165 ? 19.921 -6.921 -19.136 1.00 95.50 165 ARG A CA 1
ATOM 1279 C C . ARG A 1 165 ? 18.900 -7.014 -18.010 1.00 95.50 165 ARG A C 1
ATOM 1281 O O . ARG A 1 165 ? 19.061 -7.842 -17.119 1.00 95.50 165 ARG A O 1
ATOM 1288 N N . VAL A 1 166 ? 17.827 -6.231 -18.091 1.00 95.94 166 VAL A N 1
ATOM 1289 C CA . VAL A 1 166 ? 16.791 -6.143 -17.054 1.00 95.94 166 VAL A CA 1
ATOM 1290 C C . VAL A 1 166 ? 16.097 -7.484 -16.813 1.00 95.94 166 VAL A C 1
ATOM 1292 O O . VAL A 1 166 ? 16.036 -7.948 -15.674 1.00 95.94 166 VAL A O 1
ATOM 1295 N N . TRP A 1 167 ? 15.622 -8.166 -17.857 1.00 97.44 167 TRP A N 1
ATOM 1296 C CA . TRP A 1 167 ? 14.953 -9.459 -17.667 1.00 97.44 167 TRP A CA 1
ATOM 1297 C C . TRP A 1 167 ? 15.914 -10.572 -17.243 1.00 97.44 167 TRP A C 1
ATOM 1299 O O . TRP A 1 167 ? 15.509 -11.488 -16.527 1.00 97.44 167 TRP A O 1
ATOM 1309 N N . SER A 1 168 ? 17.197 -10.474 -17.599 1.00 96.81 168 SER A N 1
ATOM 1310 C CA . SER A 1 168 ? 18.223 -11.364 -17.048 1.00 96.81 168 SER A CA 1
ATOM 1311 C C . SER A 1 168 ? 18.452 -11.112 -15.553 1.00 96.81 168 SER A C 1
ATOM 1313 O O . SER A 1 168 ? 18.618 -12.076 -14.809 1.00 96.81 168 SER A O 1
ATOM 1315 N N . MET A 1 169 ? 18.407 -9.854 -15.090 1.00 96.06 169 MET A N 1
ATOM 1316 C CA . MET A 1 169 ? 18.464 -9.519 -13.658 1.00 96.06 169 MET A CA 1
ATOM 1317 C C . MET A 1 169 ? 17.269 -10.084 -12.893 1.00 96.06 169 MET A C 1
ATOM 1319 O O . MET A 1 169 ? 17.459 -10.716 -11.855 1.00 96.06 169 MET A O 1
ATOM 1323 N N . LEU A 1 170 ? 16.056 -9.909 -13.428 1.00 97.50 170 LEU A N 1
ATOM 1324 C CA . LEU A 1 170 ? 14.838 -10.493 -12.863 1.00 97.50 170 LEU A CA 1
ATOM 1325 C C . LEU A 1 170 ? 14.959 -12.017 -12.754 1.00 97.50 170 LEU A C 1
ATOM 1327 O O . LEU A 1 170 ? 14.733 -12.585 -11.688 1.00 97.50 170 LEU A O 1
ATOM 1331 N N . TRP A 1 171 ? 15.361 -12.683 -13.839 1.00 97.50 171 TRP A N 1
ATOM 1332 C CA . TRP A 1 171 ? 15.524 -14.133 -13.844 1.00 97.50 171 TRP A CA 1
ATOM 1333 C C . TRP A 1 171 ? 16.593 -14.606 -12.855 1.00 97.50 171 TRP A C 1
ATOM 1335 O O . TRP A 1 171 ? 16.386 -15.604 -12.160 1.00 97.50 171 TRP A O 1
ATOM 1345 N N . ALA A 1 172 ? 17.725 -13.906 -12.770 1.00 96.81 172 ALA A N 1
ATOM 1346 C CA . ALA A 1 172 ? 18.794 -14.235 -11.836 1.00 96.81 172 ALA A CA 1
ATOM 1347 C C . ALA A 1 172 ? 18.307 -14.166 -10.382 1.00 96.81 172 ALA A C 1
ATOM 1349 O O . ALA A 1 172 ? 18.513 -15.119 -9.634 1.00 96.81 172 ALA A O 1
ATOM 1350 N N . ASP A 1 173 ? 17.582 -13.108 -10.012 1.00 96.12 173 ASP A N 1
ATOM 1351 C CA . ASP A 1 173 ? 17.017 -12.955 -8.668 1.00 96.12 173 ASP A CA 1
ATOM 1352 C C . ASP A 1 173 ? 15.990 -14.057 -8.347 1.00 96.12 173 ASP A C 1
ATOM 1354 O O . ASP A 1 173 ? 16.120 -14.752 -7.337 1.00 96.12 173 ASP A O 1
ATOM 1358 N N . MET A 1 174 ? 15.046 -14.318 -9.262 1.00 96.50 174 MET A N 1
ATOM 1359 C CA . MET A 1 174 ? 14.040 -15.379 -9.101 1.00 96.50 174 MET A CA 1
ATOM 1360 C C . MET A 1 174 ? 14.645 -16.780 -8.958 1.00 96.50 174 MET A C 1
ATOM 1362 O O . MET A 1 174 ? 14.074 -17.648 -8.300 1.00 96.50 174 MET A O 1
ATOM 1366 N N . SER A 1 175 ? 15.786 -17.025 -9.603 1.00 96.81 175 SER A N 1
ATOM 1367 C CA . SER A 1 175 ? 16.463 -18.326 -9.598 1.00 96.81 175 SER A CA 1
ATOM 1368 C C . SER A 1 175 ? 17.587 -18.433 -8.562 1.00 96.81 175 SER A C 1
ATOM 1370 O O . SER A 1 175 ? 18.242 -19.474 -8.488 1.00 96.81 175 SER A O 1
ATOM 1372 N N . GLY A 1 176 ? 17.812 -17.390 -7.753 1.00 95.38 176 GLY A N 1
ATOM 1373 C CA . GLY A 1 176 ? 18.876 -17.355 -6.747 1.00 95.38 176 GLY A CA 1
ATOM 1374 C C . GLY A 1 176 ? 20.289 -17.383 -7.342 1.00 95.38 176 GLY A C 1
ATOM 1375 O O . GLY A 1 176 ? 21.220 -17.876 -6.703 1.00 95.38 176 GLY A O 1
ATOM 1376 N N . GLN A 1 177 ? 20.453 -16.901 -8.574 1.00 95.75 177 GLN A N 1
ATOM 1377 C CA . GLN A 1 177 ? 21.734 -16.835 -9.269 1.00 95.75 177 GLN A CA 1
ATOM 1378 C C . GLN A 1 177 ? 22.414 -15.485 -9.034 1.00 95.75 177 GLN A C 1
ATOM 1380 O O . GLN A 1 177 ? 21.783 -14.431 -9.059 1.00 95.75 177 GLN A O 1
ATOM 1385 N N . ALA A 1 178 ? 23.734 -15.514 -8.852 1.00 93.06 178 ALA A N 1
ATOM 1386 C CA . ALA A 1 178 ? 24.533 -14.297 -8.846 1.00 93.06 178 ALA A CA 1
ATOM 1387 C C . ALA A 1 178 ? 24.663 -13.750 -10.274 1.00 93.06 178 ALA A C 1
ATOM 1389 O O . ALA A 1 178 ? 24.967 -14.498 -11.207 1.00 93.06 178 ALA A O 1
ATOM 1390 N N . LEU A 1 179 ? 24.469 -12.443 -10.434 1.00 91.62 179 LEU A N 1
ATOM 1391 C CA . LEU A 1 179 ? 24.738 -11.761 -11.694 1.00 91.62 179 LEU A CA 1
ATOM 1392 C C . LEU A 1 179 ? 26.251 -11.581 -11.875 1.00 91.62 179 LEU A C 1
ATOM 1394 O O . LEU A 1 179 ? 26.920 -11.142 -10.935 1.00 91.62 179 LEU A O 1
ATOM 1398 N N . PRO A 1 180 ? 26.811 -11.901 -13.053 1.00 92.44 180 PRO A N 1
ATOM 1399 C CA . PRO A 1 180 ? 28.176 -11.509 -13.363 1.00 92.44 180 PRO A CA 1
ATOM 1400 C C . PRO A 1 180 ? 28.247 -9.986 -13.538 1.00 92.44 180 PRO A C 1
ATOM 1402 O O . PRO A 1 180 ? 27.270 -9.343 -13.909 1.00 92.44 180 PRO A O 1
ATOM 1405 N N . GLU A 1 181 ? 29.418 -9.404 -13.293 1.00 90.00 181 GLU A N 1
ATOM 1406 C CA . GLU A 1 181 ? 29.636 -7.965 -13.486 1.00 90.00 181 GLU A CA 1
ATOM 1407 C C . GLU A 1 181 ? 29.559 -7.582 -14.975 1.00 90.00 181 GLU A C 1
ATOM 1409 O O . GLU A 1 181 ? 28.874 -6.633 -15.364 1.00 90.00 181 GLU A O 1
ATOM 1414 N N . GLN A 1 182 ? 30.228 -8.373 -15.818 1.00 95.12 182 GLN A N 1
ATOM 1415 C CA . GLN A 1 182 ? 30.300 -8.184 -17.265 1.00 95.12 182 GLN A CA 1
ATOM 1416 C C . GLN A 1 182 ? 29.211 -8.986 -17.984 1.00 95.12 182 GLN A C 1
ATOM 1418 O O . GLN A 1 182 ? 28.855 -10.098 -17.579 1.00 95.12 182 GLN A O 1
ATOM 1423 N N . LEU A 1 183 ? 28.723 -8.442 -19.095 1.00 95.31 183 LEU A N 1
ATOM 1424 C CA . LEU A 1 183 ? 27.870 -9.168 -20.024 1.00 95.31 183 LEU A CA 1
ATOM 1425 C C . LEU A 1 183 ? 28.667 -10.288 -20.706 1.00 95.31 183 LEU A C 1
ATOM 1427 O O . LEU A 1 183 ? 29.871 -10.145 -20.933 1.00 95.31 183 LEU A O 1
ATOM 1431 N N . PRO A 1 184 ? 28.016 -11.404 -21.077 1.00 94.81 184 PRO A N 1
ATOM 1432 C CA . PRO A 1 184 ? 28.682 -12.456 -21.830 1.00 94.81 184 PRO A CA 1
ATOM 1433 C C . PRO A 1 184 ? 29.257 -11.917 -23.146 1.00 94.81 184 PRO A C 1
ATOM 1435 O O . PRO A 1 184 ? 28.519 -11.363 -23.959 1.00 94.81 184 PRO A O 1
ATOM 1438 N N . GLU A 1 185 ? 30.549 -12.146 -23.393 1.00 95.19 185 GLU A N 1
ATOM 1439 C CA . GLU A 1 185 ? 31.252 -11.685 -24.604 1.00 95.19 185 GLU A CA 1
ATOM 1440 C C . GLU A 1 185 ? 30.521 -12.114 -25.887 1.00 95.19 185 GLU A C 1
ATOM 1442 O O . GLU A 1 185 ? 30.237 -11.292 -26.751 1.00 95.19 185 GLU A O 1
ATOM 1447 N N . GLN A 1 186 ? 30.061 -13.369 -25.941 1.00 95.38 186 GLN A N 1
ATOM 1448 C CA . GLN A 1 186 ? 29.286 -13.908 -27.067 1.00 95.38 186 GLN A CA 1
ATOM 1449 C C . GLN A 1 186 ? 27.963 -13.168 -27.320 1.00 95.38 186 GLN A C 1
ATOM 1451 O O . GLN A 1 186 ? 27.467 -13.150 -28.446 1.00 95.38 186 GLN A O 1
ATOM 1456 N N . TRP A 1 187 ? 27.345 -12.603 -26.277 1.00 93.06 187 TRP A N 1
ATOM 1457 C CA . TRP A 1 187 ? 26.133 -11.800 -26.428 1.00 93.06 187 TRP A CA 1
ATOM 1458 C C . TRP A 1 187 ? 26.479 -10.427 -27.014 1.00 93.06 187 TRP A C 1
ATOM 1460 O O . TRP A 1 187 ? 25.818 -9.998 -27.961 1.00 93.06 187 TRP A O 1
ATOM 1470 N N . VAL A 1 188 ? 27.546 -9.789 -26.519 1.00 94.56 188 VAL A N 1
ATOM 1471 C CA . VAL A 1 188 ? 28.029 -8.491 -27.018 1.00 94.56 188 VAL A CA 1
ATOM 1472 C C . VAL A 1 188 ? 28.428 -8.598 -28.489 1.00 94.56 188 VAL A C 1
ATOM 1474 O O . VAL A 1 188 ? 27.894 -7.866 -29.317 1.00 94.56 188 VAL A O 1
ATOM 1477 N N . GLU A 1 189 ? 29.278 -9.565 -28.844 1.00 95.31 189 GLU A N 1
ATOM 1478 C CA . GLU A 1 189 ? 29.728 -9.797 -30.225 1.00 95.31 189 GLU A CA 1
ATOM 1479 C C . GLU A 1 189 ? 28.564 -10.022 -31.196 1.00 95.31 189 GLU A C 1
ATOM 1481 O O . GLU A 1 189 ? 28.592 -9.573 -32.342 1.00 95.31 189 GLU A O 1
ATOM 1486 N N . ARG A 1 190 ? 27.521 -10.722 -30.738 1.00 94.81 190 ARG A N 1
ATOM 1487 C CA . ARG A 1 190 ? 26.358 -11.047 -31.562 1.00 94.81 190 ARG A CA 1
ATOM 1488 C C . ARG A 1 190 ? 25.455 -9.843 -31.815 1.00 94.81 190 ARG A C 1
ATOM 1490 O O . ARG A 1 190 ? 24.920 -9.727 -32.917 1.00 94.81 190 ARG A O 1
ATOM 1497 N N . TRP A 1 191 ? 25.214 -9.015 -30.800 1.00 94.94 191 TRP A N 1
ATOM 1498 C CA . TRP A 1 191 ? 24.158 -7.997 -30.842 1.00 94.94 191 TRP A CA 1
ATOM 1499 C C . TRP A 1 191 ? 24.664 -6.573 -31.051 1.00 94.94 191 TRP A C 1
ATOM 1501 O O . TRP A 1 191 ? 23.900 -5.752 -31.554 1.00 94.94 191 TRP A O 1
ATOM 1511 N N . HIS A 1 192 ? 25.936 -6.291 -30.764 1.00 93.94 192 HIS A N 1
ATOM 1512 C CA . HIS A 1 192 ? 26.529 -4.975 -30.999 1.00 93.94 192 HIS A CA 1
ATOM 1513 C C . HIS A 1 192 ? 26.360 -4.489 -32.451 1.00 93.94 192 HIS A C 1
ATOM 1515 O O . HIS A 1 192 ? 25.841 -3.388 -32.626 1.00 93.94 192 HIS A O 1
ATOM 1521 N N . PRO A 1 193 ? 26.654 -5.287 -33.505 1.00 94.50 193 PRO A N 1
ATOM 1522 C CA . PRO A 1 193 ? 26.488 -4.815 -34.884 1.00 94.50 193 PRO A CA 1
ATOM 1523 C C . PRO A 1 193 ? 25.027 -4.520 -35.256 1.00 94.50 193 PRO A C 1
ATOM 1525 O O . PRO A 1 193 ? 24.747 -3.639 -36.064 1.00 94.50 193 PRO A O 1
ATOM 1528 N N . ALA A 1 194 ? 24.078 -5.267 -34.677 1.00 93.19 194 ALA A N 1
ATOM 1529 C CA . ALA A 1 194 ? 22.653 -5.043 -34.909 1.00 93.19 194 ALA A CA 1
ATOM 1530 C C . ALA A 1 194 ? 22.177 -3.748 -34.239 1.00 93.19 194 ALA A C 1
ATOM 1532 O O . ALA A 1 194 ? 21.413 -2.992 -34.836 1.00 93.19 194 ALA A O 1
ATOM 1533 N N . TRP A 1 195 ? 22.659 -3.478 -33.025 1.00 92.75 195 TRP A N 1
ATOM 1534 C CA . TRP A 1 195 ? 22.400 -2.221 -32.336 1.00 92.75 195 TRP A CA 1
ATOM 1535 C C . TRP A 1 195 ? 23.023 -1.024 -33.064 1.00 92.75 195 TRP A C 1
ATOM 1537 O O . TRP A 1 195 ? 22.344 -0.015 -33.230 1.00 92.75 195 TRP A O 1
ATOM 1547 N N . GLU A 1 196 ? 24.267 -1.134 -33.546 1.00 91.56 196 GLU A N 1
ATOM 1548 C CA . GLU A 1 196 ? 24.922 -0.065 -34.315 1.00 91.56 196 GLU A CA 1
ATOM 1549 C C . GLU A 1 196 ? 24.101 0.328 -35.547 1.00 91.56 196 GLU A C 1
ATOM 1551 O O . GLU A 1 196 ? 23.877 1.514 -35.775 1.00 91.56 196 GLU A O 1
ATOM 1556 N N . ALA A 1 197 ? 23.574 -0.651 -36.287 1.00 90.31 197 ALA A N 1
ATOM 1557 C CA . ALA A 1 197 ? 22.732 -0.387 -37.452 1.00 90.31 197 ALA A CA 1
ATOM 1558 C C . ALA A 1 197 ? 21.436 0.371 -37.097 1.00 90.31 197 ALA A C 1
ATOM 1560 O O . ALA A 1 197 ? 21.014 1.256 -37.841 1.00 90.31 197 ALA A O 1
ATOM 1561 N N . VAL A 1 198 ? 20.810 0.051 -35.956 1.00 87.56 198 VAL A N 1
ATOM 1562 C CA . VAL A 1 198 ? 19.618 0.770 -35.469 1.00 87.56 198 VAL A CA 1
ATOM 1563 C C . VAL A 1 198 ? 19.983 2.183 -35.017 1.00 87.56 198 VAL A C 1
ATOM 1565 O O . VAL A 1 198 ? 19.318 3.139 -35.408 1.00 87.56 198 VAL A O 1
ATOM 1568 N N . LYS A 1 199 ? 21.082 2.336 -34.272 1.00 86.88 199 LYS A N 1
ATOM 1569 C CA . LYS A 1 199 ? 21.601 3.639 -33.838 1.00 86.88 199 LYS A CA 1
ATOM 1570 C C . LYS A 1 199 ? 21.894 4.553 -35.027 1.00 86.88 199 LYS A C 1
ATOM 1572 O O . LYS A 1 199 ? 21.515 5.718 -34.997 1.00 86.88 199 LYS A O 1
ATOM 1577 N N . GLU A 1 200 ? 22.544 4.054 -36.077 1.00 86.31 200 GLU A N 1
ATOM 1578 C CA . GLU A 1 200 ? 22.821 4.836 -37.291 1.00 86.31 200 GLU A CA 1
ATOM 1579 C C . GLU A 1 200 ? 21.535 5.353 -37.947 1.00 86.31 200 GLU A C 1
ATOM 1581 O O . GLU A 1 200 ? 21.474 6.513 -38.365 1.00 86.31 200 GLU A O 1
ATOM 1586 N N . GLN A 1 201 ? 20.490 4.521 -37.994 1.00 84.00 201 GLN A N 1
ATOM 1587 C CA . GLN A 1 201 ? 19.189 4.925 -38.514 1.00 84.00 201 GLN A CA 1
ATOM 1588 C C . GLN A 1 201 ? 18.534 6.003 -37.636 1.00 84.00 201 GLN A C 1
ATOM 1590 O O . GLN A 1 201 ? 18.063 7.012 -38.161 1.00 84.00 201 GLN A O 1
ATOM 1595 N N . GLU A 1 202 ? 18.535 5.832 -36.314 1.00 82.12 202 GLU A N 1
ATOM 1596 C CA . GLU A 1 202 ? 17.948 6.803 -35.383 1.00 82.12 202 GLU A CA 1
ATOM 1597 C C . GLU A 1 202 ? 18.687 8.147 -35.396 1.00 82.12 202 GLU A C 1
ATOM 1599 O O . GLU A 1 202 ? 18.047 9.200 -35.383 1.00 82.12 202 GLU A O 1
ATOM 1604 N N . VAL A 1 203 ? 20.025 8.136 -35.464 1.00 83.31 203 VAL A N 1
ATOM 1605 C CA . VAL A 1 203 ? 20.836 9.355 -35.631 1.00 83.31 203 VAL A CA 1
ATOM 1606 C C . VAL A 1 203 ? 20.412 10.085 -36.901 1.00 83.31 203 VAL A C 1
ATOM 1608 O O . VAL A 1 203 ? 20.132 11.281 -36.846 1.00 83.31 203 VAL A O 1
ATOM 1611 N N . LEU A 1 204 ? 20.308 9.373 -38.026 1.00 83.25 204 LEU A N 1
ATOM 1612 C CA . LEU A 1 204 ? 19.908 9.966 -39.299 1.00 83.25 204 LEU A CA 1
ATOM 1613 C C . LEU A 1 204 ? 18.505 10.587 -39.221 1.00 83.25 204 LEU A C 1
ATOM 1615 O O . LEU A 1 204 ? 18.293 11.707 -39.685 1.00 83.25 204 LEU A O 1
ATOM 1619 N N . GLU A 1 205 ? 17.543 9.890 -38.616 1.00 81.38 205 GLU A N 1
ATOM 1620 C CA . GLU A 1 205 ? 16.180 10.395 -38.424 1.00 81.38 205 GLU A CA 1
ATOM 1621 C C . GLU A 1 205 ? 16.145 11.646 -37.528 1.00 81.38 205 GLU A C 1
ATOM 1623 O O . GLU A 1 205 ? 15.433 12.610 -37.827 1.00 81.38 205 GLU A O 1
ATOM 1628 N N . GLN A 1 206 ? 16.947 11.678 -36.460 1.00 76.75 206 GLN A N 1
ATOM 1629 C CA . GLN A 1 206 ? 17.051 12.830 -35.560 1.00 76.75 206 GLN A CA 1
ATOM 1630 C C . GLN A 1 206 ? 17.745 14.031 -36.213 1.00 76.75 206 GLN A C 1
ATOM 1632 O O . GLN A 1 206 ? 17.274 15.161 -36.053 1.00 76.75 206 GLN A O 1
ATOM 1637 N N . GLU A 1 207 ? 18.806 13.802 -36.989 1.00 82.69 207 GLU A N 1
ATOM 1638 C CA . GLU A 1 207 ? 19.487 14.840 -37.767 1.00 82.69 207 GLU A CA 1
ATOM 1639 C C . GLU A 1 207 ? 18.549 15.450 -38.817 1.00 82.69 207 GLU A C 1
ATOM 1641 O O . GLU A 1 207 ? 18.458 16.675 -38.932 1.00 82.69 207 GLU A O 1
ATOM 1646 N N . LEU A 1 208 ? 17.779 14.615 -39.527 1.00 82.69 208 LEU A N 1
ATOM 1647 C CA . LEU A 1 208 ? 16.738 15.066 -40.459 1.00 82.69 208 LEU A CA 1
ATOM 1648 C C . LEU A 1 208 ? 15.643 15.884 -39.756 1.00 82.69 208 LEU A C 1
ATOM 1650 O O . LEU A 1 208 ? 15.086 16.809 -40.350 1.00 82.69 208 LEU A O 1
ATOM 1654 N N . ALA A 1 209 ? 15.357 15.583 -38.488 1.00 76.50 209 ALA A N 1
ATOM 1655 C CA . ALA A 1 209 ? 14.431 16.334 -37.642 1.00 76.50 209 ALA A CA 1
ATOM 1656 C C . ALA A 1 209 ? 15.059 17.577 -36.969 1.00 76.50 209 ALA A C 1
ATOM 1658 O O . ALA A 1 209 ? 14.376 18.261 -36.202 1.00 76.50 209 ALA A O 1
ATOM 1659 N N . GLY A 1 210 ? 16.334 17.887 -37.236 1.00 73.19 210 GLY A N 1
ATOM 1660 C CA . GLY A 1 210 ? 17.040 19.047 -36.683 1.00 73.19 210 GLY A CA 1
ATOM 1661 C C . GLY A 1 210 ? 17.382 18.935 -35.193 1.00 73.19 210 GLY A C 1
ATOM 1662 O O . GLY A 1 210 ? 17.552 19.961 -34.531 1.00 73.19 210 GLY A O 1
ATOM 1663 N N . LYS A 1 211 ? 17.454 17.715 -34.648 1.00 69.38 211 LYS A N 1
ATOM 1664 C CA . LYS A 1 211 ? 17.815 17.441 -33.251 1.00 69.38 211 LYS A CA 1
ATOM 1665 C C . LYS A 1 211 ? 19.275 16.988 -33.160 1.00 69.38 211 LYS A C 1
ATOM 1667 O O . LYS A 1 211 ? 19.731 16.194 -33.974 1.00 69.38 211 LYS A O 1
ATOM 1672 N N . THR A 1 212 ? 20.003 17.469 -32.153 1.00 56.59 212 THR A N 1
ATOM 1673 C CA . THR A 1 212 ? 21.351 16.973 -31.835 1.00 56.59 212 THR A CA 1
ATOM 1674 C C . THR A 1 212 ? 21.230 15.690 -31.027 1.00 56.59 212 THR A C 1
ATOM 1676 O O . THR A 1 212 ? 20.529 15.682 -30.015 1.00 56.59 212 THR A O 1
ATOM 1679 N N . SER A 1 213 ? 21.921 14.633 -31.448 1.00 57.44 213 SER A N 1
ATOM 1680 C CA . SER A 1 213 ? 21.850 13.344 -30.771 1.00 57.44 213 SER A CA 1
ATOM 1681 C C . SER A 1 213 ? 23.037 13.096 -29.845 1.00 57.44 213 SER A C 1
ATOM 1683 O O . SER A 1 213 ? 24.188 13.334 -30.215 1.00 57.44 213 SER A O 1
ATOM 1685 N N . PHE A 1 214 ? 22.754 12.591 -28.647 1.00 58.38 214 PHE A N 1
ATOM 1686 C CA . PHE A 1 214 ? 23.742 12.008 -27.750 1.00 58.38 214 PHE A CA 1
ATOM 1687 C C . PHE A 1 214 ? 23.315 10.566 -27.484 1.00 58.38 214 PHE A C 1
ATOM 1689 O O . PHE A 1 214 ? 22.282 10.327 -26.864 1.00 58.38 214 PHE A O 1
ATOM 1696 N N . PHE A 1 215 ? 24.095 9.609 -27.979 1.00 65.56 215 PHE A N 1
ATOM 1697 C CA . PHE A 1 215 ? 23.844 8.188 -27.769 1.00 65.56 215 PHE A CA 1
ATOM 1698 C C . PHE A 1 215 ? 24.885 7.628 -26.815 1.00 65.56 215 PHE A C 1
ATOM 1700 O O . PHE A 1 215 ? 26.074 7.661 -27.128 1.00 65.56 215 PHE A O 1
ATOM 1707 N N . ALA A 1 216 ? 24.427 7.068 -25.696 1.00 68.00 216 ALA A N 1
ATOM 1708 C CA . ALA A 1 216 ? 25.271 6.241 -24.847 1.00 68.00 216 ALA A CA 1
ATOM 1709 C C . ALA A 1 216 ? 25.815 5.035 -25.632 1.00 68.00 216 ALA A C 1
ATOM 1711 O O . ALA A 1 216 ? 25.149 4.520 -26.541 1.00 68.00 216 ALA A O 1
ATOM 1712 N N . ASP A 1 217 ? 27.021 4.602 -25.272 1.00 81.44 217 ASP A N 1
ATOM 1713 C CA . ASP A 1 217 ? 27.666 3.432 -25.858 1.00 81.44 217 ASP A CA 1
ATOM 1714 C C . ASP A 1 217 ? 26.912 2.137 -25.528 1.00 81.44 217 ASP A C 1
ATOM 1716 O O . ASP A 1 217 ? 26.062 2.078 -24.633 1.00 81.44 217 ASP A O 1
ATOM 1720 N N . PHE A 1 218 ? 27.217 1.082 -26.282 1.00 88.81 218 PHE A N 1
ATOM 1721 C CA . PHE A 1 218 ? 26.674 -0.239 -26.009 1.00 88.81 218 PHE A CA 1
ATOM 1722 C C . PHE A 1 218 ? 27.174 -0.732 -24.641 1.00 88.81 218 PHE A C 1
ATOM 1724 O O . PHE A 1 218 ? 28.385 -0.721 -24.402 1.00 88.81 218 PHE A O 1
ATOM 1731 N N . PRO A 1 219 ? 26.287 -1.172 -23.733 1.00 91.38 219 PRO A N 1
ATOM 1732 C CA . PRO A 1 219 ? 26.703 -1.585 -22.403 1.00 91.38 219 PRO A CA 1
ATOM 1733 C C . PRO A 1 219 ? 27.528 -2.873 -22.471 1.00 91.38 219 PRO A C 1
ATOM 1735 O O . PRO A 1 219 ? 27.195 -3.799 -23.210 1.00 91.38 219 PRO A O 1
ATOM 1738 N N . THR A 1 220 ? 28.577 -2.956 -21.655 1.00 92.31 220 THR A N 1
ATOM 1739 C CA . THR A 1 220 ? 29.367 -4.185 -21.455 1.00 92.31 220 THR A CA 1
ATOM 1740 C C . THR A 1 220 ? 29.156 -4.799 -20.076 1.00 92.31 220 THR A C 1
ATOM 1742 O O . THR A 1 220 ? 29.605 -5.913 -19.832 1.00 92.31 220 THR A O 1
ATOM 1745 N N . THR A 1 221 ? 28.447 -4.108 -19.185 1.00 94.44 221 THR A N 1
ATOM 1746 C CA . THR A 1 221 ? 28.123 -4.537 -17.821 1.00 94.44 221 THR A CA 1
ATOM 1747 C C . THR A 1 221 ? 26.624 -4.728 -17.639 1.00 94.44 221 THR A C 1
ATOM 1749 O O . THR A 1 221 ? 25.804 -4.157 -18.363 1.00 94.44 221 THR A O 1
ATOM 1752 N N . PHE A 1 222 ? 26.254 -5.530 -16.642 1.00 93.88 222 PHE A N 1
ATOM 1753 C CA . PHE A 1 222 ? 24.862 -5.619 -16.211 1.00 93.88 222 PHE A CA 1
ATOM 1754 C C . PHE A 1 222 ? 24.380 -4.282 -15.648 1.00 93.88 222 PHE A C 1
ATOM 1756 O O . PHE A 1 222 ? 23.362 -3.766 -16.101 1.00 93.88 222 PHE A O 1
ATOM 1763 N N . GLU A 1 223 ? 25.131 -3.707 -14.715 1.00 94.31 223 GLU A N 1
ATOM 1764 C CA . GLU A 1 223 ? 24.802 -2.428 -14.089 1.00 94.31 223 GLU A CA 1
ATOM 1765 C C . GLU A 1 223 ? 25.197 -1.244 -14.967 1.00 94.31 223 GLU A C 1
ATOM 1767 O O . GLU A 1 223 ? 26.201 -1.269 -15.684 1.00 94.31 223 GLU A O 1
ATOM 1772 N N . ASP A 1 224 ? 24.386 -0.202 -14.891 1.00 94.62 224 ASP A N 1
ATOM 1773 C CA . ASP A 1 224 ? 24.645 1.083 -15.509 1.00 94.62 224 ASP A CA 1
ATOM 1774 C C . ASP A 1 224 ? 25.751 1.839 -14.783 1.00 94.62 224 ASP A C 1
ATOM 1776 O O . ASP A 1 224 ? 25.855 1.813 -13.556 1.00 94.62 224 ASP A O 1
ATOM 1780 N N . GLN A 1 225 ? 26.560 2.558 -15.555 1.00 88.69 225 GLN A N 1
ATOM 1781 C CA . GLN A 1 225 ? 27.583 3.435 -15.005 1.00 88.69 225 GLN A CA 1
ATOM 1782 C C . GLN A 1 225 ? 26.982 4.814 -14.723 1.00 88.69 225 GLN A C 1
ATOM 1784 O O . GLN A 1 225 ? 26.335 5.411 -15.584 1.00 88.69 225 GLN A O 1
ATOM 1789 N N . ALA A 1 226 ? 27.170 5.317 -13.502 1.00 83.88 226 ALA A N 1
ATOM 1790 C CA . ALA A 1 226 ? 26.522 6.545 -13.036 1.00 83.88 226 ALA A CA 1
ATOM 1791 C C . ALA A 1 226 ? 26.921 7.798 -13.840 1.00 83.88 226 ALA A C 1
ATOM 1793 O O . ALA A 1 226 ? 26.158 8.756 -13.909 1.00 83.88 226 ALA A O 1
ATOM 1794 N N . ASP A 1 227 ? 28.100 7.804 -14.459 1.00 84.38 227 ASP A N 1
ATOM 1795 C CA . ASP A 1 227 ? 28.595 8.889 -15.309 1.00 84.38 227 ASP A CA 1
ATOM 1796 C C . ASP A 1 227 ? 27.844 9.014 -16.644 1.00 84.38 227 ASP A C 1
ATOM 1798 O O . ASP A 1 227 ? 27.855 10.088 -17.247 1.00 84.38 227 ASP A O 1
ATOM 1802 N N . HIS A 1 228 ? 27.131 7.970 -17.077 1.00 85.81 228 HIS A N 1
ATOM 1803 C CA . HIS A 1 228 ? 26.269 8.026 -18.261 1.00 85.81 228 HIS A CA 1
ATOM 1804 C C . HIS A 1 228 ? 24.956 8.788 -18.018 1.00 85.81 228 HIS A C 1
ATOM 1806 O O . HIS A 1 228 ? 24.300 9.191 -18.980 1.00 85.81 228 HIS A O 1
ATOM 1812 N N . PHE A 1 229 ? 24.569 9.006 -16.757 1.00 89.25 229 PHE A N 1
ATOM 1813 C CA . PHE A 1 229 ? 23.275 9.583 -16.389 1.00 89.25 229 PHE A CA 1
ATOM 1814 C C . PHE A 1 229 ? 23.492 10.898 -15.644 1.00 89.25 229 PHE A C 1
ATOM 1816 O O . PHE A 1 229 ? 23.829 10.945 -14.461 1.00 89.25 229 PHE A O 1
ATOM 1823 N N . SER A 1 230 ? 23.331 12.002 -16.374 1.00 87.69 230 SER A N 1
ATOM 1824 C CA . SER A 1 230 ? 23.478 13.333 -15.795 1.00 87.69 230 SER A CA 1
ATOM 1825 C C . SER A 1 230 ? 22.307 13.665 -14.871 1.00 87.69 230 SER A C 1
ATOM 1827 O O . SER A 1 230 ? 21.161 13.436 -15.246 1.00 87.69 230 SER A O 1
ATOM 1829 N N . PRO A 1 231 ? 22.573 14.293 -13.715 1.00 90.88 231 PRO A N 1
ATOM 1830 C CA . PRO A 1 231 ? 21.539 14.781 -12.826 1.00 90.88 231 PRO A CA 1
ATOM 1831 C C . PRO A 1 231 ? 20.435 15.619 -13.467 1.00 90.88 231 PRO A C 1
ATOM 1833 O O . PRO A 1 231 ? 20.719 16.687 -14.012 1.00 90.88 231 PRO A O 1
ATOM 1836 N N . GLN A 1 232 ? 19.179 15.218 -13.277 1.00 94.00 232 GLN A N 1
ATOM 1837 C CA . GLN A 1 232 ? 18.001 15.983 -13.674 1.00 94.00 232 GLN A CA 1
ATOM 1838 C C . GLN A 1 232 ? 17.966 17.352 -12.965 1.00 94.00 232 GLN A C 1
ATOM 1840 O O . GLN A 1 232 ? 17.810 17.408 -11.738 1.00 94.00 232 GLN A O 1
ATOM 1845 N N . PRO A 1 233 ? 18.042 18.493 -13.687 1.00 94.25 233 PRO A N 1
ATOM 1846 C CA . PRO A 1 233 ? 18.033 19.825 -13.072 1.00 94.25 233 PRO A CA 1
ATOM 1847 C C . PRO A 1 233 ? 16.842 20.101 -12.143 1.00 94.25 233 PRO A C 1
ATOM 1849 O O . PRO A 1 233 ? 16.958 20.867 -11.185 1.00 94.25 233 PRO A O 1
ATOM 1852 N N . ARG A 1 234 ? 15.685 19.478 -12.408 1.00 95.38 234 ARG A N 1
ATOM 1853 C CA . ARG A 1 234 ? 14.451 19.644 -11.620 1.00 95.38 234 ARG A CA 1
ATOM 1854 C C . ARG A 1 234 ? 14.258 18.608 -10.510 1.00 95.38 234 ARG A C 1
ATOM 1856 O O . ARG A 1 234 ? 13.210 18.650 -9.854 1.00 95.38 234 ARG A O 1
ATOM 1863 N N . ARG A 1 235 ? 15.244 17.739 -10.244 1.00 95.19 235 ARG A N 1
ATOM 1864 C CA . ARG A 1 235 ? 15.132 16.587 -9.328 1.00 95.19 235 ARG A CA 1
ATOM 1865 C C . ARG A 1 235 ? 14.442 16.886 -8.003 1.00 95.19 235 ARG A C 1
ATOM 1867 O O . ARG A 1 235 ? 13.526 16.178 -7.623 1.00 95.19 235 ARG A O 1
ATOM 1874 N N . TRP A 1 236 ? 14.780 17.993 -7.337 1.00 93.56 236 TRP A N 1
ATOM 1875 C CA . TRP A 1 236 ? 14.185 18.330 -6.040 1.00 93.56 236 TRP A CA 1
ATOM 1876 C C . TRP A 1 236 ? 12.672 18.560 -6.124 1.00 93.56 236 TRP A C 1
ATOM 1878 O O . TRP A 1 236 ? 11.924 18.100 -5.264 1.00 93.56 236 TRP A O 1
ATOM 1888 N N . SER A 1 237 ? 12.221 19.271 -7.162 1.00 95.12 237 SER A N 1
ATOM 1889 C CA . SER A 1 237 ? 10.795 19.537 -7.372 1.00 95.12 237 SER A CA 1
ATOM 1890 C C . SER A 1 237 ? 10.027 18.265 -7.733 1.00 95.12 237 SER A C 1
ATOM 1892 O O . SER A 1 237 ? 8.960 18.040 -7.173 1.00 95.12 237 SER A O 1
ATOM 1894 N N . ILE A 1 238 ? 10.620 17.416 -8.577 1.00 97.06 238 ILE A N 1
ATOM 1895 C CA . ILE A 1 238 ? 10.073 16.119 -8.998 1.00 97.06 238 ILE A CA 1
ATOM 1896 C C . ILE A 1 238 ? 9.945 15.189 -7.785 1.00 97.06 238 ILE A C 1
ATOM 1898 O O . ILE A 1 238 ? 8.862 14.692 -7.492 1.00 97.06 238 ILE A O 1
ATOM 1902 N N . SER A 1 239 ? 11.008 15.038 -6.989 1.00 94.62 239 SER A N 1
ATOM 1903 C CA . SER A 1 239 ? 10.974 14.209 -5.779 1.00 94.62 239 SER A CA 1
ATOM 1904 C C . SER A 1 239 ? 10.012 14.734 -4.720 1.00 94.62 239 SER A C 1
ATOM 1906 O O . SER A 1 239 ? 9.435 13.957 -3.967 1.00 94.62 239 SER A O 1
ATOM 1908 N N . LEU A 1 240 ? 9.836 16.053 -4.604 1.00 89.88 240 LEU A N 1
ATOM 1909 C CA . LEU A 1 240 ? 8.845 16.619 -3.689 1.00 89.88 240 LEU A CA 1
ATOM 1910 C C . LEU A 1 240 ? 7.411 16.323 -4.148 1.00 89.88 240 LEU A C 1
ATOM 1912 O O . LEU A 1 240 ? 6.562 16.032 -3.309 1.00 89.88 240 LEU A O 1
ATOM 1916 N N . GLU A 1 241 ? 7.143 16.401 -5.450 1.00 92.69 241 GLU A N 1
ATOM 1917 C CA . GLU A 1 241 ? 5.850 16.049 -6.039 1.00 92.69 241 GLU A CA 1
ATOM 1918 C C . GLU A 1 241 ? 5.533 14.568 -5.811 1.00 92.69 241 GLU A C 1
ATOM 1920 O O . GLU A 1 241 ? 4.527 14.255 -5.177 1.00 92.69 241 GLU A O 1
ATOM 1925 N N . ASN A 1 242 ? 6.454 13.673 -6.176 1.00 96.44 242 ASN A N 1
ATOM 1926 C CA . ASN A 1 242 ? 6.302 12.231 -5.978 1.00 96.44 242 ASN A CA 1
ATOM 1927 C C . ASN A 1 242 ? 6.073 11.866 -4.501 1.00 96.44 242 ASN A C 1
ATOM 1929 O O . ASN A 1 242 ? 5.177 11.081 -4.188 1.00 96.44 242 ASN A O 1
ATOM 1933 N N . ARG A 1 243 ? 6.828 12.471 -3.570 1.00 92.50 243 ARG A N 1
ATOM 1934 C CA . ARG A 1 243 ? 6.630 12.264 -2.123 1.00 92.50 243 ARG A CA 1
ATOM 1935 C C . ARG A 1 243 ? 5.249 12.698 -1.653 1.00 92.50 243 ARG A C 1
ATOM 1937 O O . ARG A 1 243 ? 4.651 12.009 -0.835 1.00 92.50 243 ARG A O 1
ATOM 1944 N N . ARG A 1 244 ? 4.728 13.820 -2.157 1.00 87.38 244 ARG A N 1
ATOM 1945 C CA . ARG A 1 244 ? 3.375 14.287 -1.812 1.00 87.38 244 ARG A CA 1
ATOM 1946 C C . ARG A 1 244 ? 2.310 13.325 -2.322 1.00 87.38 244 ARG A C 1
ATOM 1948 O O . ARG A 1 244 ? 1.396 13.008 -1.566 1.00 87.38 244 ARG A O 1
ATOM 1955 N N . THR A 1 245 ? 2.454 12.832 -3.550 1.00 91.75 245 THR A N 1
ATOM 1956 C CA . THR A 1 245 ? 1.563 11.816 -4.126 1.00 91.75 245 THR A CA 1
ATOM 1957 C C . THR A 1 245 ? 1.586 10.535 -3.291 1.00 91.75 245 THR A C 1
ATOM 1959 O O . THR A 1 245 ? 0.537 10.059 -2.862 1.00 91.75 245 THR A O 1
ATOM 1962 N N . ALA A 1 246 ? 2.775 10.017 -2.969 1.00 92.19 246 ALA A N 1
ATOM 1963 C CA . ALA A 1 246 ? 2.929 8.813 -2.154 1.00 92.19 246 ALA A CA 1
ATOM 1964 C C . ALA A 1 246 ? 2.379 8.987 -0.728 1.00 92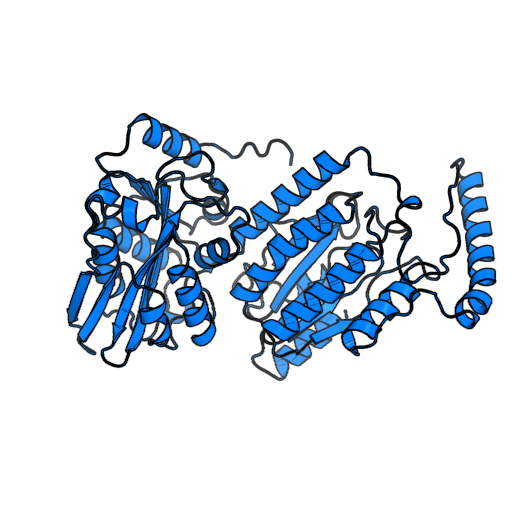.19 246 ALA A C 1
ATOM 1966 O O . ALA A 1 246 ? 1.692 8.099 -0.227 1.00 92.19 246 ALA A O 1
ATOM 1967 N N . ALA A 1 247 ? 2.623 10.137 -0.089 1.00 83.81 247 ALA A N 1
ATOM 1968 C CA . ALA A 1 247 ? 2.082 10.453 1.231 1.00 83.81 247 ALA A CA 1
ATOM 1969 C C . ALA A 1 247 ? 0.548 10.527 1.213 1.00 83.81 247 ALA A C 1
ATOM 1971 O O . ALA A 1 247 ? -0.101 9.985 2.103 1.00 83.81 247 ALA A O 1
ATOM 1972 N N . MET A 1 248 ? -0.044 11.126 0.173 1.00 83.38 248 MET A N 1
ATOM 1973 C CA . MET A 1 248 ? -1.497 11.163 -0.007 1.00 83.38 248 MET A CA 1
ATOM 1974 C C . MET A 1 248 ? -2.084 9.756 -0.173 1.00 83.38 248 MET A C 1
ATOM 1976 O O . MET A 1 248 ? -3.035 9.410 0.525 1.00 83.38 248 MET A O 1
ATOM 1980 N N . LEU A 1 249 ? -1.507 8.921 -1.042 1.00 90.25 249 LEU A N 1
ATOM 1981 C CA . LEU A 1 249 ? -1.954 7.535 -1.220 1.00 90.25 249 LEU A CA 1
ATOM 1982 C C . LEU A 1 249 ? -1.839 6.741 0.077 1.00 90.25 249 LEU A C 1
ATOM 1984 O O . LEU A 1 249 ? -2.781 6.061 0.473 1.00 90.25 249 LEU A O 1
ATOM 1988 N N . ARG A 1 250 ? -0.710 6.870 0.776 1.00 87.75 250 ARG A N 1
ATOM 1989 C CA . ARG A 1 250 ? -0.495 6.238 2.076 1.00 87.75 250 ARG A CA 1
ATOM 1990 C C . ARG A 1 250 ? -1.538 6.692 3.097 1.00 87.75 250 ARG A C 1
ATOM 1992 O O . ARG A 1 250 ? -2.056 5.856 3.831 1.00 87.75 250 ARG A O 1
ATOM 1999 N N . GLN A 1 251 ? -1.876 7.979 3.123 1.00 82.50 251 GLN A N 1
ATOM 2000 C CA . GLN A 1 251 ? -2.899 8.527 4.009 1.00 82.50 251 GLN A CA 1
ATOM 2001 C C . GLN A 1 251 ? -4.288 7.945 3.716 1.00 82.50 251 GLN A C 1
ATOM 2003 O O . GLN A 1 251 ? -5.014 7.619 4.654 1.00 82.50 251 GLN A O 1
ATOM 2008 N N . ILE A 1 252 ? -4.640 7.779 2.438 1.00 81.81 252 ILE A N 1
ATOM 2009 C CA . ILE A 1 252 ? -5.959 7.298 1.999 1.00 81.81 252 ILE A CA 1
ATOM 2010 C C . ILE A 1 252 ? -6.117 5.788 2.165 1.00 81.81 252 ILE A C 1
ATOM 2012 O O . ILE A 1 252 ? -7.159 5.318 2.622 1.00 81.81 252 ILE A O 1
ATOM 2016 N N . LEU A 1 253 ? -5.091 5.030 1.784 1.00 86.25 253 LEU A N 1
ATOM 2017 C CA . LEU A 1 253 ? -5.200 3.593 1.540 1.00 86.25 253 LEU A CA 1
ATOM 2018 C C . LEU A 1 253 ? -4.667 2.728 2.678 1.00 86.25 253 LEU A C 1
ATOM 2020 O O . LEU A 1 253 ? -5.106 1.593 2.832 1.00 86.25 253 LEU A O 1
ATOM 2024 N N . VAL A 1 254 ? -3.713 3.228 3.466 1.00 86.06 254 VAL A N 1
ATOM 2025 C CA . VAL A 1 254 ? -3.105 2.442 4.546 1.00 86.06 254 VAL A CA 1
ATOM 2026 C C . VAL A 1 254 ? -3.814 2.773 5.855 1.00 86.06 254 VAL A C 1
ATOM 2028 O O . VAL A 1 254 ? -3.786 3.936 6.254 1.00 86.06 254 VAL A O 1
ATOM 2031 N N . PRO A 1 255 ? -4.389 1.795 6.577 1.00 82.19 255 PRO A N 1
ATOM 2032 C CA . PRO A 1 255 ? -4.982 2.030 7.887 1.00 82.19 255 PRO A CA 1
ATOM 2033 C C . PRO A 1 255 ? -3.993 2.648 8.878 1.00 82.19 255 PRO A C 1
ATOM 2035 O O . PRO A 1 255 ? -2.807 2.311 8.896 1.00 82.19 255 PRO A O 1
ATOM 2038 N N . SER A 1 256 ? -4.486 3.526 9.751 1.00 78.69 256 SER A N 1
ATOM 2039 C CA . SER A 1 256 ? -3.635 4.253 10.696 1.00 78.69 256 SER A CA 1
ATOM 2040 C C . SER A 1 256 ? -2.779 3.370 11.619 1.00 78.69 256 SER A C 1
ATOM 2042 O O . SER A 1 256 ? -1.595 3.683 11.778 1.00 78.69 256 SER A O 1
ATOM 2044 N N . PRO A 1 257 ? -3.294 2.254 12.185 1.00 78.25 257 PRO A N 1
ATOM 2045 C CA . PRO A 1 257 ? -2.467 1.335 12.973 1.00 78.25 257 PRO A CA 1
ATOM 2046 C C . PRO A 1 257 ? -1.241 0.833 12.196 1.00 78.25 257 PRO A C 1
ATOM 2048 O O . PRO A 1 257 ? -0.128 0.826 12.715 1.00 78.25 257 PRO A O 1
ATOM 2051 N N . ILE A 1 258 ? -1.419 0.520 10.910 1.00 83.56 258 ILE A N 1
ATOM 2052 C CA . ILE A 1 258 ? -0.345 0.047 10.031 1.00 83.56 258 ILE A CA 1
ATOM 2053 C C . ILE A 1 258 ? 0.615 1.188 9.681 1.00 83.56 258 ILE A C 1
ATOM 2055 O O . ILE A 1 258 ? 1.830 1.009 9.745 1.00 83.56 258 ILE A O 1
ATOM 2059 N N . ARG A 1 259 ? 0.114 2.395 9.374 1.00 83.25 259 ARG A N 1
ATOM 2060 C CA . ARG A 1 259 ? 0.980 3.551 9.058 1.00 83.25 259 ARG A CA 1
ATOM 2061 C C . ARG A 1 259 ? 2.007 3.847 10.150 1.00 83.25 259 ARG A C 1
ATOM 2063 O O . ARG A 1 259 ? 3.083 4.337 9.813 1.00 83.25 259 ARG A O 1
ATOM 2070 N N . LYS A 1 260 ? 1.686 3.564 11.414 1.00 75.56 260 LYS A N 1
ATOM 2071 C CA . LYS A 1 260 ? 2.561 3.820 12.569 1.00 75.56 260 LYS A CA 1
ATOM 2072 C C . LYS A 1 260 ? 3.704 2.827 12.666 1.00 75.56 260 LYS A C 1
ATOM 2074 O O . LYS A 1 260 ? 4.838 3.249 12.867 1.00 75.56 260 LYS A O 1
ATOM 2079 N N . VAL A 1 261 ? 3.434 1.547 12.403 1.00 77.44 261 VAL A N 1
ATOM 2080 C CA . VAL A 1 261 ? 4.479 0.514 12.290 1.00 77.44 261 VAL A CA 1
ATOM 2081 C C . VAL A 1 261 ? 5.485 0.872 11.190 1.00 77.44 261 VAL A C 1
ATOM 2083 O O . VAL A 1 261 ? 6.681 0.644 11.340 1.00 77.44 261 VAL A O 1
ATOM 2086 N N . PHE A 1 262 ? 5.021 1.509 10.111 1.00 77.19 262 PHE A N 1
ATOM 2087 C CA . PHE A 1 262 ? 5.861 1.938 8.989 1.00 77.19 262 PHE A CA 1
ATOM 2088 C C . PHE A 1 262 ? 6.283 3.417 9.031 1.00 77.19 262 PHE A C 1
ATOM 2090 O O . PHE A 1 262 ? 6.622 3.962 7.974 1.00 77.19 262 PHE A O 1
ATOM 2097 N N . SER A 1 263 ? 6.184 4.121 10.168 1.00 65.62 263 SER A N 1
ATOM 2098 C CA . SER A 1 263 ? 6.393 5.582 10.228 1.00 65.62 263 SER A CA 1
ATOM 2099 C C . SER A 1 263 ? 7.718 6.013 9.578 1.00 65.62 263 SER A C 1
ATOM 2101 O O . SER A 1 263 ? 8.783 5.505 9.921 1.00 65.62 263 SER A O 1
ATOM 2103 N N . MET A 1 264 ? 7.653 6.970 8.641 1.00 54.84 264 MET A N 1
ATOM 2104 C CA . MET A 1 264 ? 8.832 7.505 7.936 1.00 54.84 264 MET A CA 1
ATOM 2105 C C . MET A 1 264 ? 9.719 8.370 8.834 1.00 54.84 264 MET A C 1
ATOM 2107 O O . MET A 1 264 ? 10.900 8.562 8.553 1.00 54.84 264 MET A O 1
ATOM 2111 N N . ALA A 1 265 ? 9.150 8.898 9.915 1.00 48.84 265 ALA A N 1
ATOM 2112 C CA . ALA A 1 265 ? 9.866 9.649 10.921 1.00 48.84 265 ALA A CA 1
ATOM 2113 C C . ALA A 1 265 ? 9.791 8.870 12.234 1.00 48.84 265 ALA A C 1
ATOM 2115 O O . ALA A 1 265 ? 8.725 8.765 12.843 1.00 48.84 265 ALA A O 1
ATOM 2116 N N . GLN A 1 266 ? 10.934 8.374 12.710 1.00 43.09 266 GLN A N 1
ATOM 2117 C CA . GLN A 1 266 ? 11.123 8.176 14.145 1.00 43.09 266 GLN A CA 1
ATOM 2118 C C . GLN A 1 266 ? 11.109 9.565 14.791 1.00 43.09 266 GLN A C 1
ATOM 2120 O O . GLN A 1 266 ? 12.153 10.160 15.056 1.00 43.09 266 GLN A O 1
ATOM 2125 N N . ARG A 1 267 ? 9.921 10.142 14.981 1.00 46.19 267 ARG A N 1
ATOM 2126 C CA . ARG A 1 267 ? 9.779 11.236 15.930 1.00 46.19 267 ARG A CA 1
ATOM 2127 C C . ARG A 1 267 ? 9.812 10.591 17.296 1.00 46.19 267 ARG A C 1
ATOM 2129 O O . ARG A 1 267 ? 8.812 10.052 17.733 1.00 46.19 267 ARG A O 1
ATOM 2136 N N . GLN A 1 268 ? 10.958 10.681 17.962 1.00 41.38 268 GLN A N 1
ATOM 2137 C CA . GLN A 1 268 ? 10.918 10.766 19.412 1.00 41.38 268 GLN A CA 1
ATOM 2138 C C . GLN A 1 268 ? 10.032 11.971 19.719 1.00 41.38 268 GLN A C 1
ATOM 2140 O O . GLN A 1 268 ? 10.366 13.093 19.318 1.00 41.38 268 GLN A O 1
ATOM 2145 N N . SER A 1 269 ? 8.881 11.745 20.352 1.00 41.88 269 SER A N 1
ATOM 21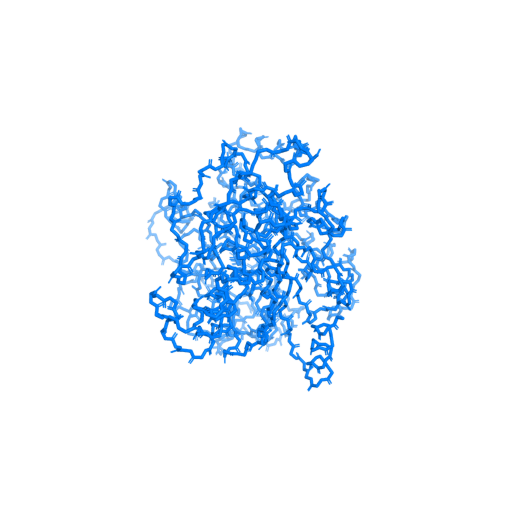46 C CA . SER A 1 269 ? 8.191 12.826 21.042 1.00 41.88 269 SER A CA 1
ATOM 2147 C C . SER A 1 269 ? 9.248 13.641 21.816 1.00 41.88 269 SER A C 1
ATOM 2149 O O . SER A 1 269 ? 10.116 13.055 22.469 1.00 41.88 269 SER A O 1
ATOM 2151 N N . PRO A 1 270 ? 9.251 14.986 21.743 1.00 41.28 270 PRO A N 1
ATOM 2152 C CA . PRO A 1 270 ? 10.174 15.811 22.528 1.00 41.28 270 PRO A CA 1
ATOM 2153 C C . PRO A 1 270 ? 9.963 15.657 24.048 1.00 41.28 270 PRO A C 1
ATOM 2155 O O . PRO A 1 270 ? 10.721 16.216 24.839 1.00 41.28 270 PRO A O 1
ATOM 2158 N N . LEU A 1 271 ? 8.942 14.896 24.446 1.00 45.22 271 LEU A N 1
ATOM 2159 C CA . LEU A 1 271 ? 8.627 14.474 25.798 1.00 45.22 271 LEU A CA 1
ATOM 2160 C C . LEU A 1 271 ? 8.762 12.943 25.855 1.00 45.22 271 LEU A C 1
ATOM 2162 O O . LEU A 1 271 ? 8.237 12.258 24.980 1.00 45.22 271 LEU A O 1
ATOM 2166 N N . THR A 1 272 ? 9.491 12.443 26.856 1.00 49.84 272 THR A N 1
ATOM 2167 C CA . THR A 1 272 ? 9.668 11.022 27.219 1.00 49.84 272 THR A CA 1
ATOM 2168 C C . THR A 1 272 ? 8.377 10.223 27.002 1.00 49.84 272 THR A C 1
ATOM 2170 O O . THR A 1 272 ? 7.332 10.781 27.315 1.00 49.84 272 THR A O 1
ATOM 2173 N N . ASP A 1 273 ? 8.472 8.998 26.450 1.00 61.88 273 ASP A N 1
ATOM 2174 C CA . ASP A 1 273 ? 7.423 7.995 26.139 1.00 61.88 273 ASP A CA 1
ATOM 2175 C C . ASP A 1 273 ? 5.957 8.420 26.392 1.00 61.88 273 ASP A C 1
ATOM 2177 O O . ASP A 1 273 ? 5.610 8.855 27.484 1.00 61.88 273 ASP A O 1
ATOM 2181 N N . LEU A 1 274 ? 5.022 8.183 25.455 1.00 64.06 274 LEU A N 1
ATOM 2182 C CA . LEU A 1 274 ? 3.583 8.477 25.664 1.00 64.06 274 LEU A CA 1
ATOM 2183 C C . LEU A 1 274 ? 3.051 7.915 27.001 1.00 64.06 274 LEU A C 1
ATOM 2185 O O . LEU A 1 274 ? 2.178 8.499 27.640 1.00 64.06 274 LEU A O 1
ATOM 2189 N N . TYR A 1 275 ? 3.627 6.802 27.449 1.00 63.09 275 TYR A N 1
ATOM 2190 C CA . TYR A 1 275 ? 3.432 6.256 28.785 1.00 63.09 275 TYR A CA 1
ATOM 2191 C C . TYR A 1 275 ? 3.793 7.239 29.920 1.00 63.09 275 TYR A C 1
ATOM 2193 O O . TYR A 1 275 ? 2.977 7.471 30.811 1.00 63.09 275 TYR A O 1
ATOM 2201 N N . ASP A 1 276 ? 4.985 7.835 29.892 1.00 60.22 276 ASP A N 1
ATOM 2202 C CA . ASP A 1 276 ? 5.455 8.822 30.871 1.00 60.22 276 ASP A CA 1
ATOM 2203 C C . ASP A 1 276 ? 4.602 10.098 30.844 1.00 60.22 276 ASP A C 1
ATOM 2205 O O . ASP A 1 276 ? 4.295 10.658 31.900 1.00 60.22 276 ASP A O 1
ATOM 2209 N N . LEU A 1 277 ? 4.159 10.524 29.654 1.00 61.06 277 LEU A N 1
ATOM 2210 C CA . LEU A 1 277 ? 3.197 11.622 29.500 1.00 61.06 277 LEU A CA 1
ATOM 2211 C C . LEU A 1 277 ? 1.857 11.320 30.171 1.00 61.06 277 LEU A C 1
ATOM 2213 O O . LEU A 1 277 ? 1.277 12.180 30.836 1.00 61.06 277 LEU A O 1
ATOM 2217 N N . LEU A 1 278 ? 1.356 10.097 30.002 1.00 60.62 278 LEU A N 1
ATOM 2218 C CA . LEU A 1 278 ? 0.084 9.681 30.579 1.00 60.62 278 LEU A CA 1
ATOM 2219 C C . LEU A 1 278 ? 0.194 9.351 32.081 1.00 60.62 278 LEU A C 1
ATOM 2221 O O . LEU A 1 278 ? -0.834 9.356 32.763 1.00 60.62 278 LEU A O 1
ATOM 2225 N N . HIS A 1 279 ? 1.411 9.166 32.612 1.00 59.75 279 HIS A N 1
ATOM 2226 C CA . HIS A 1 279 ? 1.708 8.870 34.020 1.00 59.75 279 HIS A CA 1
ATOM 2227 C C . HIS A 1 279 ? 2.797 9.780 34.635 1.00 59.75 279 HIS A C 1
ATOM 2229 O O . HIS A 1 279 ? 3.878 9.300 35.004 1.00 59.75 279 HIS A O 1
ATOM 2235 N N . PRO A 1 280 ? 2.514 11.076 34.868 1.00 52.44 280 PRO A N 1
ATOM 2236 C CA . PRO A 1 280 ? 3.451 11.979 35.531 1.00 52.44 280 PRO A CA 1
ATOM 2237 C C . PRO A 1 280 ? 3.661 11.556 36.997 1.00 52.44 280 PRO A C 1
ATOM 2239 O O . PRO A 1 280 ? 2.877 11.895 37.882 1.00 52.44 280 PRO A O 1
ATOM 2242 N N . GLY A 1 281 ? 4.711 10.772 37.264 1.00 49.66 281 GLY A N 1
ATOM 2243 C CA . GLY A 1 281 ? 5.041 10.284 38.612 1.00 49.66 281 GLY A CA 1
ATOM 2244 C C . GLY A 1 281 ? 5.640 8.875 38.711 1.00 49.66 281 GLY A C 1
ATOM 2245 O O . GLY A 1 281 ? 5.936 8.443 39.823 1.00 49.66 281 GLY A O 1
ATOM 2246 N N . GLY A 1 282 ? 5.832 8.152 37.599 1.00 45.75 282 GLY A N 1
ATOM 2247 C CA . GLY A 1 282 ? 6.575 6.880 37.585 1.00 45.75 282 GLY A CA 1
ATOM 2248 C C . GLY A 1 282 ? 5.863 5.688 38.244 1.00 45.75 282 GLY A C 1
ATOM 2249 O O . GLY A 1 282 ? 6.493 4.673 38.543 1.00 45.75 282 GLY A O 1
ATOM 2250 N N . ALA A 1 283 ? 4.553 5.779 38.487 1.00 46.34 283 ALA A N 1
ATOM 2251 C CA . ALA A 1 283 ? 3.766 4.630 38.919 1.00 46.34 283 ALA A CA 1
ATOM 2252 C C . ALA A 1 283 ? 3.511 3.704 37.715 1.00 46.34 283 ALA A C 1
ATOM 2254 O O . ALA A 1 283 ? 2.660 3.978 36.872 1.00 46.34 283 ALA A O 1
ATOM 2255 N N . HIS A 1 284 ? 4.259 2.600 37.642 1.00 49.88 284 HIS A N 1
ATOM 2256 C CA . HIS A 1 284 ? 4.082 1.510 36.674 1.00 49.88 284 HIS A CA 1
ATOM 2257 C C . HIS A 1 284 ? 2.795 0.702 36.919 1.00 49.88 284 HIS A C 1
ATOM 2259 O O . HIS A 1 284 ? 2.859 -0.486 37.234 1.00 49.88 284 HIS A O 1
ATOM 2265 N N . ALA A 1 285 ? 1.622 1.327 36.866 1.00 54.91 285 ALA A N 1
ATOM 2266 C CA . ALA A 1 285 ? 0.376 0.632 37.158 1.00 54.91 285 ALA A CA 1
ATOM 2267 C C . ALA A 1 285 ? -0.379 0.317 35.865 1.00 54.91 285 ALA A C 1
ATOM 2269 O O . ALA A 1 285 ? -1.288 1.052 35.491 1.00 54.91 285 ALA A O 1
ATOM 2270 N N . GLU A 1 286 ? -0.026 -0.806 35.228 1.00 64.94 286 GLU A N 1
ATOM 2271 C CA . GLU A 1 286 ? -0.962 -1.552 34.376 1.00 64.94 286 GLU A CA 1
ATOM 2272 C C . GLU A 1 286 ? -2.279 -1.679 35.156 1.00 64.94 286 GLU A C 1
ATOM 2274 O O . GLU A 1 286 ? -2.331 -2.306 36.221 1.00 64.94 286 GLU A O 1
ATOM 2279 N N . GLN A 1 287 ? -3.330 -1.021 34.677 1.00 80.88 287 GLN A N 1
ATOM 2280 C CA . GLN A 1 287 ? -4.652 -1.127 35.271 1.00 80.88 287 GLN A CA 1
ATOM 2281 C C . GLN A 1 287 ? -5.375 -2.282 34.601 1.00 80.88 287 GLN A C 1
ATOM 2283 O O . GLN A 1 287 ? -5.274 -2.497 33.391 1.00 80.88 287 GLN A O 1
ATOM 2288 N N . SER A 1 288 ? -6.131 -3.022 35.404 1.00 89.12 288 SER A N 1
ATOM 2289 C CA . SER A 1 288 ? -7.003 -4.066 34.890 1.00 89.12 288 SER A CA 1
ATOM 2290 C C . SER A 1 288 ? -8.394 -3.957 35.491 1.00 89.12 288 SER A C 1
ATOM 2292 O O . SER A 1 288 ? -8.550 -3.691 36.683 1.00 89.12 288 SER A O 1
ATOM 2294 N N . GLU A 1 289 ? -9.402 -4.167 34.652 1.00 93.25 289 GLU A N 1
ATOM 2295 C CA . GLU A 1 289 ? -10.808 -4.231 35.043 1.00 93.25 289 GLU A CA 1
ATOM 2296 C C . GLU A 1 289 ? -11.405 -5.544 34.523 1.00 93.25 289 GLU A C 1
ATOM 2298 O O . GLU A 1 289 ? -11.096 -5.991 33.417 1.00 93.25 289 GLU A O 1
ATOM 2303 N N . VAL A 1 290 ? -12.272 -6.174 35.315 1.00 94.25 290 VAL A N 1
ATOM 2304 C CA . VAL A 1 290 ? -13.074 -7.314 34.858 1.00 94.25 290 VAL A CA 1
ATOM 2305 C C . VAL A 1 290 ? -14.426 -6.796 34.380 1.00 94.25 290 VAL A C 1
ATOM 2307 O O . VAL A 1 290 ? -15.153 -6.148 35.131 1.00 94.25 290 VAL A O 1
ATOM 2310 N N . PHE A 1 291 ? -14.779 -7.110 33.139 1.00 93.94 291 PHE A N 1
ATOM 2311 C CA . PHE A 1 291 ? -16.071 -6.803 32.545 1.00 93.94 291 PHE A CA 1
ATOM 2312 C C . PHE A 1 291 ? -16.878 -8.083 32.322 1.00 93.94 291 PHE A C 1
ATOM 2314 O O . PHE A 1 291 ? -16.540 -8.918 31.483 1.00 93.94 291 PHE A O 1
ATOM 2321 N N . GLU A 1 292 ? -17.972 -8.229 33.065 1.00 93.81 292 GLU A N 1
ATOM 2322 C CA . GLU A 1 292 ? -18.868 -9.376 32.935 1.00 93.81 292 GLU A CA 1
ATOM 2323 C C . GLU A 1 292 ? -19.750 -9.255 31.688 1.00 93.81 292 GLU A C 1
ATOM 2325 O O . GLU A 1 292 ? -20.537 -8.314 31.547 1.00 93.81 292 GLU A O 1
ATOM 2330 N N . THR A 1 293 ? -19.661 -10.244 30.798 1.00 92.31 293 THR A N 1
ATOM 2331 C CA . THR A 1 293 ? -20.594 -10.407 29.678 1.00 92.31 293 THR A CA 1
ATOM 2332 C C . THR A 1 293 ? -21.461 -11.641 29.900 1.00 92.31 293 THR A C 1
ATOM 2334 O O . THR A 1 293 ? -21.144 -12.513 30.702 1.00 92.31 293 THR A O 1
ATOM 2337 N N . HIS A 1 294 ? -22.555 -11.769 29.149 1.00 90.25 294 HIS A N 1
ATOM 2338 C CA . HIS A 1 294 ? -23.374 -12.984 29.211 1.00 90.25 294 HIS A CA 1
ATOM 2339 C C . HIS A 1 294 ? -22.701 -14.220 28.584 1.00 90.25 294 HIS A C 1
ATOM 2341 O O . HIS A 1 294 ? -23.259 -15.310 28.675 1.00 90.25 294 HIS A O 1
ATOM 2347 N N . LYS A 1 295 ? -21.550 -14.055 27.913 1.00 90.69 295 LYS A N 1
ATOM 2348 C CA . LYS A 1 295 ? -20.779 -15.143 27.296 1.00 90.69 295 LYS A CA 1
ATOM 2349 C C . LYS A 1 295 ? -19.688 -15.634 28.249 1.00 90.69 295 LYS A C 1
ATOM 2351 O O . LYS A 1 295 ? -19.671 -16.809 28.593 1.00 90.69 295 LYS A O 1
ATOM 2356 N N . GLU A 1 296 ? -18.824 -14.725 28.691 1.00 93.00 296 GLU A N 1
ATOM 2357 C CA . GLU A 1 296 ? -17.833 -14.937 29.755 1.00 93.00 296 GLU A CA 1
ATOM 2358 C C . GLU A 1 296 ? -17.335 -13.598 30.332 1.00 93.00 296 GLU A C 1
ATOM 2360 O O . GLU A 1 296 ? -17.650 -12.524 29.805 1.00 93.00 296 GLU A O 1
ATOM 2365 N N . SER A 1 297 ? -16.532 -13.659 31.393 1.00 94.00 297 SER A N 1
ATOM 2366 C CA . SER A 1 297 ? -15.826 -12.504 31.950 1.00 94.00 297 SER A CA 1
ATOM 2367 C C . SER A 1 297 ? -14.651 -12.105 31.049 1.00 94.00 297 SER A C 1
ATOM 2369 O O . SER A 1 297 ? -13.812 -12.933 30.692 1.00 94.00 297 SER A O 1
ATOM 2371 N N . ILE A 1 298 ? -14.574 -10.823 30.700 1.00 97.12 298 ILE A N 1
ATOM 2372 C CA . ILE A 1 298 ? -13.512 -10.240 29.877 1.00 97.12 298 ILE A CA 1
ATOM 2373 C C . ILE A 1 298 ? -12.578 -9.413 30.754 1.00 97.12 298 ILE A C 1
ATOM 2375 O O . ILE A 1 298 ? -13.029 -8.628 31.583 1.00 97.12 298 ILE A O 1
ATOM 2379 N N . LEU A 1 299 ? -11.273 -9.570 30.552 1.00 97.00 299 LEU A N 1
ATOM 2380 C CA . LEU A 1 299 ? -10.242 -8.765 31.195 1.00 97.00 299 LEU A CA 1
ATOM 2381 C C . LEU A 1 299 ? -9.898 -7.583 30.290 1.00 97.00 299 LEU A C 1
ATOM 2383 O O . LEU A 1 299 ? -9.484 -7.775 29.148 1.00 97.00 299 LEU A O 1
ATOM 2387 N N . LEU A 1 300 ? -10.074 -6.372 30.807 1.00 96.81 300 LEU A N 1
ATOM 2388 C CA . LEU A 1 300 ? -9.609 -5.136 30.189 1.00 96.81 300 LEU A CA 1
ATOM 2389 C C . LEU A 1 300 ? -8.263 -4.773 30.805 1.00 96.81 300 LEU A C 1
ATOM 2391 O O . LEU A 1 300 ? -8.137 -4.799 32.028 1.00 96.81 300 LEU A O 1
ATOM 2395 N N . ARG A 1 301 ? -7.265 -4.458 29.980 1.00 93.81 301 ARG A N 1
ATOM 2396 C CA . ARG A 1 301 ? -5.922 -4.049 30.416 1.00 93.81 301 ARG A CA 1
ATOM 2397 C C . ARG A 1 301 ? -5.438 -2.880 29.577 1.00 93.81 301 ARG A C 1
ATOM 2399 O O . ARG A 1 301 ? -5.529 -2.941 28.354 1.00 93.81 301 ARG A O 1
ATOM 2406 N N . ASN A 1 302 ? -4.947 -1.825 30.214 1.00 90.12 302 ASN A N 1
ATOM 2407 C CA . ASN A 1 302 ? -4.376 -0.669 29.522 1.00 90.12 302 ASN A CA 1
ATOM 2408 C C . ASN A 1 302 ? -2.846 -0.754 29.507 1.00 90.12 302 ASN A C 1
ATOM 2410 O O . ASN A 1 302 ? -2.256 -1.519 30.267 1.00 90.12 302 ASN A O 1
ATOM 2414 N N . PHE A 1 303 ? -2.217 -0.001 28.601 1.00 86.00 303 PHE A N 1
ATOM 2415 C CA . PHE A 1 303 ? -0.759 0.028 28.423 1.00 86.00 303 PHE A CA 1
ATOM 2416 C C . PHE A 1 303 ? -0.128 -1.365 28.318 1.00 86.00 303 PHE A C 1
ATOM 2418 O O . PHE A 1 303 ? 0.881 -1.663 28.955 1.00 86.00 303 PHE A O 1
ATOM 2425 N N . CYS A 1 304 ? -0.755 -2.239 27.528 1.00 89.50 304 CYS A N 1
ATOM 2426 C CA . CYS A 1 304 ? -0.351 -3.632 27.407 1.00 89.50 304 CYS A CA 1
ATOM 2427 C C . CYS A 1 304 ? 1.091 -3.734 26.880 1.00 89.50 304 CYS A C 1
ATOM 2429 O O . CYS A 1 304 ? 1.338 -3.339 25.739 1.00 89.50 304 CYS A O 1
ATOM 2431 N N . PRO A 1 305 ? 2.044 -4.289 27.656 1.00 89.12 305 PRO A N 1
ATOM 2432 C CA . PRO A 1 305 ? 3.424 -4.409 27.206 1.00 89.12 305 PRO A CA 1
ATOM 2433 C C . PRO A 1 305 ? 3.559 -5.513 26.146 1.00 89.12 305 PRO A C 1
ATOM 2435 O O . PRO A 1 305 ? 2.794 -6.484 26.187 1.00 89.12 305 PRO A O 1
ATOM 2438 N N . PRO A 1 306 ? 4.593 -5.473 25.281 1.00 89.81 306 PRO A N 1
ATOM 2439 C CA . PRO A 1 306 ? 4.814 -6.491 24.248 1.00 89.81 306 PRO A CA 1
ATOM 2440 C C . PRO A 1 306 ? 4.790 -7.918 24.798 1.00 89.81 306 PRO A C 1
ATOM 2442 O O . PRO A 1 306 ? 4.131 -8.790 24.244 1.00 89.81 306 PRO A O 1
ATOM 2445 N N . SER A 1 307 ? 5.418 -8.134 25.960 1.00 91.56 307 SER A N 1
ATOM 2446 C CA . SER A 1 307 ? 5.474 -9.455 26.596 1.00 91.56 307 SER A CA 1
ATOM 2447 C C . SER A 1 307 ? 4.098 -10.019 26.965 1.00 91.56 307 SER A C 1
ATOM 2449 O O . SER A 1 307 ? 3.935 -11.237 27.011 1.00 91.56 307 SER A O 1
ATOM 2451 N N . LEU A 1 308 ? 3.112 -9.166 27.268 1.00 92.88 308 LEU A N 1
ATOM 2452 C CA . LEU A 1 308 ? 1.738 -9.598 27.511 1.00 92.88 308 LEU A CA 1
ATOM 2453 C C . LEU A 1 308 ? 1.077 -9.991 26.195 1.00 92.88 308 LEU A C 1
ATOM 2455 O O . LEU A 1 308 ? 0.527 -11.085 26.119 1.00 92.88 308 LEU A O 1
ATOM 2459 N N . VAL A 1 309 ? 1.168 -9.130 25.179 1.00 94.50 309 VAL A N 1
ATOM 2460 C CA . VAL A 1 309 ? 0.561 -9.366 23.862 1.00 94.50 309 VAL A CA 1
ATOM 2461 C C . VAL A 1 309 ? 1.093 -10.658 23.242 1.00 94.50 309 VAL A C 1
ATOM 2463 O O . VAL A 1 309 ? 0.306 -11.485 22.794 1.00 94.50 309 VAL A O 1
ATOM 2466 N N . GLU A 1 310 ? 2.402 -10.905 23.329 1.00 95.31 310 GLU A N 1
ATOM 2467 C CA . GLU A 1 310 ? 3.069 -12.124 22.843 1.00 95.31 310 GLU A CA 1
ATOM 2468 C C . GLU A 1 310 ? 2.527 -13.424 23.472 1.00 95.31 310 GLU A C 1
ATOM 2470 O O . GLU A 1 310 ? 2.637 -14.487 22.866 1.00 95.31 310 GLU A O 1
ATOM 2475 N N . ARG A 1 311 ? 1.929 -13.366 24.673 1.00 96.00 311 ARG A N 1
ATOM 2476 C CA . ARG A 1 311 ? 1.305 -14.529 25.340 1.00 96.00 311 ARG A CA 1
ATOM 2477 C C . ARG A 1 311 ? -0.175 -14.712 25.006 1.00 96.00 311 ARG A C 1
ATOM 2479 O O . ARG A 1 311 ? -0.750 -15.735 25.375 1.00 96.00 311 ARG A O 1
ATOM 2486 N N . LEU A 1 312 ? -0.798 -13.712 24.395 1.00 96.38 312 LEU A N 1
ATOM 2487 C CA . LEU A 1 312 ? -2.193 -13.745 23.977 1.00 96.38 312 LEU A CA 1
ATOM 2488 C C . LEU A 1 312 ? -2.291 -14.196 22.513 1.00 96.38 312 LEU A C 1
ATOM 2490 O O . LEU A 1 312 ? -1.292 -14.324 21.814 1.00 96.38 312 LEU A O 1
ATOM 2494 N N . SER A 1 313 ? -3.511 -14.440 22.048 1.00 95.06 313 SER A N 1
ATOM 2495 C CA . SER A 1 313 ? -3.807 -14.794 20.654 1.00 95.06 313 SER A CA 1
ATOM 2496 C C . SER A 1 313 ? -4.955 -13.935 20.143 1.00 95.06 313 SER A C 1
ATOM 2498 O O . SER A 1 313 ? -5.913 -13.722 20.878 1.00 95.06 313 SER A O 1
ATOM 2500 N N . ALA A 1 314 ? -4.887 -13.411 18.920 1.00 94.94 314 ALA A N 1
ATOM 2501 C CA . ALA A 1 314 ? -6.014 -12.665 18.362 1.00 94.94 314 ALA A CA 1
ATOM 2502 C C . ALA A 1 314 ? -7.187 -13.611 18.055 1.00 94.94 314 ALA A C 1
ATOM 2504 O O . ALA A 1 314 ? -7.000 -14.687 17.485 1.00 94.94 314 ALA A O 1
ATOM 2505 N N . ASP A 1 315 ? -8.405 -13.229 18.445 1.00 95.31 315 ASP A N 1
ATOM 2506 C CA . ASP A 1 315 ? -9.614 -13.961 18.072 1.00 95.31 315 ASP A CA 1
ATOM 2507 C C . ASP A 1 315 ? -9.839 -13.891 16.553 1.00 95.31 315 ASP A C 1
ATOM 2509 O O . ASP A 1 315 ? -9.608 -12.860 15.928 1.00 95.31 315 ASP A O 1
ATOM 2513 N N . SER A 1 316 ? -10.360 -14.974 15.966 1.00 90.94 316 SER A N 1
ATOM 2514 C CA . SER A 1 316 ? -10.610 -15.080 14.516 1.00 90.94 316 SER A CA 1
ATOM 2515 C C . SER A 1 316 ? -11.482 -13.976 13.902 1.00 90.94 316 SER A C 1
ATOM 2517 O O . SER A 1 316 ? -11.471 -13.793 12.688 1.00 90.94 316 SER A O 1
ATOM 2519 N N . GLY A 1 317 ? -12.252 -13.260 14.723 1.00 90.50 317 GLY A N 1
ATOM 2520 C CA . GLY A 1 317 ? -13.084 -12.143 14.296 1.00 90.50 317 GLY A CA 1
ATOM 2521 C C . GLY A 1 317 ? -12.408 -10.767 14.348 1.00 90.50 317 GLY A C 1
ATOM 2522 O O . GLY A 1 317 ? -13.089 -9.796 14.019 1.00 90.50 317 GLY A O 1
ATOM 2523 N N . LEU A 1 318 ? -11.145 -10.661 14.790 1.00 88.44 318 LEU A N 1
ATOM 2524 C CA . LEU A 1 318 ? -10.315 -9.454 14.652 1.00 88.44 318 LEU A CA 1
ATOM 2525 C C . LEU A 1 318 ? -9.589 -9.506 13.309 1.00 88.44 318 LEU A C 1
ATOM 2527 O O . LEU A 1 318 ? -8.654 -10.283 13.122 1.00 88.44 318 LEU A O 1
ATOM 2531 N N . HIS A 1 319 ? -10.087 -8.740 12.349 1.00 81.88 319 HIS A N 1
ATOM 2532 C CA . HIS A 1 319 ? -9.633 -8.823 10.964 1.00 81.88 319 HIS A CA 1
ATOM 2533 C C . HIS A 1 319 ? -9.867 -7.527 10.179 1.00 81.88 319 HIS A C 1
ATOM 2535 O O . HIS A 1 319 ? -9.796 -7.550 8.947 1.00 81.88 319 HIS A O 1
ATOM 2541 N N . ALA A 1 320 ? -10.197 -6.411 10.840 1.00 76.25 320 ALA A N 1
ATOM 2542 C CA . ALA A 1 320 ? -10.464 -5.149 10.156 1.00 76.25 320 ALA A CA 1
ATOM 2543 C C . ALA A 1 320 ? -9.190 -4.530 9.564 1.00 76.25 320 ALA A C 1
ATOM 2545 O O . ALA A 1 320 ? -9.274 -3.889 8.516 1.00 76.25 320 ALA A O 1
ATOM 2546 N N . PHE A 1 321 ? -8.026 -4.741 10.192 1.00 74.50 321 PHE A N 1
ATOM 2547 C CA . PHE A 1 321 ? -6.773 -4.113 9.768 1.00 74.50 321 PHE A CA 1
ATOM 2548 C C . PHE A 1 321 ? -5.785 -5.079 9.115 1.00 74.50 321 PHE A C 1
ATOM 2550 O O . PHE A 1 321 ? -5.157 -4.700 8.124 1.00 74.50 321 PHE A O 1
ATOM 2557 N N . ALA A 1 322 ? -5.668 -6.316 9.612 1.00 71.75 322 ALA A N 1
ATOM 2558 C CA . ALA A 1 322 ? -4.664 -7.266 9.126 1.00 71.75 322 ALA A CA 1
ATOM 2559 C C . ALA A 1 322 ? -5.222 -8.572 8.521 1.00 71.75 322 ALA A C 1
ATOM 2561 O O . ALA A 1 322 ? -4.429 -9.439 8.137 1.00 71.75 322 ALA A O 1
ATOM 2562 N N . ARG A 1 323 ? -6.556 -8.710 8.384 1.00 73.12 323 ARG A N 1
ATOM 2563 C CA . ARG A 1 323 ? -7.319 -9.856 7.815 1.00 73.12 323 ARG A CA 1
ATOM 2564 C C . ARG A 1 323 ? -7.154 -11.205 8.536 1.00 73.12 323 ARG A C 1
ATOM 2566 O O . ARG A 1 323 ? -8.139 -11.912 8.724 1.00 73.12 323 ARG A O 1
ATOM 2573 N N . LEU A 1 324 ? -5.923 -11.605 8.842 1.00 79.06 324 LEU A N 1
ATOM 2574 C CA . LEU A 1 324 ? -5.570 -12.868 9.480 1.00 79.06 324 LEU A CA 1
ATOM 2575 C C . LEU A 1 324 ? -5.255 -12.629 10.960 1.00 79.06 324 LEU A C 1
ATOM 2577 O O . LEU A 1 324 ? -4.474 -11.719 11.251 1.00 79.06 324 LEU A O 1
ATOM 2581 N N . PRO A 1 325 ? -5.765 -13.461 11.883 1.00 83.62 325 PRO A N 1
ATOM 2582 C CA . PRO A 1 325 ? -5.540 -13.276 13.316 1.00 83.62 325 PRO A CA 1
ATOM 2583 C C . PRO A 1 325 ? -4.058 -13.260 13.697 1.00 83.62 325 PRO A C 1
ATOM 2585 O O . PRO A 1 325 ? -3.646 -12.498 14.562 1.00 83.62 325 PRO A O 1
ATOM 2588 N N . GLU A 1 326 ? -3.220 -14.050 13.027 1.00 84.88 326 GLU A N 1
ATOM 2589 C CA . GLU A 1 326 ? -1.779 -14.078 13.289 1.00 84.88 326 GLU A CA 1
ATOM 2590 C C . GLU A 1 326 ? -1.096 -12.763 12.884 1.00 84.88 326 GLU A C 1
ATOM 2592 O O . GLU A 1 326 ? -0.149 -12.327 13.535 1.00 84.88 326 GLU A O 1
ATOM 2597 N N . ARG A 1 327 ? -1.584 -12.105 11.824 1.00 82.69 327 ARG A N 1
ATOM 2598 C CA . ARG A 1 327 ? -1.067 -10.798 11.387 1.00 82.69 327 ARG A CA 1
ATOM 2599 C C . ARG A 1 327 ? -1.590 -9.670 12.257 1.00 82.69 327 ARG A C 1
ATOM 2601 O O . ARG A 1 327 ? -0.840 -8.747 12.543 1.00 82.69 327 ARG A O 1
ATOM 2608 N N . GLU A 1 328 ? -2.845 -9.768 12.685 1.00 87.88 328 GLU A N 1
ATOM 2609 C CA . GLU A 1 328 ? -3.433 -8.842 13.650 1.00 87.88 328 GLU A CA 1
ATOM 2610 C C . GLU A 1 328 ? -2.651 -8.912 14.961 1.00 87.88 328 GLU A C 1
ATOM 2612 O O . GLU A 1 328 ? -2.178 -7.904 15.465 1.00 87.88 328 GLU A O 1
ATOM 2617 N N . HIS A 1 329 ? -2.375 -10.121 15.453 1.00 91.19 329 HIS A N 1
ATOM 2618 C CA . HIS A 1 329 ? -1.521 -10.331 16.617 1.00 91.19 329 HIS A CA 1
ATOM 2619 C C . HIS A 1 329 ? -0.132 -9.702 16.449 1.00 91.19 329 HIS A C 1
ATOM 2621 O O . HIS A 1 329 ? 0.305 -8.968 17.334 1.00 91.19 329 HIS A O 1
ATOM 2627 N N . GLN A 1 330 ? 0.531 -9.917 15.309 1.00 88.88 330 GLN A N 1
ATOM 2628 C CA . GLN A 1 330 ? 1.831 -9.299 15.038 1.00 88.88 330 GLN A CA 1
ATOM 2629 C C . GLN A 1 330 ? 1.750 -7.762 15.003 1.00 88.88 330 GLN A C 1
ATOM 2631 O O . GLN A 1 330 ? 2.605 -7.103 15.590 1.00 88.88 330 GLN A O 1
ATOM 2636 N N . LEU A 1 331 ? 0.705 -7.191 14.392 1.00 88.50 331 LEU A N 1
ATOM 2637 C CA . LEU A 1 331 ? 0.442 -5.749 14.397 1.00 88.50 331 LEU A CA 1
ATOM 2638 C C . LEU A 1 331 ? 0.300 -5.217 15.831 1.00 88.50 331 LEU A C 1
ATOM 2640 O O . LEU A 1 331 ? 0.927 -4.217 16.173 1.00 88.50 331 LEU A O 1
ATOM 2644 N N . LEU A 1 332 ? -0.449 -5.907 16.695 1.00 91.56 332 LEU A N 1
ATOM 2645 C CA . LEU A 1 332 ? -0.596 -5.537 18.107 1.00 91.56 332 LEU A CA 1
ATOM 2646 C C . LEU A 1 332 ? 0.732 -5.601 18.869 1.00 91.56 332 LEU A C 1
ATOM 2648 O O . LEU A 1 332 ? 0.997 -4.742 19.710 1.00 91.56 332 LEU A O 1
ATOM 2652 N N . VAL A 1 333 ? 1.578 -6.597 18.584 1.00 91.00 333 VAL A N 1
ATOM 2653 C CA . VAL A 1 333 ? 2.925 -6.700 19.168 1.00 91.00 333 VAL A CA 1
ATOM 2654 C C . VAL A 1 333 ? 3.788 -5.514 18.739 1.00 91.00 333 VAL A C 1
ATOM 2656 O O . VAL A 1 333 ? 4.461 -4.918 19.581 1.00 91.00 333 VAL A O 1
ATOM 2659 N N . ASP A 1 334 ? 3.753 -5.141 17.460 1.00 87.69 334 ASP A N 1
ATOM 2660 C CA . ASP A 1 334 ? 4.529 -4.016 16.934 1.00 87.69 334 ASP A CA 1
ATOM 2661 C C . ASP A 1 334 ? 4.031 -2.674 17.497 1.00 87.69 334 ASP A C 1
ATOM 2663 O O . ASP A 1 334 ? 4.841 -1.836 17.897 1.00 87.69 334 ASP A O 1
ATOM 2667 N N . ILE A 1 335 ? 2.712 -2.501 17.639 1.00 87.00 335 ILE A N 1
ATOM 2668 C CA . ILE A 1 335 ? 2.107 -1.338 18.306 1.00 87.00 335 ILE A CA 1
ATOM 2669 C C . ILE A 1 335 ? 2.528 -1.274 19.776 1.00 87.00 335 ILE A C 1
ATOM 2671 O O . ILE A 1 335 ? 2.927 -0.212 20.246 1.00 87.00 335 ILE A O 1
ATOM 2675 N N . ALA A 1 336 ? 2.496 -2.395 20.502 1.00 87.19 336 ALA A N 1
ATOM 2676 C CA . ALA A 1 336 ? 2.909 -2.447 21.905 1.00 87.19 336 ALA A CA 1
ATOM 2677 C C . ALA A 1 336 ? 4.402 -2.136 22.108 1.00 87.19 336 ALA A C 1
ATOM 2679 O O . ALA A 1 336 ? 4.807 -1.736 23.198 1.00 87.19 336 ALA A O 1
ATOM 2680 N N . ARG A 1 337 ? 5.240 -2.356 21.084 1.00 85.25 337 ARG A N 1
ATOM 2681 C CA . ARG A 1 337 ? 6.673 -2.014 21.102 1.00 85.25 337 ARG A CA 1
ATOM 2682 C C . ARG A 1 337 ? 6.933 -0.542 20.799 1.00 85.25 337 ARG A C 1
ATOM 2684 O O . ARG A 1 337 ? 8.038 -0.072 21.061 1.00 85.25 337 ARG A O 1
ATOM 2691 N N . SER A 1 338 ? 5.957 0.164 20.234 1.00 81.38 338 SER A N 1
ATOM 2692 C CA . SER A 1 338 ? 6.103 1.565 19.866 1.00 81.38 338 SER A CA 1
ATOM 2693 C C . SER A 1 338 ? 5.968 2.468 21.102 1.00 81.38 338 SER A C 1
ATOM 2695 O O . SER A 1 338 ? 4.917 2.452 21.743 1.00 81.38 338 SER A O 1
ATOM 2697 N N . PRO A 1 339 ? 6.983 3.292 21.429 1.00 70.88 339 PRO A N 1
ATOM 2698 C CA . PRO A 1 339 ? 6.962 4.164 22.610 1.00 70.88 339 PRO A CA 1
ATOM 2699 C C . PRO A 1 339 ? 5.887 5.261 22.538 1.00 70.88 339 PRO A C 1
ATOM 2701 O O . PRO A 1 339 ? 5.405 5.745 23.562 1.00 70.88 339 PRO A O 1
ATOM 2704 N N . ASP A 1 340 ? 5.471 5.627 21.324 1.00 73.12 340 ASP A N 1
ATOM 2705 C CA . ASP A 1 340 ? 4.471 6.669 21.060 1.00 73.12 340 ASP A CA 1
ATOM 2706 C C . ASP A 1 340 ? 3.042 6.107 20.929 1.00 73.12 340 ASP A C 1
ATOM 2708 O O . ASP A 1 340 ? 2.150 6.747 20.361 1.00 73.12 340 ASP A O 1
ATOM 2712 N N . CYS A 1 341 ? 2.823 4.867 21.375 1.00 78.56 341 CYS A N 1
ATOM 2713 C CA . CYS A 1 341 ? 1.544 4.173 21.282 1.00 78.56 341 CYS A CA 1
ATOM 2714 C C . CYS A 1 341 ? 1.123 3.625 22.647 1.00 78.56 341 CYS A C 1
ATOM 2716 O O . CYS A 1 341 ? 1.896 2.984 23.350 1.00 78.56 341 CYS A O 1
ATOM 2718 N N . ALA A 1 342 ? -0.140 3.832 23.006 1.00 87.19 342 ALA A N 1
ATOM 2719 C CA . ALA A 1 342 ? -0.766 3.196 24.152 1.00 87.19 342 ALA A CA 1
ATOM 2720 C C . ALA A 1 342 ? -1.798 2.179 23.656 1.00 87.19 342 ALA A C 1
ATOM 2722 O O . ALA A 1 342 ? -2.764 2.527 22.972 1.00 87.19 342 ALA A O 1
ATOM 2723 N N . LEU A 1 343 ? -1.574 0.909 24.001 1.00 91.88 343 LEU A N 1
ATOM 2724 C CA . LEU A 1 343 ? -2.428 -0.212 23.623 1.00 91.88 343 LEU A CA 1
ATOM 2725 C C . LEU A 1 343 ? -3.291 -0.652 24.807 1.00 91.88 343 LEU A C 1
ATOM 2727 O O . LEU A 1 343 ? -2.775 -1.018 25.864 1.00 91.88 343 LEU A O 1
ATOM 2731 N N . THR A 1 344 ? -4.607 -0.661 24.615 1.00 95.19 344 THR A N 1
ATOM 2732 C CA . THR A 1 344 ? -5.571 -1.214 25.572 1.00 95.19 344 THR A CA 1
ATOM 2733 C C . THR A 1 344 ? -6.243 -2.434 24.962 1.00 95.19 344 THR A C 1
ATOM 2735 O O . THR A 1 344 ? -6.804 -2.348 23.873 1.00 95.19 344 THR A O 1
ATOM 2738 N N . LEU A 1 345 ? -6.217 -3.566 25.665 1.00 97.00 345 LEU A N 1
ATOM 2739 C CA . LEU A 1 345 ? -6.769 -4.832 25.190 1.00 97.00 345 LEU A CA 1
ATOM 2740 C C . LEU A 1 345 ? -7.959 -5.283 26.032 1.00 97.00 345 LEU A C 1
ATOM 2742 O O . LEU A 1 345 ? -7.961 -5.164 27.257 1.00 97.00 345 LEU A O 1
ATOM 2746 N N . ALA A 1 346 ? -8.939 -5.877 25.358 1.00 97.69 346 ALA A N 1
ATOM 2747 C CA . ALA A 1 346 ? -9.939 -6.753 25.943 1.00 97.69 346 ALA A CA 1
ATOM 2748 C C . ALA A 1 346 ? -9.583 -8.198 25.583 1.00 97.69 346 ALA A C 1
ATOM 2750 O O . ALA A 1 346 ? -9.497 -8.526 24.398 1.00 97.69 346 ALA A O 1
ATOM 2751 N N . HIS A 1 347 ? -9.405 -9.075 26.571 1.00 97.25 347 HIS A N 1
ATOM 2752 C CA . HIS A 1 347 ? -9.105 -10.484 26.319 1.00 97.25 347 HIS A CA 1
ATOM 2753 C C . HIS A 1 347 ? -9.871 -11.439 27.244 1.00 97.25 347 HIS A C 1
ATOM 2755 O O . HIS A 1 347 ? -10.263 -11.086 28.357 1.00 97.25 347 HIS A O 1
ATOM 2761 N N . THR A 1 348 ? -10.094 -12.666 26.780 1.00 96.50 348 THR A N 1
ATOM 2762 C CA . THR A 1 348 ? -10.741 -13.729 27.557 1.00 96.50 348 THR A CA 1
ATOM 2763 C C . THR A 1 348 ? -9.805 -14.286 28.626 1.00 96.50 348 THR A C 1
ATOM 2765 O O . THR A 1 348 ? -8.584 -14.085 28.596 1.00 96.50 348 THR A O 1
ATOM 2768 N N . SER A 1 349 ? -10.372 -15.057 29.554 1.00 91.75 349 SER A N 1
ATOM 2769 C CA . SER A 1 349 ? -9.604 -15.814 30.551 1.00 91.75 349 SER A CA 1
ATOM 2770 C C . SER A 1 349 ? -8.632 -16.829 29.925 1.00 91.75 349 SER A C 1
ATOM 2772 O O . SER A 1 349 ? -7.562 -17.083 30.475 1.00 91.75 349 SER A O 1
ATOM 2774 N N . ALA A 1 350 ? -8.975 -17.357 28.746 1.00 93.62 350 ALA A N 1
ATOM 2775 C CA . ALA A 1 350 ? -8.144 -18.271 27.964 1.00 93.62 350 ALA A CA 1
ATOM 2776 C C . ALA A 1 350 ? -7.035 -17.571 27.154 1.00 93.62 350 ALA A C 1
ATOM 2778 O O . ALA A 1 350 ? -6.221 -18.249 26.533 1.00 93.62 350 ALA A O 1
ATOM 2779 N N . GLY A 1 351 ? -6.989 -16.234 27.154 1.00 94.50 351 GLY A N 1
ATOM 2780 C CA . GLY A 1 351 ? -5.956 -15.457 26.466 1.00 94.50 351 GLY A CA 1
ATOM 2781 C C . GLY A 1 351 ? -6.272 -15.094 25.011 1.00 94.50 351 GLY A C 1
ATOM 2782 O O . GLY A 1 351 ? -5.356 -14.752 24.265 1.00 94.50 351 GLY A O 1
ATOM 2783 N N . ALA A 1 352 ? -7.541 -15.149 24.592 1.00 96.25 352 ALA A N 1
ATOM 2784 C CA . ALA A 1 352 ? -7.954 -14.651 23.279 1.00 96.25 352 ALA A CA 1
ATOM 2785 C C . ALA A 1 352 ? -8.237 -13.142 23.349 1.00 96.25 352 ALA A C 1
ATOM 2787 O O . ALA A 1 352 ? -9.053 -12.718 24.164 1.00 96.25 352 ALA A O 1
ATOM 2788 N N . ILE A 1 353 ? -7.590 -12.331 22.514 1.00 97.38 353 ILE A N 1
ATOM 2789 C CA . ILE A 1 353 ? -7.845 -10.896 22.350 1.00 97.38 353 ILE A CA 1
ATOM 2790 C C . ILE A 1 353 ? -9.134 -10.743 21.549 1.00 97.38 353 ILE A C 1
ATOM 2792 O O . ILE A 1 353 ? -9.246 -11.253 20.439 1.00 97.38 353 ILE A O 1
ATOM 2796 N N . VAL A 1 354 ? -10.114 -10.046 22.117 1.00 96.56 354 VAL A N 1
ATOM 2797 C CA . VAL A 1 354 ? -11.467 -9.895 21.554 1.00 96.56 354 VAL A CA 1
ATOM 2798 C C . VAL A 1 354 ? -11.812 -8.451 21.207 1.00 96.56 354 VAL A C 1
ATOM 2800 O O . VAL A 1 354 ? -12.851 -8.188 20.599 1.00 96.56 354 VAL A O 1
ATOM 2803 N N . GLY A 1 355 ? -10.953 -7.512 21.584 1.00 96.12 355 GLY A N 1
ATOM 2804 C CA . GLY A 1 355 ? -11.042 -6.119 21.190 1.00 96.12 355 GLY A CA 1
ATOM 2805 C C . GLY A 1 355 ? -9.799 -5.350 21.600 1.00 96.12 355 GLY A C 1
ATOM 2806 O O . GLY A 1 355 ? -9.087 -5.744 22.525 1.00 96.12 355 GLY A O 1
ATOM 2807 N N . GLU A 1 356 ? -9.570 -4.242 20.917 1.00 95.88 356 GLU A N 1
ATOM 2808 C CA . GLU A 1 356 ? -8.444 -3.357 21.157 1.00 95.88 356 GLU A CA 1
ATOM 2809 C C . GLU A 1 356 ? -8.839 -1.885 21.000 1.00 95.88 356 GLU A C 1
ATOM 2811 O O . GLU A 1 356 ? -9.773 -1.53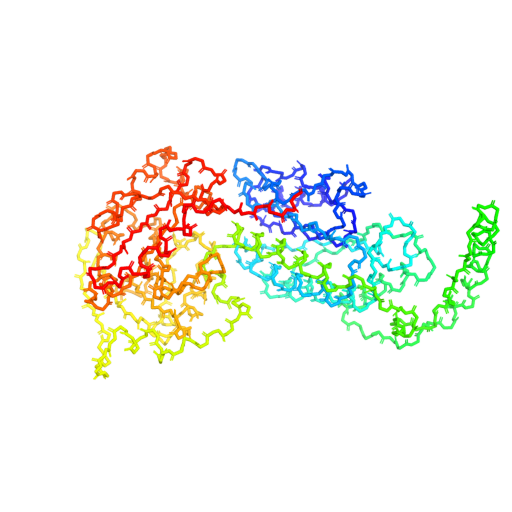9 20.272 1.00 95.88 356 GLU A O 1
ATOM 2816 N N . VAL A 1 357 ? -8.133 -1.022 21.728 1.00 95.31 357 VAL A N 1
ATOM 2817 C CA . VAL A 1 357 ? -8.115 0.424 21.520 1.00 95.31 357 VAL A CA 1
ATOM 2818 C C . VAL A 1 357 ? -6.665 0.868 21.474 1.00 95.31 357 VAL A C 1
ATOM 2820 O O . VAL A 1 357 ? -5.893 0.566 22.387 1.00 95.31 357 VAL A O 1
ATOM 2823 N N . THR A 1 358 ? -6.317 1.624 20.440 1.00 91.94 358 THR A N 1
ATOM 2824 C CA . THR A 1 358 ? -4.992 2.222 20.287 1.00 91.94 358 THR A CA 1
ATOM 2825 C C . THR A 1 358 ? -5.086 3.737 20.373 1.00 91.94 358 THR A C 1
ATOM 2827 O O . THR A 1 358 ? -5.951 4.366 19.761 1.00 91.94 358 THR A O 1
ATOM 2830 N N . LEU A 1 359 ? -4.189 4.305 21.176 1.00 89.44 359 LEU A N 1
ATOM 2831 C CA . LEU A 1 359 ? -3.957 5.733 21.357 1.00 89.44 359 LEU A CA 1
ATOM 2832 C C . LEU A 1 359 ? -2.574 6.060 20.824 1.00 89.44 359 LEU A C 1
ATOM 2834 O O . LEU A 1 359 ? -1.595 5.422 21.197 1.00 89.44 359 LEU A O 1
ATOM 2838 N N . THR A 1 360 ? -2.488 7.013 19.912 1.00 84.00 360 THR A N 1
ATOM 2839 C CA . THR A 1 360 ? -1.312 7.127 19.041 1.00 84.00 360 THR A CA 1
ATOM 2840 C C . THR A 1 360 ? -1.180 8.531 18.476 1.00 84.00 360 THR A C 1
ATOM 2842 O O . THR A 1 360 ? -2.196 9.187 18.299 1.00 84.00 360 THR A O 1
ATOM 2845 N N . PHE A 1 361 ? 0.023 9.023 18.184 1.00 81.56 361 PHE A N 1
ATOM 2846 C CA . PHE A 1 361 ? 0.170 10.394 17.671 1.00 81.56 361 PHE A CA 1
ATOM 2847 C C . PHE A 1 361 ? -0.494 10.583 16.289 1.00 81.56 361 PHE A C 1
ATOM 2849 O O . PHE A 1 361 ? -0.555 9.646 15.486 1.00 81.56 361 PHE A O 1
ATOM 2856 N N . GLY A 1 362 ? -1.003 11.791 16.018 1.00 75.88 362 GLY A N 1
ATOM 2857 C CA . GLY A 1 362 ? -1.573 12.153 14.716 1.00 75.88 362 GLY A CA 1
ATOM 2858 C C . GLY A 1 362 ? -0.553 12.044 13.576 1.00 75.88 362 GLY A C 1
ATOM 2859 O O . GLY A 1 362 ? 0.600 12.443 13.719 1.00 75.88 362 GLY A O 1
ATOM 2860 N N . ASP A 1 363 ? -0.982 11.496 12.441 1.00 72.12 363 ASP A N 1
ATOM 2861 C CA . ASP A 1 363 ? -0.152 11.316 11.242 1.00 72.12 363 ASP A CA 1
ATOM 2862 C C . ASP A 1 363 ? 0.181 12.631 10.496 1.00 72.12 363 ASP A C 1
ATOM 2864 O O . ASP A 1 363 ? -0.083 13.737 10.976 1.00 72.12 363 ASP A O 1
ATOM 2868 N N . ASP A 1 364 ? 0.778 12.507 9.304 1.00 71.25 364 ASP A N 1
ATOM 2869 C CA . ASP A 1 364 ? 1.329 13.605 8.498 1.00 71.25 364 ASP A CA 1
ATOM 2870 C C . ASP A 1 364 ? 0.345 14.768 8.265 1.00 71.25 364 ASP A C 1
ATOM 2872 O O . ASP A 1 364 ? 0.749 15.934 8.259 1.00 71.25 364 ASP A O 1
ATOM 2876 N N . TRP A 1 365 ? -0.963 14.507 8.129 1.00 74.62 365 TRP A N 1
ATOM 2877 C CA . TRP A 1 365 ? -1.945 15.585 7.938 1.00 74.62 365 TRP A CA 1
ATOM 2878 C C . TRP A 1 365 ? -2.044 16.516 9.153 1.00 74.62 365 TRP A C 1
ATOM 2880 O O . TRP A 1 365 ? -2.357 17.706 9.022 1.00 74.62 365 TRP A O 1
ATOM 2890 N N . TRP A 1 366 ? -1.751 15.996 10.340 1.00 78.81 366 TRP A N 1
ATOM 2891 C CA . TRP A 1 366 ? -1.795 16.712 11.610 1.00 78.81 366 TRP A CA 1
ATOM 2892 C C . TRP A 1 366 ? -0.457 17.365 11.965 1.00 78.81 366 TRP A C 1
ATOM 2894 O O . TRP A 1 366 ? -0.336 18.001 13.014 1.00 78.81 366 TRP A O 1
ATOM 2904 N N . GLU A 1 367 ? 0.533 17.284 11.070 1.00 73.75 367 GLU A N 1
ATOM 2905 C CA . GLU A 1 367 ? 1.873 17.796 11.311 1.00 73.75 367 GLU A CA 1
ATOM 2906 C C . GLU A 1 367 ? 1.871 19.279 11.727 1.00 73.75 367 GLU A C 1
ATOM 2908 O O . GLU A 1 367 ? 1.234 20.157 11.120 1.00 73.75 367 GLU A O 1
ATOM 2913 N N . GLY A 1 368 ? 2.635 19.552 12.787 1.00 74.75 368 GLY A N 1
ATOM 2914 C CA . GLY A 1 368 ? 2.806 20.875 13.374 1.00 74.75 368 GLY A CA 1
ATOM 2915 C C . GLY A 1 368 ? 1.739 21.239 14.406 1.00 74.75 368 GLY A C 1
ATOM 2916 O O . GLY A 1 368 ? 1.753 22.380 14.874 1.00 74.75 368 GLY A O 1
ATOM 2917 N N . LEU A 1 369 ? 0.820 20.327 14.734 1.00 80.00 369 LEU A N 1
ATOM 2918 C CA . LEU A 1 369 ? -0.046 20.407 15.909 1.00 80.00 369 LEU A CA 1
ATOM 2919 C C . LEU A 1 369 ? 0.570 19.594 17.055 1.00 80.00 369 LEU A C 1
ATOM 2921 O O . LEU A 1 369 ? 1.123 18.521 16.829 1.00 80.00 369 LEU A O 1
ATOM 2925 N N . GLU A 1 370 ? 0.502 20.143 18.262 1.00 79.56 370 GLU A N 1
ATOM 2926 C CA . GLU A 1 370 ? 0.994 19.514 19.492 1.00 79.56 370 GLU A CA 1
ATOM 2927 C C . GLU A 1 370 ? -0.164 18.771 20.176 1.00 79.56 370 GLU A C 1
ATOM 2929 O O . GLU A 1 370 ? -1.324 19.159 20.014 1.00 79.56 370 GLU A O 1
ATOM 2934 N N . ASP A 1 371 ? 0.158 17.694 20.898 1.00 82.50 371 ASP A N 1
ATOM 2935 C CA . ASP A 1 371 ? -0.770 16.925 21.742 1.00 82.50 371 ASP A CA 1
ATOM 2936 C C . ASP A 1 371 ? -2.044 16.422 21.042 1.00 82.50 371 ASP A C 1
ATOM 2938 O O . ASP A 1 371 ? -3.135 16.404 21.620 1.00 82.50 371 ASP A O 1
ATOM 2942 N N . ILE A 1 372 ? -1.907 15.998 19.782 1.00 87.62 372 ILE A N 1
ATOM 2943 C CA . ILE A 1 372 ? -2.994 15.430 18.982 1.00 87.62 372 ILE A CA 1
ATOM 2944 C C . ILE A 1 372 ? -2.838 13.917 18.804 1.00 87.62 372 ILE A C 1
ATOM 2946 O O . ILE A 1 372 ? -1.810 13.444 18.317 1.00 87.62 372 ILE A O 1
ATOM 2950 N N . TYR A 1 373 ? -3.884 13.163 19.156 1.00 88.62 373 TYR A N 1
ATOM 2951 C CA . TYR A 1 373 ? -3.842 11.702 19.186 1.00 88.62 373 TYR A CA 1
ATOM 2952 C C . TYR A 1 373 ? -5.010 11.018 18.453 1.00 88.62 373 TYR A C 1
ATOM 2954 O O . TYR A 1 373 ? -6.186 11.297 18.685 1.00 88.62 373 TYR A O 1
ATOM 2962 N N . GLU A 1 374 ? -4.617 10.074 17.602 1.00 91.25 374 GLU A N 1
ATOM 2963 C CA . GLU A 1 374 ? -5.315 8.917 17.035 1.00 91.25 374 GLU A CA 1
ATOM 2964 C C . GLU A 1 374 ? -5.992 8.007 18.060 1.00 91.25 374 GLU A C 1
ATOM 2966 O O . GLU A 1 374 ? -5.258 7.280 18.728 1.00 91.25 374 GLU A O 1
ATOM 2971 N N . VAL A 1 375 ? -7.327 7.961 18.141 1.00 93.62 375 VAL A N 1
ATOM 2972 C CA . VAL A 1 375 ? -8.069 6.862 18.782 1.00 93.62 375 VAL A CA 1
ATOM 2973 C C . VAL A 1 375 ? -8.620 5.904 17.728 1.00 93.62 375 VAL A C 1
ATOM 2975 O O . VAL A 1 375 ? -9.539 6.249 16.982 1.00 93.62 375 VAL A O 1
ATOM 2978 N N . THR A 1 376 ? -8.114 4.672 17.713 1.00 92.31 376 THR A N 1
ATOM 2979 C CA . THR A 1 376 ? -8.674 3.572 16.907 1.00 92.31 376 THR A CA 1
ATOM 2980 C C . THR A 1 376 ? -9.251 2.496 17.820 1.00 92.31 376 THR A C 1
ATOM 2982 O O . THR A 1 376 ? -8.738 2.271 18.912 1.00 92.31 376 THR A O 1
ATOM 2985 N N . ILE A 1 377 ? -10.347 1.859 17.399 1.00 93.31 377 ILE A N 1
ATOM 2986 C CA . ILE A 1 377 ? -11.017 0.790 18.145 1.00 93.31 377 ILE A CA 1
ATOM 2987 C C . ILE A 1 377 ? -11.440 -0.340 17.210 1.00 93.31 377 ILE A C 1
ATOM 2989 O O . ILE A 1 377 ? -12.086 -0.093 16.191 1.00 93.31 377 ILE A O 1
ATOM 2993 N N . GLU A 1 378 ? -11.177 -1.577 17.622 1.00 93.19 378 GLU A N 1
ATOM 2994 C CA . GLU A 1 378 ? -11.718 -2.780 16.994 1.00 93.19 378 GLU A CA 1
ATOM 2995 C C . GLU A 1 378 ? -12.312 -3.725 18.046 1.00 93.19 378 GLU A C 1
ATOM 2997 O O . GLU A 1 378 ? -11.831 -3.847 19.171 1.00 93.19 378 GLU A O 1
ATOM 3002 N N . VAL A 1 379 ? -13.403 -4.403 17.682 1.00 94.12 379 VAL A N 1
ATOM 3003 C CA . VAL A 1 379 ? -13.969 -5.508 18.463 1.00 94.12 379 VAL A CA 1
ATOM 3004 C C . VAL A 1 379 ? -14.279 -6.657 17.523 1.00 94.12 379 VAL A C 1
ATOM 3006 O O . VAL A 1 379 ? -14.980 -6.467 16.518 1.00 94.12 379 VAL A O 1
ATOM 3009 N N . SER A 1 380 ? -13.818 -7.846 17.913 1.00 93.94 380 SER A N 1
ATOM 3010 C CA . SER A 1 380 ? -13.993 -9.077 17.152 1.00 93.94 380 SER A CA 1
ATOM 3011 C C . SER A 1 380 ? -15.455 -9.278 16.778 1.00 93.94 380 SER A C 1
ATOM 3013 O O . SER A 1 380 ? -16.347 -9.168 17.628 1.00 93.94 380 SER A O 1
ATOM 3015 N N . SER A 1 381 ? -15.707 -9.637 15.520 1.00 91.31 381 SER A N 1
ATOM 3016 C CA . SER A 1 381 ? -17.042 -9.983 15.024 1.00 91.31 381 SER A CA 1
ATOM 3017 C C . SER A 1 381 ? -17.738 -11.068 15.865 1.00 91.31 381 SER A C 1
ATOM 3019 O O . SER A 1 381 ? -18.947 -10.969 16.093 1.00 91.31 381 SER A O 1
ATOM 3021 N N . ASN A 1 382 ? -16.980 -12.000 16.456 1.00 92.56 382 ASN A N 1
ATOM 3022 C CA . ASN A 1 382 ? -17.468 -13.067 17.347 1.00 92.56 382 ASN A CA 1
ATOM 3023 C C . ASN A 1 382 ? -17.898 -12.585 18.751 1.00 92.56 382 ASN A C 1
ATOM 3025 O O . ASN A 1 382 ? -18.436 -13.364 19.551 1.00 92.56 382 ASN A O 1
ATOM 3029 N N . TRP A 1 383 ? -17.630 -11.315 19.065 1.00 93.88 383 TRP A N 1
ATOM 3030 C CA . TRP A 1 383 ? -17.790 -10.695 20.386 1.00 93.88 383 TRP A CA 1
ATOM 3031 C C . TRP A 1 383 ? -18.589 -9.383 20.348 1.00 93.88 383 TRP A C 1
ATOM 3033 O O . TRP A 1 383 ? -18.778 -8.707 21.365 1.00 93.88 383 TRP A O 1
ATOM 3043 N N . ARG A 1 384 ? -19.121 -9.012 19.179 1.00 90.38 384 ARG A N 1
ATOM 3044 C CA . ARG A 1 384 ? -20.001 -7.846 19.030 1.00 90.38 384 ARG A CA 1
ATOM 3045 C C . ARG A 1 384 ? -21.329 -8.054 19.763 1.00 90.38 384 ARG A C 1
ATOM 3047 O O . ARG A 1 384 ? -21.734 -9.166 20.078 1.00 90.38 384 ARG A O 1
ATOM 3054 N N . LYS A 1 385 ? -22.037 -6.948 20.022 1.00 89.06 385 LYS A N 1
ATOM 3055 C CA . LYS A 1 385 ? -23.316 -6.900 20.772 1.00 89.06 385 LYS A CA 1
ATOM 3056 C C . LYS A 1 385 ? -23.211 -7.296 22.258 1.00 89.06 385 LYS A C 1
ATOM 3058 O O . LYS A 1 385 ? -24.232 -7.372 22.932 1.00 89.06 385 LYS A O 1
ATOM 3063 N N . LEU A 1 386 ? -21.994 -7.445 22.789 1.00 93.50 386 LEU A N 1
ATOM 3064 C CA . LEU A 1 386 ? -21.726 -7.716 24.211 1.00 93.50 386 LEU A CA 1
ATOM 3065 C C . LEU A 1 386 ? -21.401 -6.458 25.035 1.00 93.50 386 LEU A C 1
ATOM 3067 O O . LEU A 1 386 ? -21.078 -6.555 26.211 1.00 93.50 386 LEU A O 1
ATOM 3071 N N . GLY A 1 387 ? -21.443 -5.268 24.427 1.00 94.12 387 GLY A N 1
ATOM 3072 C CA . GLY A 1 387 ? -21.091 -4.006 25.095 1.00 94.12 387 GLY A CA 1
ATOM 3073 C C . GLY A 1 387 ? -19.585 -3.735 25.224 1.00 94.12 387 GLY A C 1
ATOM 3074 O O . GLY A 1 387 ? -19.221 -2.649 25.671 1.00 94.12 387 GLY A O 1
ATOM 3075 N N . ILE A 1 388 ? -18.731 -4.660 24.763 1.00 95.88 388 ILE A N 1
ATOM 3076 C CA . ILE A 1 388 ? -17.263 -4.582 24.864 1.00 95.88 388 ILE A CA 1
ATOM 3077 C C . ILE A 1 388 ? -16.726 -3.270 24.294 1.00 95.88 388 ILE A C 1
ATOM 3079 O O . ILE A 1 388 ? -16.008 -2.578 24.998 1.00 95.88 388 ILE A O 1
ATOM 3083 N N . ALA A 1 389 ? -17.143 -2.865 23.088 1.00 95.19 389 ALA A N 1
ATOM 3084 C CA . ALA A 1 389 ? -16.645 -1.637 22.457 1.00 95.19 389 ALA A CA 1
ATOM 3085 C C . ALA A 1 389 ? -16.816 -0.395 23.348 1.00 95.19 389 ALA A C 1
ATOM 3087 O O . ALA A 1 389 ? -15.898 0.399 23.509 1.00 95.19 389 ALA A O 1
ATOM 3088 N N . ARG A 1 390 ? -17.994 -0.242 23.968 1.00 95.62 390 ARG A N 1
ATOM 3089 C CA . ARG A 1 390 ? -18.285 0.900 24.845 1.00 95.62 390 ARG A CA 1
ATOM 3090 C C . ARG A 1 390 ? -17.427 0.862 26.100 1.00 95.62 390 ARG A C 1
ATOM 3092 O O . ARG A 1 390 ? -16.928 1.899 26.519 1.00 95.62 390 ARG A O 1
ATOM 3099 N N . LYS A 1 391 ? -17.306 -0.315 26.711 1.00 96.25 391 LYS A N 1
ATOM 3100 C CA . LYS A 1 391 ? -16.598 -0.466 27.978 1.00 96.25 391 LYS A CA 1
ATOM 3101 C C . LYS A 1 391 ? -15.084 -0.348 27.796 1.00 96.25 391 LYS A C 1
ATOM 3103 O O . LYS A 1 391 ? -14.453 0.365 28.561 1.00 96.25 391 LYS A O 1
ATOM 3108 N N . LEU A 1 392 ? -14.546 -0.953 26.739 1.00 96.50 392 LEU A N 1
ATOM 3109 C CA . LEU A 1 392 ? -13.142 -0.858 26.351 1.00 96.50 392 LEU A CA 1
ATOM 3110 C C . LEU A 1 392 ? -12.748 0.582 26.001 1.00 96.50 392 LEU A C 1
ATOM 3112 O O . LEU A 1 392 ? -11.741 1.065 26.505 1.00 96.50 392 LEU A O 1
ATOM 3116 N N . LEU A 1 393 ? -13.562 1.293 25.208 1.00 96.25 393 LEU A N 1
ATOM 3117 C CA . LEU A 1 393 ? -13.301 2.699 24.881 1.00 96.25 393 LEU A CA 1
ATOM 3118 C C . LEU A 1 393 ? -13.337 3.595 26.125 1.00 96.25 393 LEU A C 1
ATOM 3120 O O . LEU A 1 393 ? -12.499 4.477 26.259 1.00 96.25 393 LEU A O 1
ATOM 3124 N N . ALA A 1 394 ? -14.288 3.371 27.037 1.00 95.31 394 ALA A N 1
ATOM 3125 C CA . ALA A 1 394 ? -14.349 4.118 28.292 1.00 95.31 394 ALA A CA 1
ATOM 3126 C C . ALA A 1 394 ? -13.106 3.880 29.157 1.00 95.31 394 ALA A C 1
ATOM 3128 O O . ALA A 1 394 ? -12.503 4.836 29.629 1.00 95.31 394 ALA A O 1
ATOM 3129 N N . PHE A 1 395 ? -12.700 2.617 29.300 1.00 94.75 395 PHE A N 1
ATOM 3130 C CA . PHE A 1 395 ? -11.532 2.220 30.081 1.00 94.75 395 PHE A CA 1
ATOM 3131 C C . PHE A 1 395 ? -10.222 2.786 29.507 1.00 94.75 395 PHE A C 1
ATOM 3133 O O . PHE A 1 395 ? -9.389 3.306 30.243 1.00 94.75 395 PHE A O 1
ATOM 3140 N N . ALA A 1 396 ? -10.061 2.768 28.180 1.00 92.50 396 ALA A N 1
ATOM 3141 C CA . ALA A 1 396 ? -8.892 3.343 27.512 1.00 92.50 396 ALA A CA 1
ATOM 3142 C C . ALA A 1 396 ? -8.786 4.873 27.674 1.00 92.50 396 ALA A C 1
ATOM 3144 O O . ALA A 1 396 ? -7.692 5.426 27.586 1.00 92.50 396 ALA A O 1
ATOM 3145 N N . LEU A 1 397 ? -9.914 5.562 27.888 1.00 92.31 397 LEU A N 1
ATOM 3146 C CA . LEU A 1 397 ? -10.005 7.025 27.904 1.00 92.31 397 LEU A CA 1
ATOM 3147 C C . LEU A 1 397 ? -10.298 7.622 29.292 1.00 92.31 397 LEU A C 1
ATOM 3149 O O . LEU A 1 397 ? -10.683 8.793 29.388 1.00 92.31 397 LEU A O 1
ATOM 3153 N N . GLU A 1 398 ? -10.135 6.831 30.355 1.00 87.44 398 GLU A N 1
ATOM 3154 C CA . GLU A 1 398 ? -10.404 7.233 31.745 1.00 87.44 398 GLU A CA 1
ATOM 3155 C C . GLU A 1 398 ? -9.292 8.113 32.346 1.00 87.44 398 GLU A C 1
ATOM 3157 O O . GLU A 1 398 ? -9.506 8.808 33.337 1.00 87.44 398 GLU A O 1
ATOM 3162 N N . LEU A 1 399 ? -8.108 8.132 31.729 1.00 83.62 399 LEU A N 1
ATOM 3163 C CA . LEU A 1 399 ? -6.938 8.844 32.239 1.00 83.62 399 LEU A CA 1
ATOM 3164 C C . LEU A 1 399 ? -7.154 10.360 32.258 1.00 83.62 399 LEU A C 1
ATOM 3166 O O . LEU A 1 399 ? -7.443 10.974 31.229 1.00 83.62 399 LEU A O 1
ATOM 3170 N N . GLU A 1 400 ? -6.931 10.979 33.420 1.00 79.56 400 GLU A N 1
ATOM 3171 C CA . GLU A 1 400 ? -7.090 12.427 33.578 1.00 79.56 400 GLU A CA 1
ATOM 3172 C C . GLU A 1 400 ? -6.177 13.213 32.635 1.00 79.56 400 GLU A C 1
ATOM 3174 O O . GLU A 1 400 ? -6.602 14.245 32.130 1.00 79.56 400 GLU A O 1
ATOM 3179 N N . THR A 1 401 ? -4.964 12.730 32.354 1.00 81.12 401 THR A N 1
ATOM 3180 C CA . THR A 1 401 ? -3.972 13.354 31.454 1.00 81.12 401 THR A CA 1
ATOM 3181 C C . THR A 1 401 ? -4.475 13.543 30.021 1.00 81.12 401 THR A C 1
ATOM 3183 O O . THR A 1 401 ? -4.037 14.459 29.332 1.00 81.12 401 THR A O 1
ATOM 3186 N N . LEU A 1 402 ? -5.470 12.767 29.580 1.00 85.12 402 LEU A N 1
ATOM 3187 C CA . LEU A 1 402 ? -6.095 12.948 28.265 1.00 85.12 402 LEU A CA 1
ATOM 3188 C C . LEU A 1 402 ? -6.894 14.255 28.161 1.00 85.12 402 LEU A C 1
ATOM 3190 O O . LEU A 1 402 ? -7.174 14.719 27.058 1.00 85.12 402 LEU A O 1
ATOM 3194 N N . ASP A 1 403 ? -7.253 14.882 29.286 1.00 88.00 403 ASP A N 1
ATOM 3195 C CA . ASP A 1 403 ? -7.892 16.200 29.276 1.00 88.00 403 ASP A CA 1
ATOM 3196 C C . ASP A 1 403 ? -6.922 17.337 28.892 1.00 88.00 403 ASP A C 1
ATOM 3198 O O . ASP A 1 403 ? -7.392 18.451 28.652 1.00 88.00 403 ASP A O 1
ATOM 3202 N N . ASP A 1 404 ? -5.613 17.080 28.790 1.00 87.94 404 ASP A N 1
ATOM 3203 C CA . ASP A 1 404 ? -4.616 18.014 28.241 1.00 87.94 404 ASP A CA 1
ATOM 3204 C C . ASP A 1 404 ? -4.418 17.845 26.719 1.00 87.94 404 ASP A C 1
ATOM 3206 O O . ASP A 1 404 ? -3.663 18.596 26.110 1.00 87.94 404 ASP A O 1
ATOM 3210 N N . MET A 1 405 ? -5.112 16.887 26.088 1.00 90.94 405 MET A N 1
ATOM 3211 C CA . MET A 1 405 ? -4.872 16.466 24.702 1.00 90.94 405 MET A CA 1
ATOM 3212 C C . MET A 1 405 ? -6.088 16.685 23.788 1.00 90.94 405 MET A C 1
ATOM 3214 O O . MET A 1 405 ? -7.239 16.772 24.232 1.00 90.94 405 MET A O 1
ATOM 3218 N N . ILE A 1 406 ? -5.844 16.735 22.476 1.00 93.56 406 ILE A N 1
ATOM 3219 C CA . ILE A 1 406 ? -6.883 16.643 21.444 1.00 93.56 406 ILE A CA 1
ATOM 3220 C C . ILE A 1 406 ? -6.918 15.206 20.930 1.00 93.56 406 ILE A C 1
ATOM 3222 O O . ILE A 1 406 ? -5.979 14.741 20.292 1.00 93.56 406 ILE A O 1
ATOM 3226 N N . LEU A 1 407 ? -8.025 14.510 21.161 1.00 94.81 407 LEU A N 1
ATOM 3227 C CA . LEU A 1 407 ? -8.237 13.163 20.643 1.00 94.81 407 LEU A CA 1
ATOM 3228 C C . LEU A 1 407 ? -9.121 13.222 19.406 1.00 94.81 407 LEU A C 1
ATOM 3230 O O . LEU A 1 407 ? -10.148 13.903 19.419 1.00 94.81 407 LEU A O 1
ATOM 3234 N N . PHE A 1 408 ? -8.783 12.469 18.367 1.00 94.75 408 PHE A N 1
ATOM 3235 C CA . PHE A 1 408 ? -9.642 12.308 17.202 1.00 94.75 408 PHE A CA 1
ATOM 3236 C C . PHE A 1 408 ? -9.804 10.840 16.811 1.00 94.75 408 PHE A C 1
ATOM 3238 O O . PHE A 1 408 ? -8.994 9.991 17.155 1.00 94.75 408 PHE A O 1
ATOM 3245 N N . ALA A 1 409 ? -10.884 10.539 16.102 1.00 93.75 409 ALA A N 1
ATOM 3246 C CA . ALA A 1 409 ? -11.144 9.241 15.505 1.00 93.75 409 ALA A CA 1
ATOM 3247 C C . ALA A 1 409 ? -11.748 9.445 14.115 1.00 93.75 409 ALA A C 1
ATOM 3249 O O . ALA A 1 409 ? -12.622 10.298 13.924 1.00 93.75 409 ALA A O 1
ATOM 3250 N N . MET A 1 410 ? -11.292 8.650 13.150 1.00 90.75 410 MET A N 1
ATOM 3251 C CA . MET A 1 410 ? -11.790 8.677 11.778 1.00 90.75 410 MET A CA 1
ATOM 3252 C C . MET A 1 410 ? -12.645 7.440 11.510 1.00 90.75 410 MET A C 1
ATOM 3254 O O . MET A 1 410 ? -12.164 6.309 11.517 1.00 90.75 410 MET A O 1
ATOM 3258 N N . GLY A 1 411 ? -13.934 7.648 11.251 1.00 88.56 411 GLY A N 1
ATOM 3259 C CA . GLY A 1 411 ? -14.832 6.594 10.793 1.00 88.56 411 GLY A CA 1
ATOM 3260 C C . GLY A 1 411 ? -14.846 6.543 9.271 1.00 88.56 411 GLY A C 1
ATOM 3261 O O . GLY A 1 411 ? -15.650 7.240 8.657 1.00 88.56 411 GLY A O 1
ATOM 3262 N N . LEU A 1 412 ? -13.973 5.730 8.677 1.00 84.69 412 LEU A N 1
ATOM 3263 C CA . LEU A 1 412 ? -13.860 5.573 7.223 1.00 84.69 412 LEU A CA 1
ATOM 3264 C C . LEU A 1 412 ? -14.758 4.436 6.728 1.00 84.69 412 LEU A C 1
ATOM 3266 O O . LEU A 1 412 ? -14.652 3.304 7.194 1.00 84.69 412 LEU A O 1
ATOM 3270 N N . SER A 1 413 ? -15.647 4.745 5.788 1.00 81.56 413 SER A N 1
ATOM 3271 C CA . SER A 1 413 ? -16.731 3.861 5.346 1.00 81.56 413 SER A CA 1
ATOM 3272 C C . SER A 1 413 ? -16.269 2.578 4.662 1.00 81.56 413 SER A C 1
ATOM 3274 O O . SER A 1 413 ? -16.959 1.566 4.746 1.00 81.56 413 SER A O 1
ATOM 3276 N N . TRP A 1 414 ? -15.086 2.587 4.054 1.00 76.69 414 TRP A N 1
ATOM 3277 C CA . TRP A 1 414 ? -14.471 1.405 3.450 1.00 76.69 414 TRP A CA 1
ATOM 3278 C C . TRP A 1 414 ? -13.853 0.433 4.470 1.00 76.69 414 TRP A C 1
ATOM 3280 O O . TRP A 1 414 ? -13.532 -0.690 4.106 1.00 76.69 414 TRP A O 1
ATOM 3290 N N . HIS A 1 415 ? -13.739 0.806 5.751 1.00 76.25 415 HIS A N 1
ATOM 3291 C CA . HIS A 1 415 ? -13.358 -0.117 6.834 1.00 76.25 415 HIS A CA 1
ATOM 3292 C C . HIS A 1 415 ? -14.571 -0.737 7.549 1.00 76.25 415 HIS A C 1
ATOM 3294 O O . HIS A 1 415 ? -14.421 -1.441 8.548 1.00 76.25 415 HIS A O 1
ATOM 3300 N N . TRP A 1 416 ? -15.797 -0.428 7.120 1.00 82.62 416 TRP A N 1
ATOM 3301 C CA . TRP A 1 416 ? -16.998 -0.847 7.838 1.00 82.62 416 TRP A CA 1
ATOM 3302 C C . TRP A 1 416 ? -17.465 -2.232 7.413 1.00 82.62 416 TRP A C 1
ATOM 3304 O O . TRP A 1 416 ? -17.687 -2.497 6.234 1.00 82.62 416 TRP A O 1
ATOM 3314 N N . ASP A 1 417 ? -17.738 -3.086 8.398 1.00 79.31 417 ASP A N 1
ATOM 3315 C CA . ASP A 1 417 ? -18.359 -4.389 8.169 1.00 79.31 417 ASP A CA 1
ATOM 3316 C C . ASP A 1 417 ? -19.880 -4.245 7.985 1.00 79.31 417 ASP A C 1
ATOM 3318 O O . ASP A 1 417 ? -20.684 -4.542 8.874 1.00 79.31 417 ASP A O 1
ATOM 3322 N N . LEU A 1 418 ? -20.278 -3.703 6.833 1.00 81.12 418 LEU A N 1
ATOM 3323 C CA . LEU A 1 418 ? -21.683 -3.482 6.486 1.00 81.12 418 LEU A CA 1
ATOM 3324 C C . LEU A 1 418 ? -22.427 -4.798 6.247 1.00 81.12 418 LEU A C 1
ATOM 3326 O O . LEU A 1 418 ? -23.579 -4.932 6.669 1.00 81.12 418 LEU A O 1
ATOM 3330 N N . GLU A 1 419 ? -21.773 -5.761 5.594 1.00 76.00 419 GLU A N 1
ATOM 3331 C CA . GLU A 1 419 ? -22.358 -7.055 5.237 1.00 76.00 419 GLU A CA 1
ATOM 3332 C C . GLU A 1 419 ? -22.538 -7.946 6.470 1.00 76.00 419 GLU A C 1
ATOM 3334 O O . GLU A 1 419 ? -23.656 -8.385 6.744 1.00 76.00 419 GLU A O 1
ATOM 3339 N N . GLY A 1 420 ? -21.490 -8.127 7.280 1.00 77.88 420 GLY A N 1
ATOM 3340 C CA . GLY A 1 420 ? -21.542 -8.942 8.494 1.00 77.88 420 GLY A CA 1
ATOM 3341 C C . GLY A 1 420 ? -22.487 -8.380 9.556 1.00 77.88 420 GLY A C 1
ATOM 3342 O O . GLY A 1 420 ? -23.064 -9.130 10.348 1.00 77.88 420 GLY A O 1
ATOM 3343 N N . MET A 1 421 ? -22.715 -7.062 9.562 1.00 81.38 421 MET A N 1
ATOM 3344 C CA . MET A 1 421 ? -23.725 -6.440 10.422 1.00 81.38 421 MET A CA 1
ATOM 3345 C C . MET A 1 421 ? -25.126 -6.373 9.804 1.00 81.38 421 MET A C 1
ATOM 3347 O O . MET A 1 421 ? -26.095 -6.200 10.549 1.00 81.38 421 MET A O 1
ATOM 3351 N N . GLY A 1 422 ? -25.254 -6.482 8.480 1.00 84.62 422 GLY A N 1
ATOM 3352 C CA . GLY A 1 422 ? -26.517 -6.298 7.766 1.00 84.62 422 GLY A CA 1
ATOM 3353 C C . GLY A 1 422 ? -27.109 -4.894 7.936 1.00 84.62 422 GLY A C 1
ATOM 3354 O O . GLY A 1 422 ? -28.330 -4.749 8.035 1.00 84.62 422 GLY A O 1
ATOM 3355 N N . ILE A 1 423 ? -26.267 -3.856 8.026 1.00 87.69 423 ILE A N 1
ATOM 3356 C CA . ILE A 1 423 ? -26.708 -2.466 8.223 1.00 87.69 423 ILE A CA 1
ATOM 3357 C C . ILE A 1 423 ? -26.198 -1.539 7.124 1.00 87.69 423 ILE A C 1
ATOM 3359 O O . ILE A 1 423 ? -25.126 -1.713 6.563 1.00 87.69 423 ILE A O 1
ATOM 3363 N N . THR A 1 424 ? -26.976 -0.499 6.832 1.00 89.25 424 THR A N 1
ATOM 3364 C CA . THR A 1 424 ? -26.603 0.522 5.840 1.00 89.25 424 THR A CA 1
ATOM 3365 C C . THR A 1 424 ? -25.467 1.422 6.353 1.00 89.25 424 THR A C 1
ATOM 3367 O O . THR A 1 424 ? -25.444 1.681 7.564 1.00 89.25 424 THR A O 1
ATOM 3370 N N . PRO A 1 425 ? -24.674 2.066 5.472 1.00 87.62 425 PRO A N 1
ATOM 3371 C CA . PRO A 1 425 ? -23.648 3.041 5.864 1.00 87.62 425 PRO A CA 1
ATOM 3372 C C . PRO A 1 425 ? -24.146 4.110 6.848 1.00 87.62 425 PRO A C 1
ATOM 3374 O O . PRO A 1 425 ? -23.518 4.382 7.865 1.00 87.62 425 PRO A O 1
ATOM 3377 N N . ARG A 1 426 ? -25.347 4.661 6.624 1.00 89.81 426 ARG A N 1
ATOM 3378 C CA . ARG A 1 426 ? -25.950 5.675 7.508 1.00 89.81 426 ARG A CA 1
ATOM 3379 C C . ARG A 1 426 ? -26.155 5.181 8.946 1.00 89.81 426 ARG A C 1
ATOM 3381 O O . ARG A 1 426 ? -25.966 5.937 9.897 1.00 89.81 426 ARG A O 1
ATOM 3388 N N . HIS A 1 427 ? -26.576 3.929 9.103 1.00 90.62 427 HIS A N 1
ATOM 3389 C CA . HIS A 1 427 ? -26.773 3.311 10.415 1.00 90.62 427 HIS A CA 1
ATOM 3390 C C . HIS A 1 427 ? -25.433 3.012 11.092 1.00 90.62 427 HIS A C 1
ATOM 3392 O O . HIS A 1 427 ? -25.303 3.271 12.287 1.00 90.62 427 HIS A O 1
ATOM 3398 N N . TYR A 1 428 ? -24.440 2.548 10.328 1.00 91.31 428 TYR A N 1
ATOM 3399 C CA . TYR A 1 428 ? -23.089 2.303 10.830 1.00 91.31 428 TYR A CA 1
ATOM 3400 C C . TYR A 1 428 ? -22.434 3.602 11.328 1.00 91.31 428 TYR A C 1
ATOM 3402 O O . TYR A 1 428 ? -21.979 3.665 12.471 1.00 91.31 428 TYR A O 1
ATOM 3410 N N . ARG A 1 429 ? -22.516 4.683 10.537 1.00 93.19 429 ARG A N 1
ATOM 3411 C CA . ARG A 1 429 ? -22.072 6.033 10.925 1.00 93.19 429 ARG A CA 1
ATOM 3412 C C . ARG A 1 429 ? -22.687 6.464 12.252 1.00 93.19 429 ARG A C 1
ATOM 3414 O O . ARG A 1 429 ? -21.976 6.818 13.184 1.00 93.19 429 ARG A O 1
ATOM 3421 N N . LYS A 1 430 ? -24.018 6.367 12.369 1.00 93.38 430 LYS A N 1
ATOM 3422 C CA . LYS A 1 430 ? -24.746 6.732 13.594 1.00 93.38 430 LYS A CA 1
ATOM 3423 C C . LYS A 1 430 ? -24.289 5.909 14.801 1.00 93.38 430 LYS A C 1
ATOM 3425 O O . LYS A 1 430 ? -24.168 6.465 15.890 1.00 93.38 430 LYS A O 1
ATOM 3430 N N . MET A 1 431 ? -24.049 4.611 14.619 1.00 92.75 431 MET A N 1
ATOM 3431 C CA . MET A 1 431 ? -23.555 3.728 15.675 1.00 92.75 431 MET A CA 1
ATOM 3432 C C . MET A 1 431 ? -22.177 4.176 16.181 1.00 92.75 431 MET A C 1
ATOM 3434 O O . MET A 1 431 ? -22.013 4.324 17.392 1.00 92.75 431 MET A O 1
ATOM 3438 N N . ILE A 1 432 ? -21.215 4.434 15.284 1.00 92.81 432 ILE A N 1
ATOM 3439 C CA . ILE A 1 432 ? -19.878 4.918 15.669 1.00 92.81 432 ILE A CA 1
ATOM 3440 C C . ILE A 1 432 ? -19.976 6.284 16.354 1.00 92.81 432 ILE A C 1
ATOM 3442 O O . ILE A 1 432 ? -19.427 6.452 17.443 1.00 92.81 432 ILE A O 1
ATOM 3446 N N . THR A 1 433 ? -20.716 7.240 15.783 1.00 94.69 433 THR A N 1
ATOM 3447 C CA . THR A 1 433 ? -20.880 8.571 16.389 1.00 94.69 433 THR A CA 1
ATOM 3448 C C . THR A 1 433 ? -21.444 8.465 17.809 1.00 94.69 433 THR A C 1
ATOM 3450 O O . THR A 1 433 ? -20.958 9.133 18.715 1.00 94.69 433 THR A O 1
ATOM 3453 N N . GLN A 1 434 ? -22.428 7.589 18.047 1.00 95.75 434 GLN A N 1
ATOM 3454 C CA . GLN A 1 434 ? -22.993 7.372 19.385 1.00 95.75 434 GLN A CA 1
ATOM 3455 C C . GLN A 1 434 ? -22.020 6.691 20.355 1.00 95.75 434 GLN A C 1
ATOM 3457 O O . GLN A 1 434 ? -22.023 7.017 21.544 1.00 95.75 434 GLN A O 1
ATOM 3462 N N . LEU A 1 435 ? -21.205 5.749 19.871 1.00 95.44 435 LEU A N 1
ATOM 3463 C CA . LEU A 1 435 ? -20.179 5.085 20.672 1.00 95.44 435 LEU A CA 1
ATOM 3464 C C . LEU A 1 435 ? -19.177 6.110 21.218 1.00 95.44 435 LEU A C 1
ATOM 3466 O O . LEU A 1 435 ? -18.987 6.191 22.430 1.00 95.44 435 LEU A O 1
ATOM 3470 N N . PHE A 1 436 ? -18.606 6.932 20.345 1.00 97.12 436 PHE A N 1
ATOM 3471 C CA . PHE A 1 436 ? -17.610 7.938 20.714 1.00 97.12 436 PHE A CA 1
ATOM 3472 C C . PHE A 1 436 ? -18.215 9.127 21.473 1.00 97.12 436 PHE A C 1
ATOM 3474 O O . PHE A 1 436 ? -17.604 9.620 22.421 1.00 97.12 436 PHE A O 1
ATOM 3481 N N . ALA A 1 437 ? -19.447 9.542 21.155 1.00 96.56 437 ALA A N 1
ATOM 3482 C CA . ALA A 1 437 ? -20.144 10.586 21.913 1.00 96.56 437 ALA A CA 1
ATOM 3483 C C . ALA A 1 437 ? -20.322 10.218 23.394 1.00 96.56 437 ALA A C 1
ATOM 3485 O O . ALA A 1 437 ? -20.306 11.099 24.253 1.00 96.56 437 ALA A O 1
ATOM 3486 N N . SER A 1 438 ? -20.421 8.921 23.718 1.00 94.56 438 SER A N 1
ATOM 3487 C CA . SER A 1 438 ? -20.459 8.467 25.115 1.00 94.56 438 SER A CA 1
ATOM 3488 C C . SER A 1 438 ? -19.186 8.799 25.902 1.00 94.56 438 SER A C 1
ATOM 3490 O O . SER A 1 438 ? -19.244 8.856 27.126 1.00 94.56 438 SER A O 1
ATOM 3492 N N . GLN A 1 439 ? -18.072 9.049 25.205 1.00 95.56 439 GLN A N 1
ATOM 3493 C CA . GLN A 1 439 ? -16.772 9.422 25.766 1.00 95.56 439 GLN A CA 1
ATOM 3494 C C . GLN A 1 439 ? -16.399 10.883 25.469 1.00 95.56 439 GLN A C 1
ATOM 3496 O O . GLN A 1 439 ? -15.227 11.243 25.521 1.00 95.56 439 GLN A O 1
ATOM 3501 N N . GLY A 1 440 ? -17.382 11.736 25.153 1.00 94.31 440 GLY A N 1
ATOM 3502 C CA . GLY A 1 440 ? -17.182 13.181 24.996 1.00 94.31 440 GLY A CA 1
ATOM 3503 C C . GLY A 1 440 ? -16.703 13.639 23.616 1.00 94.31 440 GLY A C 1
ATOM 3504 O O . GLY A 1 440 ? -16.332 14.801 23.467 1.00 94.31 440 GLY A O 1
ATOM 3505 N N . PHE A 1 441 ? -16.718 12.768 22.605 1.00 97.31 441 PHE A N 1
ATOM 3506 C CA . PHE A 1 441 ? -16.403 13.163 21.232 1.00 97.31 441 PHE A CA 1
ATOM 3507 C C . PHE A 1 441 ? -17.598 13.840 20.561 1.00 97.31 441 PHE A C 1
ATOM 3509 O O . PHE A 1 441 ? -18.752 13.472 20.780 1.00 97.31 441 PHE A O 1
ATOM 3516 N N . SER A 1 442 ? -17.305 14.797 19.690 1.00 96.44 442 SER A N 1
ATOM 3517 C CA . SER A 1 442 ? -18.274 15.463 18.823 1.00 96.44 442 SER A CA 1
ATOM 3518 C C . SER A 1 442 ? -17.863 15.326 17.365 1.00 96.44 442 SER A C 1
ATOM 3520 O O . SER A 1 442 ? -16.684 15.184 17.053 1.00 96.44 442 SER A O 1
ATOM 3522 N N . GLU A 1 443 ? -18.843 15.352 16.471 1.00 95.44 443 GLU A N 1
ATOM 3523 C CA . GLU A 1 443 ? -18.602 15.339 15.031 1.00 95.44 443 GLU A CA 1
ATOM 3524 C C . GLU A 1 443 ? -18.133 16.715 14.550 1.00 95.44 443 GLU A C 1
ATOM 3526 O O . GLU A 1 443 ? -18.692 17.735 14.956 1.00 95.44 443 GLU A O 1
ATOM 3531 N N . TYR A 1 444 ? -17.125 16.728 13.678 1.00 94.19 444 TYR A N 1
ATOM 3532 C CA . TYR A 1 444 ? -16.612 17.936 13.040 1.00 94.19 444 TYR A CA 1
ATOM 3533 C C . TYR A 1 444 ? -16.644 17.797 11.521 1.00 94.19 444 TYR A C 1
ATOM 3535 O O . TYR A 1 444 ? -16.246 16.770 10.968 1.00 94.19 444 TYR A O 1
ATOM 3543 N N . GLU A 1 445 ? -17.071 18.861 10.844 1.00 90.81 445 GLU A N 1
ATOM 3544 C CA . GLU A 1 445 ? -16.799 19.013 9.419 1.00 90.81 445 GLU A CA 1
ATOM 3545 C C . GLU A 1 445 ? -15.303 19.240 9.220 1.00 90.81 445 GLU A C 1
ATOM 3547 O O . GLU A 1 445 ? -14.648 19.922 10.015 1.00 90.81 445 GLU A O 1
ATOM 3552 N N . THR A 1 446 ? -14.755 18.639 8.169 1.00 90.19 446 THR A N 1
ATOM 3553 C CA . THR A 1 446 ? -13.329 18.727 7.904 1.00 90.19 446 THR A CA 1
ATOM 3554 C C . THR A 1 446 ? -13.024 18.643 6.420 1.00 90.19 446 THR A C 1
ATOM 3556 O O . THR A 1 446 ? -13.756 18.047 5.632 1.00 90.19 446 THR A O 1
ATOM 3559 N N . THR A 1 447 ? -11.903 19.239 6.068 1.00 85.19 447 THR A N 1
ATOM 3560 C CA . THR A 1 447 ? -11.241 19.159 4.770 1.00 85.19 447 THR A CA 1
ATOM 3561 C C . THR A 1 447 ? -10.127 18.117 4.747 1.00 85.19 447 THR A C 1
ATOM 3563 O O . THR A 1 447 ? -9.378 18.040 3.773 1.00 85.19 447 THR A O 1
ATOM 3566 N N . GLU A 1 448 ? -9.989 17.342 5.827 1.00 86.31 448 GLU A N 1
ATOM 3567 C CA . GLU A 1 448 ? -9.106 16.182 5.860 1.00 86.31 448 GLU A CA 1
ATOM 3568 C C . GLU A 1 448 ? -9.452 15.263 4.668 1.00 86.31 448 GLU A C 1
ATOM 3570 O O . GLU A 1 448 ? -10.637 14.959 4.462 1.00 86.31 448 GLU A O 1
ATOM 3575 N N . PRO A 1 449 ? -8.455 14.879 3.844 1.00 78.62 449 PRO A N 1
ATOM 3576 C CA . PRO A 1 449 ? -8.695 14.192 2.582 1.00 78.62 449 PRO A CA 1
ATOM 3577 C C . PRO A 1 449 ? -9.573 12.954 2.734 1.00 78.62 449 PRO A C 1
ATOM 3579 O O . PRO A 1 449 ? -10.592 12.860 2.050 1.00 78.62 449 PRO A O 1
ATOM 3582 N N . ASN A 1 450 ? -9.260 12.062 3.674 1.00 82.12 450 ASN A N 1
ATOM 3583 C CA . ASN A 1 450 ? -9.984 10.807 3.853 1.00 82.12 450 ASN A CA 1
ATOM 3584 C C . ASN A 1 450 ? -11.448 11.036 4.202 1.00 82.12 450 ASN A C 1
ATOM 3586 O O . ASN A 1 450 ? -12.323 10.375 3.650 1.00 82.12 450 ASN A O 1
ATOM 3590 N N . ILE A 1 451 ? -11.745 11.985 5.084 1.00 86.94 451 ILE A N 1
ATOM 3591 C CA . ILE A 1 451 ? -13.123 12.296 5.460 1.00 86.94 451 ILE A CA 1
ATOM 3592 C C . ILE A 1 451 ? -13.877 12.963 4.306 1.00 86.94 451 ILE A C 1
ATOM 3594 O O . ILE A 1 451 ? -15.043 12.647 4.083 1.00 86.94 451 ILE A O 1
ATOM 3598 N N . SER A 1 452 ? -13.220 13.834 3.540 1.00 85.50 452 SER A N 1
ATOM 3599 C CA . SER A 1 452 ? -13.854 14.549 2.425 1.00 85.50 452 SER A CA 1
ATOM 3600 C C . SER A 1 452 ? -14.175 13.669 1.207 1.00 85.50 452 SER A C 1
ATOM 3602 O O . SER A 1 452 ? -15.051 14.026 0.418 1.00 85.50 452 SER A O 1
ATOM 3604 N N . LEU A 1 453 ? -13.506 12.516 1.063 1.00 81.38 453 LEU A N 1
ATOM 3605 C CA . LEU A 1 453 ? -13.680 11.603 -0.074 1.00 81.38 453 LEU A CA 1
ATOM 3606 C C . LEU A 1 453 ? -15.061 10.945 -0.136 1.00 81.38 453 LEU A C 1
ATOM 3608 O O . LEU A 1 453 ? -15.532 10.633 -1.227 1.00 81.38 453 LEU A O 1
ATOM 3612 N N . GLU A 1 454 ? -15.700 10.704 1.010 1.00 81.69 454 GLU A N 1
ATOM 3613 C CA . GLU A 1 454 ? -16.998 10.032 1.074 1.00 81.69 454 GLU A CA 1
ATOM 3614 C C . GLU A 1 454 ? -17.919 10.704 2.093 1.00 81.69 454 GLU A C 1
ATOM 3616 O O . GLU A 1 454 ? -17.568 10.780 3.271 1.00 81.69 454 GLU A O 1
ATOM 3621 N N . PRO A 1 455 ? -19.155 11.086 1.720 1.00 85.00 455 PRO A N 1
ATOM 3622 C CA . PRO A 1 455 ? -20.109 11.694 2.653 1.00 85.00 455 PRO A CA 1
ATOM 3623 C C . PRO A 1 455 ? -20.446 10.821 3.870 1.00 85.00 455 PRO A C 1
ATOM 3625 O O . PRO A 1 455 ? -20.923 11.316 4.892 1.00 85.00 455 PRO A O 1
ATOM 3628 N N . ALA A 1 456 ? -20.258 9.503 3.754 1.00 86.88 456 ALA A N 1
ATOM 3629 C CA . ALA A 1 456 ? -20.462 8.575 4.857 1.00 86.88 456 ALA A CA 1
ATOM 3630 C C . ALA A 1 456 ? -19.383 8.710 5.941 1.00 86.88 456 ALA A C 1
ATOM 3632 O O . ALA A 1 456 ? -19.676 8.419 7.102 1.00 86.88 456 ALA A O 1
ATOM 3633 N N . ASN A 1 457 ? -18.180 9.167 5.592 1.00 90.31 457 ASN A N 1
ATOM 3634 C CA . ASN A 1 457 ? -17.072 9.268 6.528 1.00 90.31 457 ASN A CA 1
ATOM 3635 C C . ASN A 1 457 ? -17.362 10.295 7.630 1.00 90.31 457 ASN A C 1
ATOM 3637 O O . ASN A 1 457 ? -18.236 11.165 7.516 1.00 90.31 457 ASN A O 1
ATOM 3641 N N . VAL A 1 458 ? -16.667 10.153 8.756 1.00 93.56 458 VAL A N 1
ATOM 3642 C CA . VAL A 1 458 ? -16.887 11.012 9.921 1.00 93.56 458 VAL A CA 1
ATOM 3643 C C . VAL A 1 458 ? -15.591 11.276 10.678 1.00 93.56 458 VAL A C 1
ATOM 3645 O O . VAL A 1 458 ? -14.855 10.342 10.994 1.00 93.56 458 VAL A O 1
ATOM 3648 N N . LEU A 1 459 ? -15.334 12.549 10.986 1.00 95.06 459 LEU A N 1
ATOM 3649 C CA . LEU A 1 459 ? -14.319 12.958 11.950 1.00 95.06 459 LEU A CA 1
ATOM 3650 C C . LEU A 1 459 ? -14.990 13.181 13.302 1.00 95.06 459 LEU A C 1
ATOM 3652 O O . LEU A 1 459 ? -15.916 13.986 13.422 1.00 95.06 459 LEU A O 1
ATOM 3656 N N . LEU A 1 460 ? -14.512 12.479 14.321 1.00 96.69 460 LEU A N 1
ATOM 3657 C CA . LEU A 1 460 ? -14.976 12.609 15.696 1.00 96.69 460 LEU A CA 1
ATOM 3658 C C . LEU A 1 460 ? -13.825 13.142 16.533 1.00 96.69 460 LEU A C 1
ATOM 3660 O O . LEU A 1 460 ? -12.726 12.610 16.453 1.00 96.69 460 LEU A O 1
ATOM 3664 N N . VAL A 1 461 ? -14.062 14.173 17.340 1.00 96.81 461 VAL A N 1
ATOM 3665 C CA . VAL A 1 461 ? -13.007 14.846 18.109 1.00 96.81 461 VAL A CA 1
ATOM 3666 C C . VAL A 1 461 ? -13.460 15.089 19.542 1.00 96.81 461 VAL A C 1
ATOM 3668 O O . VAL A 1 461 ? -14.578 15.553 19.773 1.00 96.81 461 VAL A O 1
ATOM 3671 N N . ARG A 1 462 ? -12.575 14.828 20.504 1.00 96.19 462 ARG A N 1
ATOM 3672 C CA . ARG A 1 462 ? -12.672 15.278 21.895 1.00 96.19 462 ARG A CA 1
ATOM 3673 C C . ARG A 1 462 ? -11.519 16.242 22.162 1.00 96.19 462 ARG A C 1
ATOM 3675 O O . ARG A 1 462 ? -10.363 15.836 22.182 1.00 96.19 462 ARG A O 1
ATOM 3682 N N . ILE A 1 463 ? -11.842 17.512 22.388 1.00 94.69 463 ILE A N 1
ATOM 3683 C CA . ILE A 1 463 ? -10.873 18.505 22.865 1.00 94.69 463 ILE A CA 1
ATOM 3684 C C . ILE A 1 463 ? -10.875 18.442 24.392 1.00 94.69 463 ILE A C 1
ATOM 3686 O O . ILE A 1 463 ? -11.916 18.666 25.018 1.00 94.69 463 ILE A O 1
ATOM 3690 N N . GLY A 1 464 ? -9.733 18.095 24.984 1.00 93.00 464 GLY A N 1
ATOM 3691 C CA . GLY A 1 464 ? -9.554 18.051 26.427 1.00 93.00 464 GLY A CA 1
ATOM 3692 C C . GLY A 1 464 ? -9.826 19.403 27.098 1.00 93.00 464 GLY A C 1
ATOM 3693 O O . GLY A 1 464 ? -9.627 20.470 26.518 1.00 93.00 464 GLY A O 1
ATOM 3694 N N . LYS A 1 465 ? -10.310 19.373 28.345 1.00 92.25 465 LYS A N 1
ATOM 3695 C CA . LYS A 1 465 ? -10.734 20.582 29.081 1.00 92.25 465 LYS A CA 1
ATOM 3696 C C . LYS A 1 465 ? -9.578 21.511 29.466 1.00 92.25 465 LYS A C 1
ATOM 3698 O O . LYS A 1 465 ? -9.836 22.657 29.828 1.00 92.25 465 LYS A O 1
ATOM 3703 N N . ARG A 1 466 ? -8.342 21.009 29.451 1.00 92.44 466 ARG A N 1
ATOM 3704 C CA . ARG A 1 466 ? -7.116 21.729 29.818 1.00 92.44 466 ARG A CA 1
ATOM 3705 C C . ARG A 1 466 ? -6.217 22.034 28.617 1.00 92.44 466 ARG A C 1
ATOM 3707 O O . ARG A 1 466 ? -5.177 22.658 28.798 1.00 92.44 466 ARG A O 1
ATOM 3714 N N . VAL A 1 467 ? -6.639 21.664 27.406 1.00 91.06 467 VAL A N 1
ATOM 3715 C CA . VAL A 1 467 ? -5.951 22.036 26.163 1.00 91.06 467 VAL A CA 1
ATOM 3716 C C . VAL A 1 467 ? -5.878 23.558 26.052 1.00 91.06 467 VAL A C 1
ATOM 3718 O O . VAL A 1 467 ? -6.887 24.256 26.188 1.00 91.06 467 VAL A O 1
ATOM 3721 N N . ASP A 1 468 ? -4.685 24.077 25.762 1.00 90.38 468 ASP A N 1
ATOM 3722 C CA . ASP A 1 468 ? -4.488 25.507 25.558 1.00 90.38 468 ASP A CA 1
ATOM 3723 C C . ASP A 1 468 ? -5.322 26.032 24.371 1.00 90.38 468 ASP A C 1
ATOM 3725 O O . ASP A 1 468 ? -5.415 25.425 23.297 1.00 90.38 468 ASP A O 1
ATOM 3729 N N . GLN A 1 469 ? -5.929 27.208 24.549 1.00 90.94 469 GLN A N 1
ATOM 3730 C CA . GLN A 1 469 ? -6.843 27.785 23.563 1.00 90.94 469 GLN A CA 1
ATOM 3731 C C . GLN A 1 469 ? -6.159 28.065 22.213 1.00 90.94 469 GLN A C 1
ATOM 3733 O O . GLN A 1 469 ? -6.812 28.004 21.168 1.00 90.94 469 GLN A O 1
ATOM 3738 N N . TYR A 1 470 ? -4.861 28.381 22.196 1.00 89.38 470 TYR A N 1
ATOM 3739 C CA . TYR A 1 470 ? -4.093 28.560 20.965 1.00 89.38 470 TYR A CA 1
ATOM 3740 C C . TYR A 1 470 ? -3.965 27.243 20.194 1.00 89.38 470 TYR A C 1
ATOM 3742 O O . TYR A 1 470 ? -4.205 27.234 18.982 1.00 89.38 470 TYR A O 1
ATOM 3750 N N . VAL A 1 471 ? -3.670 26.136 20.883 1.00 87.75 471 VAL A N 1
ATOM 3751 C CA . VAL A 1 471 ? -3.585 24.792 20.283 1.00 87.75 471 VAL A CA 1
ATOM 3752 C C . VAL A 1 471 ? -4.943 24.380 19.712 1.00 87.75 471 VAL A C 1
ATOM 3754 O O . VAL A 1 471 ? -5.037 24.064 18.522 1.00 87.75 471 VAL A O 1
ATOM 3757 N N . ALA A 1 472 ? -6.017 24.512 20.498 1.00 91.19 472 ALA A N 1
ATOM 3758 C CA . ALA A 1 472 ? -7.381 24.229 20.046 1.00 91.19 472 ALA A CA 1
ATOM 3759 C C . ALA A 1 472 ? -7.768 25.066 18.811 1.00 91.19 472 ALA A C 1
ATOM 3761 O O . ALA A 1 472 ? -8.300 24.545 17.831 1.00 91.19 472 ALA A O 1
ATOM 3762 N N . ASN A 1 473 ? -7.439 26.361 18.796 1.00 90.75 473 ASN A N 1
ATOM 3763 C CA . ASN A 1 473 ? -7.715 27.229 17.650 1.00 90.75 473 ASN A CA 1
ATOM 3764 C C . ASN A 1 473 ? -6.909 26.838 16.400 1.00 90.75 473 ASN A C 1
ATOM 3766 O O . ASN A 1 473 ? -7.427 26.939 15.285 1.00 90.75 473 ASN A O 1
ATOM 3770 N N . ARG A 1 474 ? -5.649 26.404 16.548 1.00 91.31 474 ARG A N 1
ATOM 3771 C CA . ARG A 1 474 ? -4.845 25.902 15.420 1.00 91.31 474 ARG A CA 1
ATOM 3772 C C . ARG A 1 474 ? -5.424 24.614 14.849 1.00 91.31 474 ARG A C 1
ATOM 3774 O O . ARG A 1 474 ? -5.506 24.501 13.626 1.00 91.31 474 ARG A O 1
ATOM 3781 N N . PHE A 1 475 ? -5.865 23.702 15.709 1.00 91.38 475 PHE A N 1
ATOM 3782 C CA . PHE A 1 475 ? -6.563 22.487 15.302 1.00 91.38 475 PHE A CA 1
ATOM 3783 C C . PHE A 1 475 ? -7.837 22.808 14.506 1.00 91.38 475 PHE A C 1
ATOM 3785 O O . PHE A 1 475 ? -7.977 22.367 13.367 1.00 91.38 475 PHE A O 1
ATOM 3792 N N . LEU A 1 476 ? -8.715 23.664 15.044 1.00 91.50 476 LEU A N 1
ATOM 3793 C CA . LEU A 1 476 ? -9.960 24.064 14.373 1.00 91.50 476 LEU A CA 1
ATOM 3794 C C . LEU A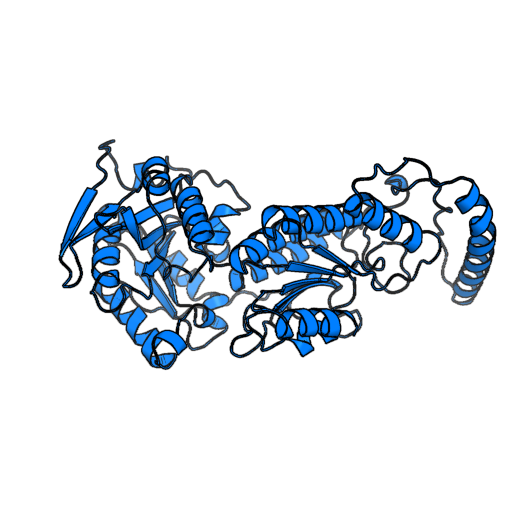 1 476 ? -9.704 24.727 13.010 1.00 91.50 476 LEU A C 1
ATOM 3796 O O . LEU A 1 476 ? -10.437 24.495 12.046 1.00 91.50 476 LEU A O 1
ATOM 3800 N N . ARG A 1 477 ? -8.628 25.518 12.899 1.00 89.50 477 ARG A N 1
ATOM 3801 C CA . ARG A 1 477 ? -8.185 26.071 11.612 1.00 89.50 477 ARG A CA 1
ATOM 3802 C C . ARG A 1 477 ? -7.703 24.995 10.649 1.00 89.50 477 ARG A C 1
ATOM 3804 O O . ARG A 1 477 ? -7.992 25.137 9.471 1.00 89.50 477 ARG A O 1
ATOM 3811 N N . ARG A 1 478 ? -6.989 23.959 11.106 1.00 88.69 478 ARG A N 1
ATOM 3812 C CA . ARG A 1 478 ? -6.505 22.863 10.245 1.00 88.69 478 ARG A CA 1
ATOM 3813 C C . ARG A 1 478 ? -7.670 22.082 9.644 1.00 88.69 478 ARG A C 1
ATOM 3815 O O . ARG A 1 478 ? -7.707 21.925 8.430 1.00 88.69 478 ARG A O 1
ATOM 3822 N N . ILE A 1 479 ? -8.638 21.667 10.459 1.00 89.88 479 ILE A N 1
ATOM 3823 C CA . ILE A 1 479 ? -9.800 20.904 9.966 1.00 89.88 479 ILE A CA 1
ATOM 3824 C C . ILE A 1 479 ? -10.708 21.743 9.060 1.00 89.88 479 ILE A C 1
ATOM 3826 O O . ILE A 1 479 ? -11.333 21.214 8.156 1.00 89.88 479 ILE A O 1
ATOM 3830 N N . SER A 1 480 ? -10.745 23.064 9.252 1.00 84.00 480 SER A N 1
ATOM 3831 C CA . SER A 1 480 ? -11.523 23.968 8.392 1.00 84.00 480 SER A CA 1
ATOM 3832 C C . SER A 1 480 ? -10.719 24.498 7.201 1.00 84.00 480 SER A C 1
ATOM 3834 O O . SER A 1 480 ? -11.265 25.183 6.333 1.00 84.00 480 SER A O 1
ATOM 3836 N N . SER A 1 481 ? -9.402 24.271 7.173 1.00 76.38 481 SER A N 1
ATOM 3837 C CA . SER A 1 481 ? -8.557 24.794 6.108 1.00 76.38 481 SER A CA 1
ATOM 3838 C C . SER A 1 481 ? -8.750 23.935 4.884 1.00 76.38 481 SER A C 1
ATOM 3840 O O . SER A 1 481 ? -8.321 22.788 4.869 1.00 76.38 481 SER A O 1
ATOM 3842 N N . SER A 1 482 ? -9.357 24.491 3.836 1.00 54.84 482 SER A N 1
ATOM 3843 C CA . SER A 1 482 ? -9.280 23.867 2.517 1.00 54.84 482 SER A CA 1
ATOM 3844 C C . SER A 1 482 ? -7.812 23.523 2.284 1.00 54.84 482 SER A C 1
ATOM 3846 O O . SER A 1 482 ? -6.973 24.415 2.500 1.00 54.84 482 SER A O 1
ATOM 3848 N N . PRO A 1 483 ? -7.467 22.284 1.877 1.00 50.19 483 PRO A N 1
ATOM 3849 C CA . PRO A 1 483 ? -6.123 22.052 1.410 1.00 50.19 483 PRO A CA 1
ATOM 3850 C C . PRO A 1 483 ? -5.970 23.115 0.334 1.00 50.19 483 PRO A C 1
ATOM 3852 O O . PRO A 1 483 ? -6.803 23.221 -0.575 1.00 50.19 483 PRO A O 1
ATOM 3855 N N . ARG A 1 484 ? -4.969 23.983 0.456 1.00 38.06 484 ARG A N 1
ATOM 3856 C CA . ARG A 1 484 ? -4.477 24.590 -0.761 1.00 38.06 484 ARG A CA 1
ATOM 3857 C C . ARG A 1 484 ? -3.971 23.395 -1.556 1.00 38.06 484 ARG A C 1
ATOM 3859 O O . ARG A 1 484 ? -2.823 22.996 -1.407 1.00 38.06 484 ARG A O 1
ATOM 3866 N N . LEU A 1 485 ? -4.837 22.845 -2.403 1.00 40.62 485 LEU A N 1
ATOM 3867 C CA . LEU A 1 485 ? -4.474 22.203 -3.655 1.00 40.62 485 LEU A CA 1
ATOM 3868 C C . LEU A 1 485 ? -3.840 23.306 -4.519 1.00 40.62 485 LEU A C 1
ATOM 3870 O O . LEU A 1 485 ? -4.344 23.695 -5.564 1.00 40.62 485 LEU A O 1
ATOM 3874 N N . THR A 1 486 ? -2.780 23.939 -4.012 1.00 27.30 486 THR A N 1
ATOM 3875 C CA . THR A 1 486 ? -1.922 24.819 -4.783 1.00 27.30 486 THR A CA 1
ATOM 3876 C C . THR A 1 486 ? -1.115 23.892 -5.665 1.00 27.30 486 THR A C 1
ATOM 3878 O O . THR A 1 486 ? -0.076 23.395 -5.236 1.00 27.30 486 THR A O 1
ATOM 3881 N N . GLY A 1 487 ? -1.648 23.651 -6.861 1.00 35.75 487 GLY A N 1
ATOM 3882 C CA . GLY A 1 487 ? -0.957 22.968 -7.947 1.00 35.75 487 GLY A CA 1
ATOM 3883 C C . GLY A 1 487 ? -1.501 21.592 -8.326 1.00 35.75 487 GLY A C 1
ATOM 3884 O O . GLY A 1 487 ? -0.685 20.709 -8.555 1.00 35.75 487 GLY A O 1
ATOM 3885 N N . LEU A 1 488 ? -2.826 21.408 -8.410 1.00 29.83 488 LEU A N 1
ATOM 3886 C CA . LEU A 1 488 ? -3.359 20.433 -9.375 1.00 29.83 488 LEU A CA 1
ATOM 3887 C C . LEU A 1 488 ? -3.358 21.044 -10.772 1.00 29.83 488 LEU A C 1
ATOM 3889 O O . LEU A 1 488 ? -3.811 22.208 -10.890 1.00 29.83 488 LEU A O 1
#